Protein AF-A0A2J8A6R5-F1 (afdb_monomer)

Structure (mmCIF, N/CA/C/O backbone):
data_AF-A0A2J8A6R5-F1
#
_entry.id   AF-A0A2J8A6R5-F1
#
loop_
_atom_site.group_PDB
_atom_site.id
_atom_site.type_symbol
_atom_site.label_atom_id
_atom_site.label_alt_id
_atom_site.label_comp_id
_atom_site.label_asym_id
_atom_site.label_entity_id
_atom_site.label_seq_id
_atom_site.pdbx_PDB_ins_code
_atom_site.Cartn_x
_atom_site.Cartn_y
_atom_site.Cartn_z
_atom_site.occupancy
_atom_site.B_iso_or_equiv
_atom_site.auth_seq_id
_atom_site.auth_comp_id
_atom_site.auth_asym_id
_atom_site.auth_atom_id
_atom_site.pdbx_PDB_model_num
ATOM 1 N N . MET A 1 1 ? -9.755 -37.075 -33.304 1.00 30.09 1 MET A N 1
ATOM 2 C CA . MET A 1 1 ? -10.605 -37.751 -32.300 1.00 30.09 1 MET A CA 1
ATOM 3 C C . MET A 1 1 ? -9.666 -38.395 -31.289 1.00 30.09 1 MET A C 1
ATOM 5 O O . MET A 1 1 ? -8.764 -39.088 -31.735 1.00 30.09 1 MET A O 1
ATOM 9 N N . LEU A 1 2 ? -9.897 -38.134 -29.993 1.00 21.67 2 LEU A N 1
ATOM 10 C CA . LEU A 1 2 ? -9.136 -38.542 -28.788 1.00 21.67 2 LEU A CA 1
ATOM 11 C C . LEU A 1 2 ? -7.867 -37.724 -28.439 1.00 21.67 2 LEU A C 1
ATOM 13 O O . LEU A 1 2 ? -7.209 -37.214 -29.342 1.00 21.67 2 LEU A O 1
ATOM 17 N N . PRO A 1 3 ? -7.621 -37.469 -27.132 1.00 27.50 3 PRO A N 1
ATOM 18 C CA . PRO A 1 3 ? -7.529 -36.100 -26.621 1.00 27.50 3 PRO A CA 1
ATOM 19 C C . PRO A 1 3 ? -6.198 -35.739 -25.941 1.00 27.50 3 PRO A C 1
ATOM 21 O O . PRO A 1 3 ? -5.482 -36.582 -25.409 1.00 27.50 3 PRO A O 1
ATOM 24 N N . TYR A 1 4 ? -5.932 -34.431 -25.928 1.00 22.27 4 TYR A N 1
ATOM 25 C CA . TYR A 1 4 ? -4.859 -33.758 -25.201 1.00 22.27 4 TYR A CA 1
ATOM 26 C C . TYR A 1 4 ? -5.036 -33.891 -23.681 1.00 22.27 4 TYR A C 1
ATOM 28 O O . TYR A 1 4 ? -6.048 -33.472 -23.120 1.00 22.27 4 TYR A O 1
ATOM 36 N N . THR A 1 5 ? -4.019 -34.418 -23.005 1.00 23.86 5 THR A N 1
ATOM 37 C CA . THR A 1 5 ? -3.874 -34.371 -21.547 1.00 23.86 5 THR A CA 1
ATOM 38 C C . THR A 1 5 ? -3.204 -33.061 -21.133 1.00 23.86 5 THR A C 1
ATOM 40 O O . THR A 1 5 ? -2.083 -32.776 -21.551 1.00 23.86 5 THR A O 1
ATOM 43 N N . HIS A 1 6 ? -3.884 -32.277 -20.293 1.00 24.42 6 HIS A N 1
ATOM 44 C CA . HIS A 1 6 ? -3.336 -31.097 -19.626 1.00 24.42 6 HIS A CA 1
ATOM 45 C C . HIS A 1 6 ? -2.142 -31.479 -18.737 1.00 24.42 6 HIS A C 1
ATOM 47 O O . HIS A 1 6 ? -2.292 -32.208 -17.758 1.00 24.42 6 HIS A O 1
ATOM 53 N N . SER A 1 7 ? -0.959 -30.953 -19.058 1.00 23.48 7 SER A N 1
ATOM 54 C CA . SER A 1 7 ? 0.202 -30.968 -18.171 1.00 23.48 7 SER A CA 1
ATOM 55 C C . SER A 1 7 ? 0.037 -29.902 -17.089 1.00 23.48 7 SER A C 1
ATOM 57 O O . SER A 1 7 ? -0.108 -28.715 -17.379 1.00 23.48 7 SER A O 1
ATOM 59 N N . SER A 1 8 ? 0.078 -30.345 -15.839 1.00 22.61 8 SER A N 1
ATOM 60 C CA . SER A 1 8 ? 0.042 -29.540 -14.623 1.00 22.61 8 SER A CA 1
ATOM 61 C C . SER A 1 8 ? 1.196 -28.530 -14.553 1.00 22.61 8 SER A C 1
ATOM 63 O O . SER A 1 8 ? 2.348 -28.911 -14.332 1.00 22.61 8 SER A O 1
ATOM 65 N N . THR A 1 9 ? 0.895 -27.238 -14.662 1.00 23.83 9 THR A N 1
ATOM 66 C CA . THR A 1 9 ? 1.772 -26.159 -14.191 1.00 23.83 9 THR A CA 1
ATOM 67 C C . THR A 1 9 ? 1.725 -26.126 -12.665 1.00 23.83 9 THR A C 1
ATOM 69 O O . THR A 1 9 ? 0.711 -25.754 -12.076 1.00 23.83 9 THR A O 1
ATOM 72 N N . ARG A 1 10 ? 2.811 -26.548 -12.009 1.00 22.12 10 ARG A N 1
ATOM 73 C CA . ARG A 1 10 ? 3.011 -26.323 -10.571 1.00 22.12 10 ARG A CA 1
ATOM 74 C C . ARG A 1 10 ? 3.214 -24.818 -10.329 1.00 22.12 10 ARG A C 1
ATOM 76 O O . ARG A 1 10 ? 4.073 -24.241 -10.995 1.00 22.12 10 ARG A O 1
ATOM 83 N N . PRO A 1 11 ? 2.500 -24.180 -9.387 1.00 24.70 11 PRO A N 1
ATOM 84 C CA . PRO A 1 11 ? 2.875 -22.852 -8.926 1.00 24.70 11 PRO A CA 1
ATOM 85 C C . PRO A 1 11 ? 4.210 -22.959 -8.176 1.00 24.70 11 PRO A C 1
ATOM 87 O O . PRO A 1 11 ? 4.316 -23.698 -7.200 1.00 24.70 11 PRO A O 1
ATOM 90 N N . LEU A 1 12 ? 5.234 -22.235 -8.638 1.00 30.81 12 LEU A N 1
ATOM 91 C CA . LEU A 1 12 ? 6.519 -22.073 -7.935 1.00 30.81 12 LEU A CA 1
ATOM 92 C C . LEU A 1 12 ? 6.380 -21.235 -6.646 1.00 30.81 12 LEU A C 1
ATOM 94 O O . LEU A 1 12 ? 7.283 -21.213 -5.818 1.00 30.81 12 LEU A O 1
ATOM 98 N N . TRP A 1 13 ? 5.225 -20.597 -6.448 1.00 35.31 13 TRP A N 1
ATOM 99 C CA . TRP A 1 13 ? 4.903 -19.720 -5.323 1.00 35.31 13 TRP A CA 1
ATOM 100 C C . TRP A 1 13 ? 4.013 -20.456 -4.319 1.00 35.31 13 TRP A C 1
ATOM 102 O O . TRP A 1 13 ? 2.807 -20.244 -4.251 1.00 35.31 13 TRP A O 1
ATOM 112 N N . GLY A 1 14 ? 4.599 -21.405 -3.596 1.00 28.31 14 GLY A N 1
ATOM 113 C CA . GLY A 1 14 ? 3.866 -22.268 -2.671 1.00 28.31 14 GLY A CA 1
ATOM 114 C C . GLY A 1 14 ? 4.809 -22.934 -1.686 1.00 28.31 14 GLY A C 1
ATOM 115 O O . GLY A 1 14 ? 4.975 -24.149 -1.702 1.00 28.31 14 GLY A O 1
ATOM 116 N N . GLY A 1 15 ? 5.480 -22.123 -0.872 1.00 24.23 15 GLY A N 1
ATOM 117 C CA . GLY A 1 15 ? 6.395 -22.579 0.168 1.00 24.23 15 GLY A CA 1
ATOM 118 C C . GLY A 1 15 ? 6.102 -21.869 1.480 1.00 24.23 15 GLY A C 1
ATOM 119 O O . GLY A 1 15 ? 6.792 -20.923 1.843 1.00 24.23 15 GLY A O 1
ATOM 120 N N . SER A 1 16 ? 5.075 -22.319 2.198 1.00 27.94 16 SER A N 1
ATOM 121 C CA . SER A 1 16 ? 4.865 -21.968 3.601 1.00 27.94 16 SER A CA 1
ATOM 122 C C . SER A 1 16 ? 6.009 -22.560 4.431 1.00 27.94 16 SER A C 1
ATOM 124 O O . SER A 1 16 ? 6.002 -23.752 4.741 1.00 27.94 16 SER A O 1
ATOM 126 N N . SER A 1 17 ? 7.013 -21.741 4.753 1.00 25.55 17 SER A N 1
ATOM 127 C CA . SER A 1 17 ? 8.118 -22.123 5.636 1.00 25.55 17 SER A CA 1
ATOM 128 C C . SER A 1 17 ? 7.920 -21.483 7.024 1.00 25.55 17 SER A C 1
ATOM 130 O O . SER A 1 17 ? 7.873 -20.253 7.105 1.00 25.55 17 SER A O 1
ATOM 132 N N . PRO A 1 18 ? 7.803 -22.250 8.131 1.00 26.23 18 PRO A N 1
ATOM 133 C CA . PRO A 1 18 ? 7.433 -21.737 9.459 1.00 26.23 18 PRO A CA 1
ATOM 134 C C . PRO A 1 18 ? 8.617 -21.138 10.248 1.00 26.23 18 PRO A C 1
ATOM 136 O O . PRO A 1 18 ? 8.796 -21.400 11.436 1.00 26.23 18 PRO A O 1
ATOM 139 N N . ALA A 1 19 ? 9.458 -20.325 9.607 1.00 25.36 19 ALA A N 1
ATOM 140 C CA . ALA A 1 19 ? 10.719 -19.858 10.191 1.00 25.36 19 ALA A CA 1
ATOM 141 C C . ALA A 1 19 ? 10.822 -18.326 10.309 1.00 25.36 19 ALA A C 1
ATOM 143 O O . ALA A 1 19 ? 11.849 -17.765 9.952 1.00 25.36 19 ALA A O 1
ATOM 144 N N . LEU A 1 20 ? 9.790 -17.628 10.805 1.00 28.22 20 LEU A N 1
ATOM 145 C CA . LEU A 1 20 ? 9.814 -16.154 10.920 1.00 28.22 20 LEU A CA 1
ATOM 146 C C . LEU A 1 20 ? 9.184 -15.575 12.206 1.00 28.22 20 LEU A C 1
ATOM 148 O O . LEU A 1 20 ? 8.878 -14.394 12.270 1.00 28.22 20 LEU A O 1
ATOM 152 N N . ALA A 1 21 ? 9.092 -16.357 13.286 1.00 26.56 21 ALA A N 1
ATOM 153 C CA . ALA A 1 21 ? 8.578 -15.891 14.584 1.00 26.56 21 ALA A CA 1
ATOM 154 C C . ALA A 1 21 ? 9.630 -15.220 15.510 1.00 26.56 21 ALA A C 1
ATOM 156 O O . ALA A 1 21 ? 9.405 -15.111 16.713 1.00 26.56 21 ALA A O 1
ATOM 157 N N . ARG A 1 22 ? 10.815 -14.817 15.012 1.00 27.98 22 ARG A N 1
ATOM 158 C CA . ARG A 1 22 ? 11.950 -14.376 15.869 1.00 27.98 22 ARG A CA 1
ATOM 159 C C . ARG A 1 22 ? 12.385 -12.912 15.741 1.00 27.98 22 ARG A C 1
ATOM 161 O O . ARG A 1 22 ? 13.397 -12.546 16.334 1.00 27.98 22 ARG A O 1
ATOM 168 N N . ARG A 1 23 ? 11.658 -12.056 15.023 1.00 32.69 23 ARG A N 1
ATOM 169 C CA . ARG A 1 23 ? 11.904 -10.603 15.057 1.00 32.69 23 ARG A CA 1
ATOM 170 C C . ARG A 1 23 ? 10.647 -9.904 15.555 1.00 32.69 23 ARG A C 1
ATOM 172 O O . ARG A 1 23 ? 9.647 -9.855 14.856 1.00 32.69 23 ARG A O 1
ATOM 179 N N . GLY A 1 24 ? 10.698 -9.483 16.817 1.00 30.97 24 GLY A N 1
ATOM 180 C CA . GLY A 1 24 ? 9.582 -8.861 17.519 1.00 30.97 24 GLY A CA 1
ATOM 181 C C . GLY A 1 24 ? 9.198 -7.506 16.929 1.00 30.97 24 GLY A C 1
ATOM 182 O O . GLY A 1 24 ? 10.034 -6.796 16.373 1.00 30.97 24 GLY A O 1
ATOM 183 N N . TRP A 1 25 ? 7.919 -7.171 17.074 1.00 33.09 25 TRP A N 1
ATOM 184 C CA . TRP A 1 25 ? 7.360 -5.865 16.742 1.00 33.09 25 TRP A CA 1
ATOM 185 C C . TRP A 1 25 ? 7.996 -4.763 17.610 1.00 33.09 25 TRP A C 1
ATOM 187 O O . TRP A 1 25 ? 8.245 -5.012 18.795 1.00 33.09 25 TRP A O 1
ATOM 197 N N . PRO A 1 26 ? 8.244 -3.550 17.087 1.00 31.47 26 PRO A N 1
ATOM 198 C CA . PRO A 1 26 ? 8.735 -2.448 17.905 1.00 31.47 26 PRO A CA 1
ATOM 199 C C . PRO A 1 26 ? 7.710 -2.082 18.988 1.00 31.47 26 PRO A C 1
ATOM 201 O O . PRO A 1 26 ? 6.563 -1.732 18.711 1.00 31.47 26 PRO A O 1
ATOM 204 N N . SER A 1 27 ? 8.124 -2.176 20.250 1.00 30.83 27 SER A N 1
ATOM 205 C CA . SER A 1 27 ? 7.330 -1.755 21.402 1.00 30.83 27 SER A CA 1
ATOM 206 C C . SER A 1 27 ? 7.328 -0.227 21.501 1.00 30.83 27 SER A C 1
ATOM 208 O O . SER A 1 27 ? 8.344 0.372 21.855 1.00 30.83 27 SER A O 1
ATOM 210 N N . SER A 1 28 ? 6.196 0.410 21.199 1.00 31.70 28 SER A N 1
ATOM 211 C CA . SER A 1 28 ? 6.000 1.852 21.395 1.00 31.70 28 SER A CA 1
ATOM 212 C C . SER A 1 28 ? 5.865 2.202 22.890 1.00 31.70 28 SER A C 1
ATOM 214 O O . SER A 1 28 ? 5.063 1.573 23.587 1.00 31.70 28 SER A O 1
ATOM 216 N N . PRO A 1 29 ? 6.578 3.226 23.400 1.00 28.66 29 PRO A N 1
ATOM 217 C CA . PRO A 1 29 ? 6.374 3.759 24.738 1.00 28.66 29 PRO A CA 1
ATOM 218 C C . PRO A 1 29 ? 5.416 4.959 24.683 1.00 28.66 29 PRO A C 1
ATOM 220 O O . PRO A 1 29 ? 5.861 6.095 24.552 1.00 28.66 29 PRO A O 1
ATOM 223 N N . SER A 1 30 ? 4.095 4.767 24.792 1.00 31.22 30 SER A N 1
ATOM 224 C CA . SER A 1 30 ? 3.231 5.874 25.240 1.00 31.22 30 SER A CA 1
ATOM 225 C C . SER A 1 30 ? 1.885 5.428 25.814 1.00 31.22 30 SER A C 1
ATOM 227 O O . SER A 1 30 ? 1.215 4.536 25.309 1.00 31.22 30 SER A O 1
ATOM 229 N N . ASN A 1 31 ? 1.493 6.110 26.887 1.00 29.41 31 ASN A N 1
ATOM 230 C CA . ASN A 1 31 ? 0.337 5.871 27.750 1.00 29.41 31 ASN A CA 1
ATOM 231 C C . ASN A 1 31 ? -1.007 6.340 27.130 1.00 29.41 31 ASN A C 1
ATOM 233 O O . ASN A 1 31 ? -1.884 6.835 27.845 1.00 29.41 31 ASN A O 1
ATOM 237 N N . ARG A 1 32 ? -1.163 6.280 25.798 1.00 33.41 32 ARG A N 1
ATOM 238 C CA . ARG A 1 32 ? -2.311 6.886 25.097 1.00 33.41 32 ARG A CA 1
ATOM 239 C C . ARG A 1 32 ? -3.507 5.932 24.988 1.00 33.41 32 ARG A C 1
ATOM 241 O O . ARG A 1 32 ? -3.347 4.725 24.843 1.00 33.41 32 ARG A O 1
ATOM 248 N N . SER A 1 33 ? -4.710 6.501 25.081 1.00 36.22 33 SER A N 1
ATOM 249 C CA . SER A 1 33 ? -6.002 5.828 24.874 1.00 36.22 33 SER A CA 1
ATOM 250 C C . SER A 1 33 ? -6.082 5.208 23.474 1.00 36.22 33 SER A C 1
ATOM 252 O O . SER A 1 33 ? -5.495 5.734 22.536 1.00 36.22 33 SER A O 1
ATOM 254 N N . TRP A 1 34 ? -6.808 4.110 23.274 1.00 39.56 34 TRP A N 1
ATOM 255 C CA . TRP A 1 34 ? -6.916 3.435 21.961 1.00 39.56 34 TRP A CA 1
ATOM 256 C C . TRP A 1 34 ? -7.630 4.288 20.895 1.00 39.56 34 TRP A C 1
ATOM 258 O O . TRP A 1 34 ? -7.487 4.035 19.703 1.00 39.56 34 TRP A O 1
ATOM 268 N N . TRP A 1 35 ? -8.314 5.359 21.302 1.00 32.84 35 TRP A N 1
ATOM 269 C CA . TRP A 1 35 ? -8.751 6.452 20.426 1.00 32.84 35 TRP A CA 1
ATOM 270 C C . TRP A 1 35 ? -7.591 7.137 19.695 1.00 32.84 35 TRP A C 1
ATOM 272 O O . TRP A 1 35 ? -7.737 7.549 18.549 1.00 32.84 35 TRP A O 1
ATOM 282 N N . SER A 1 36 ? -6.410 7.189 20.313 1.00 43.94 36 SER A N 1
ATOM 283 C CA . SER A 1 36 ? -5.182 7.668 19.669 1.00 43.94 36 SER A CA 1
ATOM 284 C C . SER A 1 36 ? -4.596 6.692 18.641 1.00 43.94 36 SER A C 1
ATOM 286 O O . SER A 1 36 ? -3.607 7.021 17.989 1.00 43.94 36 SER A O 1
ATOM 288 N N . ALA A 1 37 ? -5.196 5.505 18.474 1.00 54.03 37 ALA A N 1
ATOM 289 C CA . ALA A 1 37 ? -4.834 4.587 17.402 1.00 54.03 37 ALA A CA 1
ATOM 290 C C . ALA A 1 37 ? -5.464 4.979 16.052 1.00 54.03 37 ALA A C 1
ATOM 292 O O . ALA A 1 37 ? -5.204 4.294 15.071 1.00 54.03 37 ALA A O 1
ATOM 293 N N . ASP A 1 38 ? -6.251 6.061 15.971 1.00 66.62 38 ASP A N 1
ATOM 294 C CA . ASP A 1 38 ? -6.870 6.577 14.738 1.00 66.62 38 ASP A CA 1
ATOM 295 C C . ASP A 1 38 ? -7.862 5.615 14.063 1.00 66.62 38 ASP A C 1
ATOM 297 O O . ASP A 1 38 ? -7.930 5.521 12.837 1.00 66.62 38 ASP A O 1
ATOM 301 N N . PHE A 1 39 ? -8.675 4.891 14.837 1.00 69.62 39 PHE A N 1
ATOM 302 C CA . PHE A 1 39 ? -9.824 4.200 14.247 1.00 69.62 39 PHE A CA 1
ATOM 303 C C . PHE A 1 39 ? -10.832 5.217 13.702 1.00 69.62 39 PHE A C 1
ATOM 305 O O . PHE A 1 39 ? -11.241 6.148 14.392 1.00 69.62 39 PHE A O 1
ATOM 312 N N . GLY A 1 40 ? -11.274 5.012 12.465 1.00 67.31 40 GLY A N 1
ATOM 313 C CA . GLY A 1 40 ? -12.340 5.795 11.863 1.00 67.31 40 GLY A CA 1
ATOM 314 C C . GLY A 1 40 ? -13.663 5.530 12.590 1.00 67.31 40 GLY A C 1
ATOM 315 O O . GLY A 1 40 ? -13.888 4.393 13.021 1.00 67.31 40 GLY A O 1
ATOM 316 N N . PRO A 1 41 ? -14.573 6.518 12.685 1.00 66.75 41 PRO A N 1
ATOM 317 C CA . PRO A 1 41 ? -15.795 6.400 13.487 1.00 66.75 41 PRO A CA 1
ATOM 318 C C . PRO A 1 41 ? -16.622 5.153 13.159 1.00 66.75 41 PRO A C 1
ATOM 320 O O . PRO A 1 41 ? -17.009 4.402 14.049 1.00 66.75 41 PRO A O 1
ATOM 323 N N . LYS A 1 42 ? -16.817 4.866 11.864 1.00 73.00 42 LYS A N 1
ATOM 324 C CA . LYS A 1 42 ? -17.563 3.685 11.391 1.00 73.00 42 LYS A CA 1
ATOM 325 C C . LYS A 1 42 ? -16.931 2.364 11.841 1.00 73.00 42 LYS A C 1
ATOM 327 O O . LYS A 1 42 ? -17.644 1.441 12.222 1.00 73.00 42 LYS A O 1
ATOM 332 N N . THR A 1 43 ? -15.605 2.274 11.801 1.00 76.75 43 THR A N 1
ATOM 333 C CA . THR A 1 43 ? -14.859 1.073 12.191 1.00 76.75 43 THR A CA 1
ATOM 334 C C . THR A 1 43 ? -14.898 0.872 13.701 1.00 76.75 43 THR A C 1
ATOM 336 O O . THR A 1 43 ? -15.160 -0.232 14.176 1.00 76.75 43 THR A O 1
ATOM 339 N N . ALA A 1 44 ? -14.688 1.953 14.459 1.00 73.19 44 ALA A N 1
ATOM 340 C CA . ALA A 1 44 ? -14.753 1.943 15.916 1.00 73.19 44 ALA A CA 1
ATOM 341 C C . ALA A 1 44 ? -16.132 1.477 16.406 1.00 73.19 44 ALA A C 1
ATOM 343 O O . ALA A 1 44 ? -16.215 0.603 17.267 1.00 73.19 44 ALA A O 1
ATOM 344 N N . LEU A 1 45 ? -17.205 1.985 15.795 1.00 70.75 45 LEU A N 1
ATOM 345 C CA . LEU A 1 45 ? -18.585 1.588 16.079 1.00 70.75 45 LEU A CA 1
ATOM 346 C C . LEU A 1 45 ? -18.825 0.086 15.936 1.00 70.75 45 LEU A C 1
ATOM 348 O O . LEU A 1 45 ? -19.311 -0.549 16.869 1.00 70.75 45 LEU A O 1
ATOM 352 N N . LYS A 1 46 ? -18.416 -0.501 14.805 1.00 77.38 46 LYS A N 1
ATOM 353 C CA . LYS A 1 46 ? -18.553 -1.947 14.561 1.00 77.38 46 LYS A CA 1
ATOM 354 C C . LYS A 1 46 ? -17.876 -2.781 15.648 1.00 77.38 46 LYS A C 1
ATOM 356 O O . LYS A 1 46 ? -18.426 -3.783 16.105 1.00 77.38 46 LYS A O 1
ATOM 361 N N . ILE A 1 47 ? -16.683 -2.365 16.066 1.00 75.81 47 ILE A N 1
ATOM 362 C CA . ILE A 1 47 ? -15.916 -3.034 17.120 1.00 75.81 47 ILE A CA 1
ATOM 363 C C . ILE A 1 47 ? -16.638 -2.911 18.473 1.00 75.81 47 ILE A C 1
ATOM 365 O O . ILE A 1 47 ? -16.807 -3.909 19.177 1.00 75.81 47 ILE A O 1
ATOM 369 N N . VAL A 1 48 ? -17.105 -1.709 18.825 1.00 74.44 48 VAL A N 1
ATOM 370 C CA . VAL A 1 48 ? -17.841 -1.444 20.075 1.00 74.44 48 VAL A CA 1
ATOM 371 C C . VAL A 1 48 ? -19.120 -2.276 20.146 1.00 74.44 48 VAL A C 1
ATOM 373 O O . VAL A 1 48 ? -19.397 -2.899 21.176 1.00 74.44 48 VAL A O 1
ATOM 376 N N . ASP A 1 49 ? -19.892 -2.321 19.062 1.00 75.50 49 ASP A N 1
ATOM 377 C CA . ASP A 1 49 ? -21.143 -3.074 19.002 1.00 75.50 49 ASP A CA 1
ATOM 378 C C . ASP A 1 49 ? -20.908 -4.570 19.198 1.00 75.50 49 ASP A C 1
ATOM 380 O O . ASP A 1 49 ? -21.624 -5.221 19.966 1.00 75.50 49 ASP A O 1
ATOM 384 N N . ARG A 1 50 ? -19.837 -5.110 18.615 1.00 78.50 50 ARG A N 1
ATOM 385 C CA . ARG A 1 50 ? -19.452 -6.509 18.805 1.00 78.50 50 ARG A CA 1
ATOM 386 C C . ARG A 1 50 ? -19.071 -6.832 20.247 1.00 78.50 50 ARG A C 1
ATOM 388 O O . ARG A 1 50 ? -19.515 -7.850 20.783 1.00 78.50 50 ARG A O 1
ATOM 395 N N . ILE A 1 51 ? -18.305 -5.960 20.901 1.00 73.06 51 ILE A N 1
ATOM 396 C CA . ILE A 1 51 ? -17.983 -6.105 22.327 1.00 73.06 51 ILE A CA 1
ATOM 397 C C . ILE A 1 51 ? -19.271 -6.057 23.160 1.00 73.06 51 ILE A C 1
ATOM 399 O O . ILE A 1 51 ? -19.496 -6.919 24.013 1.00 73.06 51 ILE A O 1
ATOM 403 N N . ARG A 1 52 ? -20.165 -5.099 22.881 1.00 69.19 52 ARG A N 1
ATOM 404 C CA . ARG A 1 52 ? -21.459 -4.958 23.571 1.00 69.19 52 ARG A CA 1
ATOM 405 C C . ARG A 1 52 ? -22.312 -6.214 23.434 1.00 69.19 52 ARG A C 1
ATOM 407 O O . ARG A 1 52 ? -22.929 -6.639 24.412 1.00 69.19 52 ARG A O 1
ATOM 414 N N . GLU A 1 53 ? -22.379 -6.800 22.246 1.00 77.31 53 GLU A N 1
ATOM 415 C CA . GLU A 1 53 ? -23.073 -8.067 22.034 1.00 77.31 53 GLU A CA 1
ATOM 416 C C . GLU A 1 53 ? -22.440 -9.220 22.812 1.00 77.31 53 GLU A C 1
ATOM 418 O O . GLU A 1 53 ? -23.166 -10.027 23.397 1.00 77.31 53 GLU A O 1
ATOM 423 N N . GLY A 1 54 ? -21.108 -9.290 22.847 1.00 72.94 54 GLY A N 1
ATOM 424 C CA . GLY A 1 54 ? -20.367 -10.273 23.637 1.00 72.94 54 GLY A CA 1
ATOM 425 C C . GLY A 1 54 ? -20.709 -10.198 25.126 1.00 72.94 54 GLY A C 1
ATOM 426 O O . GLY A 1 54 ? -20.963 -11.233 25.746 1.00 72.94 54 GLY A O 1
ATOM 427 N N . VAL A 1 55 ? -20.814 -8.984 25.673 1.00 69.94 55 VAL A N 1
ATOM 428 C CA . VAL A 1 55 ? -21.240 -8.739 27.062 1.00 69.94 55 VAL A CA 1
ATOM 429 C C . VAL A 1 55 ? -22.694 -9.164 27.273 1.00 69.94 55 VAL A C 1
ATOM 431 O O . VAL A 1 55 ? -22.982 -9.928 28.192 1.00 69.94 55 VAL A O 1
ATOM 434 N N . LYS A 1 56 ? -23.620 -8.747 26.395 1.00 72.56 56 LYS A N 1
ATOM 435 C CA . LYS A 1 56 ? -25.046 -9.128 26.481 1.00 72.56 56 LYS A CA 1
ATOM 436 C C . LYS A 1 56 ? -25.255 -10.646 26.454 1.00 72.56 56 LYS A C 1
ATOM 438 O O . LYS A 1 56 ? -26.133 -11.152 27.142 1.00 72.56 56 LYS A O 1
ATOM 443 N N . LYS A 1 57 ? -24.459 -11.368 25.660 1.00 85.94 57 LYS A N 1
ATOM 444 C CA . LYS A 1 57 ? -24.506 -12.836 25.526 1.00 85.94 57 LYS A CA 1
ATOM 445 C C . LYS A 1 57 ? -23.714 -13.562 26.626 1.00 85.94 57 LYS A C 1
ATOM 447 O O . LYS A 1 57 ? -23.597 -14.783 26.570 1.00 85.94 57 LYS A O 1
ATOM 452 N N . GLY A 1 58 ? -23.134 -12.837 27.589 1.00 76.88 58 GLY A N 1
ATOM 453 C CA . GLY A 1 58 ? -22.338 -13.399 28.682 1.00 76.88 58 GLY A CA 1
ATOM 454 C C . GLY A 1 58 ? -21.022 -14.051 28.244 1.00 76.88 58 GLY A C 1
ATOM 455 O O . GLY A 1 58 ? -20.473 -14.850 28.997 1.00 76.88 58 GLY A O 1
ATOM 456 N N . ARG A 1 59 ? -20.523 -13.751 27.036 1.00 76.44 59 ARG A N 1
ATOM 457 C CA . ARG A 1 59 ? -19.245 -14.262 26.500 1.00 76.44 59 ARG A CA 1
ATOM 458 C C . ARG A 1 59 ? -18.051 -13.403 26.906 1.00 76.44 59 ARG A C 1
ATOM 460 O O . ARG A 1 59 ? -16.941 -13.906 26.950 1.00 76.44 59 ARG A O 1
ATOM 467 N N . VAL A 1 60 ? -18.297 -12.126 27.193 1.00 71.50 60 VAL A N 1
ATOM 468 C CA . VAL A 1 60 ? -17.295 -11.157 27.644 1.00 71.50 60 VAL A CA 1
ATOM 469 C C . VAL A 1 60 ? -17.620 -10.789 29.085 1.00 71.50 60 VAL A C 1
ATOM 471 O O . VAL A 1 60 ? -18.663 -10.183 29.340 1.00 71.50 60 VAL A O 1
ATOM 474 N N . LYS A 1 61 ? -16.767 -11.200 30.025 1.00 67.69 61 LYS A N 1
ATOM 475 C CA . LYS A 1 61 ? -16.962 -11.016 31.475 1.00 67.69 61 LYS A CA 1
ATOM 476 C C . LYS A 1 61 ? -15.795 -10.294 32.141 1.00 67.69 61 LYS A C 1
ATOM 478 O O . LYS A 1 61 ? -15.945 -9.806 33.258 1.00 67.69 61 LYS A O 1
ATOM 483 N N . SER A 1 62 ? -14.647 -10.241 31.476 1.00 60.44 62 SER A N 1
ATOM 484 C CA . SER A 1 62 ? -13.409 -9.694 32.014 1.00 60.44 62 SER A CA 1
ATOM 485 C C . SER A 1 62 ? -12.733 -8.713 31.058 1.00 60.44 62 SER A C 1
ATOM 487 O O . SER A 1 62 ? -13.062 -8.605 29.878 1.00 60.44 62 SER A O 1
ATOM 489 N N . ALA A 1 63 ? -11.739 -8.016 31.598 1.00 62.31 63 ALA A N 1
ATOM 490 C CA . ALA A 1 63 ? -10.775 -7.209 30.867 1.00 62.31 63 ALA A CA 1
ATOM 491 C C . ALA A 1 63 ? -10.162 -7.903 29.655 1.00 62.31 63 ALA A C 1
ATOM 493 O O . ALA A 1 63 ? -10.078 -7.336 28.563 1.00 62.31 63 ALA A O 1
ATOM 494 N N . ASP A 1 64 ? -9.698 -9.124 29.899 1.00 68.25 64 ASP A N 1
ATOM 495 C CA . ASP A 1 64 ? -8.962 -9.908 28.930 1.00 68.25 64 ASP A CA 1
ATOM 496 C C . ASP A 1 64 ? -9.920 -10.384 27.839 1.00 68.25 64 ASP A C 1
ATOM 498 O O . ASP A 1 64 ? -9.589 -10.258 26.666 1.00 68.25 64 ASP A O 1
ATOM 502 N N . ASP A 1 65 ? -11.165 -10.732 28.189 1.00 69.50 65 ASP A N 1
ATOM 503 C CA . ASP A 1 65 ? -12.191 -11.074 27.198 1.00 69.50 65 ASP A CA 1
ATOM 504 C C . ASP A 1 65 ? -12.496 -9.904 26.249 1.00 69.50 65 ASP A C 1
ATOM 506 O O . ASP A 1 65 ? -12.751 -10.115 25.062 1.00 69.50 65 ASP A O 1
ATOM 510 N N . ILE A 1 66 ? -12.487 -8.659 26.744 1.00 68.00 66 ILE A N 1
ATOM 511 C CA . ILE A 1 66 ? -12.701 -7.479 25.892 1.00 68.00 66 ILE A CA 1
ATOM 512 C C . ILE A 1 66 ? -11.513 -7.303 24.946 1.00 68.00 66 ILE A C 1
ATOM 514 O O . ILE A 1 66 ? -11.719 -7.073 23.754 1.00 68.00 66 ILE A O 1
ATOM 518 N N . ARG A 1 67 ? -10.280 -7.433 25.451 1.00 70.62 67 ARG A N 1
ATOM 519 C CA . ARG A 1 67 ? -9.063 -7.352 24.631 1.00 70.62 67 ARG A CA 1
ATOM 520 C C . ARG A 1 67 ? -9.056 -8.433 23.551 1.00 70.62 67 ARG A C 1
ATOM 522 O O . ARG A 1 67 ? -8.774 -8.131 22.394 1.00 70.62 67 ARG A O 1
ATOM 529 N N . ASP A 1 68 ? -9.388 -9.663 23.911 1.00 81.38 68 ASP A N 1
ATOM 530 C CA . ASP A 1 68 ? -9.414 -10.789 22.982 1.00 81.38 68 ASP A CA 1
ATOM 531 C C . ASP A 1 68 ? -10.526 -10.608 21.942 1.00 81.38 68 ASP A C 1
ATOM 533 O O . ASP A 1 68 ? -10.307 -10.817 20.748 1.00 81.38 68 ASP A O 1
ATOM 537 N N . THR A 1 69 ? -11.690 -10.100 22.358 1.00 78.19 69 THR A N 1
ATOM 538 C CA . THR A 1 69 ? -12.779 -9.737 21.437 1.00 78.19 69 THR A CA 1
ATOM 539 C C . THR A 1 69 ? -12.367 -8.612 20.490 1.00 78.19 69 THR A C 1
ATOM 541 O O . THR A 1 69 ? -12.700 -8.657 19.306 1.00 78.19 69 THR A O 1
ATOM 544 N N . LEU A 1 70 ? -11.631 -7.612 20.974 1.00 79.00 70 LEU A N 1
ATOM 545 C CA . LEU A 1 70 ? -11.116 -6.502 20.174 1.00 79.00 70 LEU A CA 1
ATOM 546 C C . LEU A 1 70 ? -10.121 -6.991 19.117 1.00 79.00 70 LEU A C 1
ATOM 548 O O . LEU A 1 70 ? -10.293 -6.690 17.936 1.00 79.00 70 LEU A O 1
ATOM 552 N N . LYS A 1 71 ? -9.137 -7.803 19.520 1.00 83.62 71 LYS A N 1
ATOM 553 C CA . LYS A 1 71 ? -8.175 -8.431 18.604 1.00 83.62 71 LYS A CA 1
ATOM 554 C C . LYS A 1 71 ? -8.888 -9.272 17.552 1.00 83.62 71 LYS A C 1
ATOM 556 O O . LYS A 1 71 ? -8.672 -9.058 16.364 1.00 83.62 71 LYS A O 1
ATOM 561 N N . ALA A 1 72 ? -9.803 -10.146 17.971 1.00 88.31 72 ALA A N 1
ATOM 562 C CA . ALA A 1 72 ? -10.590 -10.969 17.057 1.00 88.31 72 ALA A CA 1
ATOM 563 C C . ALA A 1 72 ? -11.424 -10.122 16.081 1.00 88.31 72 ALA A C 1
ATOM 565 O O . ALA A 1 72 ? -11.525 -10.455 14.905 1.00 88.31 72 ALA A O 1
ATOM 566 N N . SER A 1 73 ? -11.982 -9.000 16.546 1.00 85.69 73 SER A N 1
ATOM 567 C CA . SER A 1 73 ? -12.733 -8.073 15.692 1.00 85.69 73 SER A CA 1
ATOM 568 C C . SER A 1 73 ? -11.838 -7.427 14.641 1.00 85.69 73 SER A C 1
ATOM 570 O O . SER A 1 73 ? -12.230 -7.326 13.486 1.00 85.69 73 SER A O 1
ATOM 572 N N . ILE A 1 74 ? -10.632 -7.011 15.022 1.00 86.31 74 ILE A N 1
ATOM 573 C CA . ILE A 1 74 ? -9.668 -6.400 14.104 1.00 86.31 74 ILE A CA 1
ATOM 574 C C . ILE A 1 74 ? -9.169 -7.417 13.083 1.00 86.31 74 ILE A C 1
ATOM 576 O O . ILE A 1 74 ? -9.176 -7.112 11.894 1.00 86.31 74 ILE A O 1
ATOM 580 N N . VAL A 1 75 ? -8.800 -8.625 13.518 1.00 89.75 75 VAL A N 1
ATOM 581 C CA . VAL A 1 75 ? -8.407 -9.715 12.613 1.00 89.75 75 VAL A CA 1
ATOM 582 C C . VAL A 1 75 ? -9.530 -10.004 11.626 1.00 89.75 75 VAL A C 1
ATOM 584 O O . VAL A 1 75 ? -9.281 -10.070 10.425 1.00 89.75 75 VAL A O 1
ATOM 587 N N . GLU A 1 76 ? -10.776 -10.101 12.093 1.00 90.25 76 GLU A N 1
ATOM 588 C CA . GLU A 1 76 ? -11.911 -10.313 11.199 1.00 90.25 76 GLU A CA 1
ATOM 589 C C . GLU A 1 76 ? -12.075 -9.163 10.209 1.00 90.25 76 GLU A C 1
ATOM 591 O O . GLU A 1 76 ? -12.233 -9.422 9.026 1.00 90.25 76 GLU A O 1
ATOM 596 N N . LEU A 1 77 ? -11.985 -7.903 10.637 1.00 88.38 77 LEU A N 1
ATOM 597 C CA . LEU A 1 77 ? -12.085 -6.759 9.724 1.00 88.38 77 LEU A CA 1
ATOM 598 C C . LEU A 1 77 ? -10.960 -6.744 8.682 1.00 88.38 77 LEU A C 1
ATOM 600 O O . LEU A 1 77 ? -11.201 -6.401 7.526 1.00 88.38 77 LEU A O 1
ATOM 604 N N . LEU A 1 78 ? -9.748 -7.133 9.079 1.00 87.50 78 LEU A N 1
ATOM 605 C CA . LEU A 1 78 ? -8.573 -7.180 8.208 1.00 87.50 78 LEU A CA 1
ATOM 606 C C . LEU A 1 78 ? -8.594 -8.362 7.229 1.00 87.50 78 LEU A C 1
ATOM 608 O O . LEU A 1 78 ? -8.031 -8.259 6.142 1.00 87.50 78 LEU A O 1
ATOM 612 N N . THR A 1 79 ? -9.241 -9.468 7.601 1.00 86.25 79 THR A N 1
ATOM 613 C CA . THR A 1 79 ? -9.338 -10.703 6.797 1.00 86.25 79 THR A CA 1
ATOM 614 C C . THR A 1 79 ? -10.703 -10.875 6.118 1.00 86.25 79 THR A C 1
ATOM 616 O O . THR A 1 79 ? -10.897 -11.779 5.295 1.00 86.25 79 THR A O 1
ATOM 619 N N . ALA A 1 80 ? -11.663 -9.996 6.422 1.00 73.38 80 ALA A N 1
ATOM 620 C CA . ALA A 1 80 ? -13.012 -10.028 5.882 1.00 73.38 80 ALA A CA 1
ATOM 621 C C . ALA A 1 80 ? -13.009 -9.982 4.348 1.00 73.38 80 ALA A C 1
ATOM 623 O O . ALA A 1 80 ? -12.132 -9.417 3.694 1.00 73.38 80 ALA A O 1
ATOM 624 N N . ARG A 1 81 ? -14.068 -10.550 3.758 1.00 63.56 81 ARG A N 1
ATOM 625 C CA . ARG A 1 81 ? -14.289 -10.662 2.301 1.00 63.56 81 ARG A CA 1
ATOM 626 C C . ARG A 1 81 ? -13.372 -11.658 1.574 1.00 63.56 81 ARG A C 1
ATOM 628 O O . ARG A 1 81 ? -13.322 -11.622 0.346 1.00 63.56 81 ARG A O 1
ATOM 635 N N . GLY A 1 82 ? -12.681 -12.552 2.291 1.00 54.97 82 GLY A N 1
ATOM 636 C CA . GLY A 1 82 ? -11.907 -13.653 1.691 1.00 54.97 82 GLY A CA 1
ATOM 637 C C . GLY A 1 82 ? -10.745 -13.180 0.811 1.00 54.97 82 GLY A C 1
ATOM 638 O O . GLY A 1 82 ? -10.336 -13.868 -0.127 1.00 54.97 82 GLY A O 1
ATOM 639 N N . ARG A 1 83 ? -10.246 -11.964 1.054 1.00 65.25 83 ARG A N 1
ATOM 640 C CA . ARG A 1 83 ? -9.172 -11.360 0.267 1.00 65.25 83 ARG A CA 1
ATOM 641 C C . ARG A 1 83 ? -7.841 -11.724 0.914 1.00 65.25 83 ARG A C 1
ATOM 643 O O . ARG A 1 83 ? -7.493 -11.183 1.951 1.00 65.25 83 ARG A O 1
ATOM 650 N N . SER A 1 84 ? -7.119 -12.651 0.284 1.00 76.50 84 SER A N 1
ATOM 651 C CA . SER A 1 84 ? -5.773 -13.033 0.718 1.00 76.50 84 SER A CA 1
ATOM 652 C C . SER A 1 84 ? -4.821 -11.829 0.692 1.00 76.50 84 SER A C 1
ATOM 654 O O . SER A 1 84 ? -4.806 -11.054 -0.278 1.00 76.50 84 SER A O 1
ATOM 656 N N . SER A 1 85 ? -4.017 -11.707 1.749 1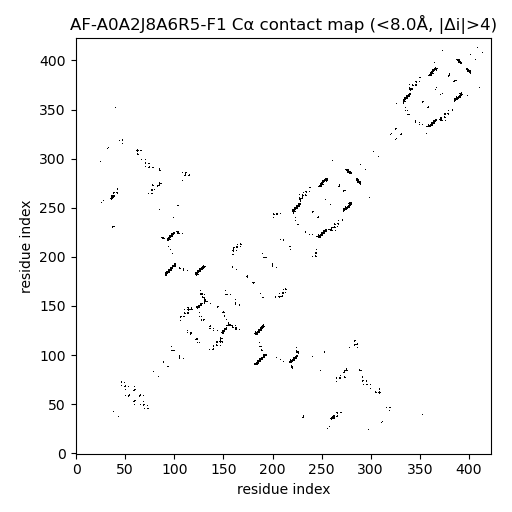.00 84.62 85 SER A N 1
ATOM 657 C CA . SER A 1 85 ? -2.861 -10.808 1.844 1.00 84.62 85 SER A CA 1
ATOM 658 C C . SER A 1 85 ? -1.724 -11.225 0.903 1.00 84.62 85 SER A C 1
ATOM 660 O O . SER A 1 85 ? -0.795 -10.459 0.674 1.00 84.62 85 SER A O 1
ATOM 662 N N . GLU A 1 86 ? -1.789 -12.417 0.312 1.00 88.19 86 GLU A N 1
ATOM 663 C CA . GLU A 1 86 ? -0.808 -12.877 -0.669 1.00 88.19 86 GLU A CA 1
ATOM 664 C C . GLU A 1 86 ? -0.971 -12.152 -2.009 1.00 88.19 86 GLU A C 1
ATOM 666 O O . GLU A 1 86 ? -2.076 -11.759 -2.403 1.00 88.19 86 GLU A O 1
ATOM 671 N N . LEU A 1 87 ? 0.138 -11.990 -2.733 1.00 89.31 87 LEU A N 1
ATOM 672 C CA . LEU A 1 87 ? 0.114 -11.475 -4.098 1.00 89.31 87 LEU A CA 1
ATOM 673 C C . LEU A 1 87 ? -0.510 -12.503 -5.047 1.00 89.31 87 LEU A C 1
ATOM 675 O O . LEU A 1 87 ? -0.117 -13.670 -5.068 1.00 89.31 87 LEU A O 1
ATOM 679 N N . LYS A 1 88 ? -1.463 -12.061 -5.865 1.00 87.00 88 LYS A N 1
ATOM 680 C CA . LYS A 1 88 ? -2.138 -12.886 -6.871 1.00 87.00 88 LYS A CA 1
ATOM 681 C C . LYS A 1 88 ? -1.439 -12.757 -8.219 1.00 87.00 88 LYS A C 1
ATOM 683 O O . LYS A 1 88 ? -1.928 -12.070 -9.102 1.00 87.00 88 LYS A O 1
ATOM 688 N N . LEU A 1 89 ? -0.300 -13.423 -8.370 1.00 89.06 89 LEU A N 1
ATOM 689 C CA . LEU A 1 89 ? 0.498 -13.379 -9.598 1.00 89.06 89 LEU A CA 1
ATOM 690 C C . LEU A 1 89 ? 0.088 -14.527 -10.530 1.00 89.06 89 LEU A C 1
ATOM 692 O O . LEU A 1 89 ? 0.330 -15.691 -10.205 1.00 89.06 89 LEU A O 1
ATOM 696 N N . GLN A 1 90 ? -0.564 -14.221 -11.655 1.00 81.00 90 GLN A N 1
ATOM 697 C CA . GLN A 1 90 ? -1.084 -15.232 -12.588 1.00 81.00 90 GLN A CA 1
ATOM 698 C C . GLN A 1 90 ? -0.388 -15.209 -13.960 1.00 81.00 90 GLN A C 1
ATOM 700 O O . GLN A 1 90 ? -0.511 -16.176 -14.714 1.00 81.00 90 GLN A O 1
ATOM 705 N N . GLY A 1 91 ? 0.370 -14.152 -14.281 1.00 74.50 91 GLY A N 1
ATOM 706 C CA . GLY A 1 91 ? 1.125 -14.017 -15.532 1.00 74.50 91 GLY A CA 1
ATOM 707 C C . GLY A 1 91 ? 2.590 -14.468 -15.471 1.00 74.50 91 GLY A C 1
ATOM 708 O O . GLY A 1 91 ? 3.166 -14.665 -14.402 1.00 74.50 91 GLY A O 1
ATOM 709 N N . ARG A 1 92 ? 3.219 -14.583 -16.651 1.00 85.56 92 ARG A N 1
ATOM 710 C CA . ARG A 1 92 ? 4.682 -14.654 -16.803 1.00 85.56 92 ARG A CA 1
ATOM 711 C C . ARG A 1 92 ? 5.123 -13.820 -18.026 1.00 85.56 92 ARG A C 1
ATOM 713 O O . ARG A 1 92 ? 4.966 -14.294 -19.152 1.00 85.56 92 ARG A O 1
ATOM 720 N N . PRO A 1 93 ? 5.614 -12.583 -17.829 1.00 92.12 93 PRO A N 1
ATOM 721 C CA . PRO A 1 93 ? 5.805 -11.940 -16.531 1.00 92.12 93 PRO A CA 1
ATOM 722 C C . PRO A 1 93 ? 4.475 -11.585 -15.857 1.00 92.12 93 PRO A C 1
ATOM 724 O O . PRO A 1 93 ? 3.541 -11.123 -16.515 1.00 92.12 93 PRO A O 1
ATOM 727 N N . ALA A 1 94 ? 4.410 -11.770 -14.541 1.00 95.12 94 ALA A N 1
ATOM 728 C CA . ALA A 1 94 ? 3.412 -11.102 -13.717 1.00 95.12 94 ALA A CA 1
ATOM 729 C C . ALA A 1 94 ? 3.777 -9.617 -13.601 1.00 95.12 94 ALA A C 1
ATOM 731 O O . ALA A 1 94 ? 4.966 -9.290 -13.575 1.00 95.12 94 ALA A O 1
ATOM 732 N N . ALA A 1 95 ? 2.803 -8.711 -13.524 1.00 96.69 95 ALA A N 1
ATOM 733 C CA . ALA A 1 95 ? 3.082 -7.278 -13.415 1.00 96.69 95 ALA A CA 1
ATOM 734 C C . ALA A 1 95 ? 2.443 -6.655 -12.171 1.00 96.69 95 ALA A C 1
ATOM 736 O O . ALA A 1 95 ? 1.241 -6.781 -11.932 1.00 96.69 95 ALA A O 1
ATOM 737 N N . ILE A 1 96 ? 3.256 -5.924 -11.406 1.00 97.75 96 ILE A N 1
ATOM 738 C CA . ILE A 1 96 ? 2.814 -5.150 -10.247 1.00 97.75 96 ILE A CA 1
ATOM 739 C C . ILE A 1 96 ? 3.030 -3.665 -10.533 1.00 97.75 96 ILE A C 1
ATOM 741 O O . ILE A 1 96 ? 4.159 -3.212 -10.739 1.00 97.75 96 ILE A O 1
ATOM 745 N N . LEU A 1 97 ? 1.938 -2.905 -10.509 1.00 97.81 97 LEU A N 1
ATOM 746 C CA . LEU A 1 97 ? 1.952 -1.449 -10.594 1.00 97.81 97 LEU A CA 1
ATOM 747 C C . LEU A 1 97 ? 1.941 -0.856 -9.182 1.00 97.81 97 LEU A C 1
ATOM 749 O O . LEU A 1 97 ? 0.979 -1.053 -8.438 1.00 97.81 97 LEU A O 1
ATOM 753 N N . ILE A 1 98 ? 2.997 -0.128 -8.816 1.00 97.88 98 ILE A N 1
ATOM 754 C CA . ILE A 1 98 ? 3.120 0.517 -7.506 1.00 97.88 98 ILE A CA 1
ATOM 755 C C . ILE A 1 98 ? 2.722 1.985 -7.617 1.00 97.88 98 ILE A C 1
ATOM 757 O O . ILE A 1 98 ? 3.332 2.736 -8.368 1.00 97.88 98 ILE A O 1
ATOM 761 N N . VAL A 1 99 ? 1.727 2.405 -6.836 1.00 96.00 99 VAL A N 1
ATOM 762 C CA . VAL A 1 99 ? 1.208 3.782 -6.823 1.00 96.00 99 VAL A CA 1
ATOM 763 C C . VAL A 1 99 ? 1.198 4.366 -5.412 1.00 96.00 99 VAL A C 1
ATOM 765 O O . VAL A 1 99 ? 1.383 3.661 -4.423 1.00 96.00 99 VAL A O 1
ATOM 768 N N . GLY A 1 100 ? 1.001 5.680 -5.303 1.00 92.75 100 GLY A N 1
ATOM 769 C CA . GLY A 1 100 ? 0.944 6.395 -4.025 1.00 92.75 100 GLY A CA 1
ATOM 770 C C . GLY A 1 100 ? 1.652 7.741 -4.055 1.00 92.75 100 GLY A C 1
ATOM 771 O O . GLY A 1 100 ? 2.258 8.141 -5.052 1.00 92.75 100 GLY A O 1
ATOM 772 N N . VAL A 1 101 ? 1.614 8.463 -2.942 1.00 89.19 101 VAL A N 1
ATOM 773 C CA . VAL A 1 101 ? 2.142 9.832 -2.891 1.00 89.19 101 VAL A CA 1
ATOM 774 C C . VAL A 1 101 ? 3.649 9.896 -2.658 1.00 89.19 101 VAL A C 1
ATOM 776 O O . VAL A 1 101 ? 4.319 8.906 -2.350 1.00 89.19 101 VAL A O 1
ATOM 779 N N . ASN A 1 102 ? 4.225 11.072 -2.874 1.00 85.81 102 ASN A N 1
ATOM 780 C CA . ASN A 1 102 ? 5.620 11.353 -2.570 1.00 85.81 102 ASN A CA 1
ATOM 781 C C . ASN A 1 102 ? 5.884 11.160 -1.076 1.00 85.81 102 ASN A C 1
ATOM 783 O O . ASN A 1 102 ? 5.044 11.477 -0.241 1.00 85.81 102 ASN A O 1
ATOM 787 N N . GLY A 1 103 ? 7.054 10.616 -0.745 1.00 86.50 103 GLY A N 1
ATOM 788 C CA . GLY A 1 103 ? 7.431 10.349 0.643 1.00 86.50 103 GLY A CA 1
ATOM 789 C C . GLY A 1 103 ? 6.791 9.102 1.266 1.00 86.50 103 GLY A C 1
ATOM 790 O O . GLY A 1 103 ? 7.263 8.681 2.317 1.00 86.50 103 GLY A O 1
ATOM 791 N N . ALA A 1 104 ? 5.812 8.456 0.615 1.00 88.75 104 ALA A N 1
ATOM 792 C CA . ALA A 1 104 ? 5.204 7.213 1.111 1.00 88.75 104 ALA A CA 1
ATOM 793 C C . ALA A 1 104 ? 6.131 5.983 1.010 1.00 88.75 104 ALA A C 1
ATOM 795 O O . ALA A 1 104 ? 5.863 4.952 1.610 1.00 88.75 104 ALA A O 1
ATOM 796 N N . GLY A 1 105 ? 7.238 6.080 0.263 1.00 91.38 105 GLY A N 1
ATOM 797 C CA . GLY A 1 105 ? 8.222 4.997 0.142 1.00 91.38 105 GLY A CA 1
ATOM 798 C C . GLY A 1 105 ? 8.018 4.055 -1.051 1.00 91.38 105 GLY A C 1
ATOM 799 O O . GLY A 1 105 ? 8.435 2.904 -0.978 1.00 91.38 105 GLY A O 1
ATOM 800 N N . LYS A 1 106 ? 7.408 4.520 -2.153 1.00 94.56 106 LYS A N 1
ATOM 801 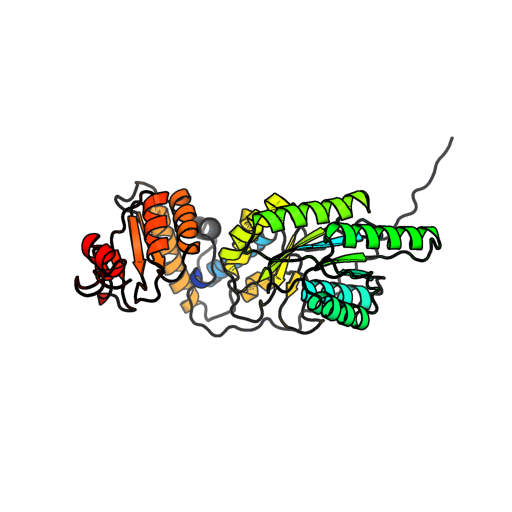C CA . LYS A 1 106 ? 7.172 3.730 -3.383 1.00 94.56 106 LYS A CA 1
ATOM 802 C C . LYS A 1 106 ? 8.430 3.093 -3.972 1.00 94.56 106 LYS A C 1
ATOM 804 O O . LYS A 1 106 ? 8.527 1.875 -3.980 1.00 94.56 106 LYS A O 1
ATOM 809 N N . THR A 1 107 ? 9.411 3.896 -4.384 1.00 94.44 107 THR A N 1
ATOM 810 C CA . THR A 1 107 ? 10.658 3.413 -5.002 1.00 94.44 107 THR A CA 1
ATOM 811 C C . THR A 1 107 ? 11.412 2.450 -4.082 1.00 94.44 107 THR A C 1
ATOM 813 O O . THR A 1 107 ? 11.882 1.402 -4.516 1.00 94.44 107 THR A O 1
ATOM 816 N N . THR A 1 108 ? 11.453 2.750 -2.778 1.00 94.31 108 THR A N 1
ATOM 817 C CA . THR A 1 108 ? 12.011 1.844 -1.765 1.00 94.31 108 THR A CA 1
ATOM 818 C C . THR A 1 108 ? 11.238 0.525 -1.707 1.00 94.31 108 THR A C 1
ATOM 820 O O . THR A 1 108 ? 11.846 -0.539 -1.680 1.00 94.31 108 THR A O 1
ATOM 823 N N . THR A 1 109 ? 9.906 0.571 -1.733 1.00 96.25 109 THR A N 1
ATOM 824 C CA . THR A 1 109 ? 9.044 -0.619 -1.735 1.00 96.25 109 THR A CA 1
ATOM 825 C C . THR A 1 109 ? 9.249 -1.461 -2.993 1.00 96.25 109 THR A C 1
ATOM 827 O O . THR A 1 109 ? 9.433 -2.669 -2.876 1.00 96.25 109 THR A O 1
ATOM 830 N N . VAL A 1 110 ? 9.297 -0.838 -4.177 1.00 97.44 110 VAL A N 1
ATOM 831 C CA . VAL A 1 110 ? 9.625 -1.507 -5.450 1.00 97.44 110 VAL A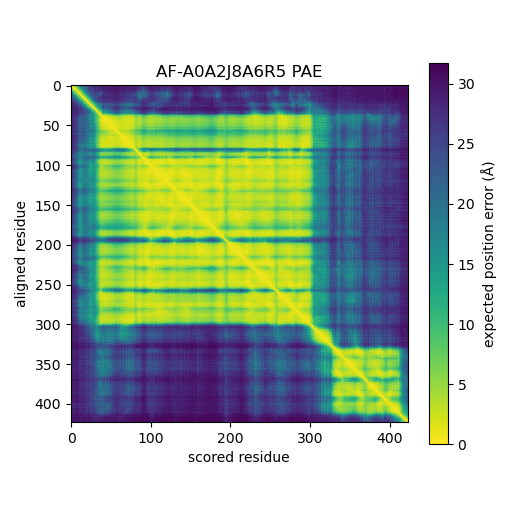 CA 1
ATOM 832 C C . VAL A 1 110 ? 10.955 -2.247 -5.316 1.00 97.44 110 VAL A C 1
ATOM 834 O O . VAL A 1 110 ? 11.033 -3.438 -5.608 1.00 97.44 110 VAL A O 1
ATOM 837 N N . GLY A 1 111 ? 11.984 -1.570 -4.804 1.00 96.94 111 GLY A N 1
ATOM 838 C CA . GLY A 1 111 ? 13.300 -2.158 -4.584 1.00 96.94 111 GLY A CA 1
ATOM 839 C C . GLY A 1 111 ? 13.307 -3.327 -3.596 1.00 96.94 111 GLY A C 1
ATOM 840 O O . GLY A 1 111 ? 13.937 -4.350 -3.862 1.00 96.94 111 GLY A O 1
ATOM 841 N N . LYS A 1 112 ? 12.568 -3.226 -2.486 1.00 97.19 112 LYS A N 1
ATOM 842 C CA . LYS A 1 112 ? 12.447 -4.308 -1.494 1.00 97.19 112 LYS A CA 1
ATOM 843 C C . LYS A 1 112 ? 11.698 -5.525 -2.043 1.00 97.19 112 LYS A C 1
ATOM 845 O O . LYS A 1 112 ? 12.128 -6.652 -1.808 1.00 97.19 112 LYS A O 1
ATOM 850 N N . ILE A 1 113 ? 10.631 -5.319 -2.821 1.00 97.00 113 ILE A N 1
ATOM 851 C CA . ILE A 1 113 ? 9.934 -6.413 -3.518 1.00 97.00 113 ILE A CA 1
ATOM 852 C C . ILE A 1 113 ? 10.886 -7.069 -4.525 1.00 97.00 113 ILE A C 1
ATOM 854 O O . ILE A 1 113 ? 11.010 -8.293 -4.534 1.00 97.00 113 ILE A O 1
ATOM 858 N N . ALA A 1 114 ? 11.613 -6.272 -5.315 1.00 97.56 114 ALA A N 1
ATOM 859 C CA . ALA A 1 114 ? 12.602 -6.777 -6.265 1.00 97.56 114 ALA A CA 1
ATOM 860 C C . ALA A 1 114 ? 13.663 -7.636 -5.574 1.00 97.56 114 ALA A C 1
ATOM 862 O O . ALA A 1 114 ? 13.971 -8.731 -6.032 1.00 97.56 114 ALA A O 1
ATOM 863 N N . TYR A 1 115 ? 14.185 -7.157 -4.447 1.00 96.62 115 TYR A N 1
ATOM 864 C CA . TYR A 1 115 ? 15.185 -7.858 -3.656 1.00 96.62 115 TYR A CA 1
ATOM 865 C C . TYR A 1 115 ? 14.669 -9.183 -3.097 1.00 96.62 115 TYR A C 1
ATOM 867 O O . TYR A 1 115 ? 15.358 -10.197 -3.205 1.00 96.62 115 TYR A O 1
ATOM 875 N N . LYS A 1 116 ? 13.452 -9.188 -2.537 1.00 94.94 116 LYS A N 1
ATOM 876 C CA . LYS A 1 116 ? 12.797 -10.397 -2.024 1.00 94.94 116 LYS A CA 1
ATOM 877 C C . LYS A 1 116 ? 12.682 -11.462 -3.118 1.00 94.94 116 LYS A C 1
ATOM 879 O O . LYS A 1 116 ? 13.206 -12.559 -2.953 1.00 94.94 116 LYS A O 1
ATOM 884 N N . TYR A 1 117 ? 12.062 -11.120 -4.245 1.00 94.75 117 TYR A N 1
ATOM 885 C CA . TYR A 1 117 ? 11.832 -12.071 -5.335 1.00 94.75 117 TYR A CA 1
ATOM 886 C C . TYR A 1 117 ? 13.125 -12.461 -6.065 1.00 94.75 117 TYR A C 1
ATOM 888 O O . TYR A 1 117 ? 13.301 -13.625 -6.417 1.00 94.75 117 TYR A O 1
ATOM 896 N N . GLY A 1 118 ? 14.071 -11.534 -6.226 1.00 94.94 118 GLY A N 1
ATOM 897 C CA . GLY A 1 118 ? 15.394 -11.824 -6.783 1.00 94.94 118 GLY A CA 1
ATOM 898 C C . GLY A 1 118 ? 16.189 -12.814 -5.925 1.00 94.94 118 GLY A C 1
ATOM 899 O O . GLY A 1 118 ? 16.775 -13.756 -6.457 1.00 94.94 118 GLY A O 1
ATOM 900 N N . LYS A 1 119 ? 16.148 -12.679 -4.589 1.00 93.62 119 LYS A N 1
ATOM 901 C CA . LYS A 1 119 ? 16.729 -13.663 -3.652 1.00 93.62 119 LYS A CA 1
ATOM 902 C C . LYS A 1 119 ? 16.068 -15.039 -3.746 1.00 93.62 119 LYS A C 1
ATOM 904 O O . LYS A 1 119 ? 16.745 -16.044 -3.552 1.00 93.62 119 LYS A O 1
ATOM 909 N N . GLU A 1 120 ? 14.774 -15.084 -4.044 1.00 93.00 120 GLU A N 1
ATOM 910 C CA . GLU A 1 120 ? 14.017 -16.322 -4.278 1.00 93.00 120 GLU A CA 1
ATOM 911 C C . GLU A 1 120 ? 14.291 -16.932 -5.672 1.00 93.00 120 GLU A C 1
ATOM 913 O O . GLU A 1 120 ? 13.748 -17.983 -6.006 1.00 93.00 120 GLU A O 1
ATOM 918 N N . GLY A 1 121 ? 15.170 -16.316 -6.475 1.00 93.44 121 GLY A N 1
ATOM 919 C CA . GLY A 1 121 ? 15.588 -16.801 -7.792 1.00 93.44 121 GLY A CA 1
ATOM 920 C C . GLY A 1 121 ? 14.726 -16.305 -8.954 1.00 93.44 121 GLY A C 1
ATOM 921 O O . GLY A 1 121 ? 14.933 -16.743 -10.085 1.00 93.44 121 GLY A O 1
ATOM 922 N N . ALA A 1 122 ? 13.780 -15.396 -8.703 1.00 94.50 122 ALA A N 1
ATOM 923 C CA . ALA A 1 122 ? 12.928 -14.827 -9.737 1.00 94.50 122 ALA A CA 1
ATOM 924 C C . ALA A 1 122 ? 13.711 -13.868 -10.635 1.00 94.50 122 ALA A C 1
ATOM 926 O O . ALA A 1 122 ? 14.471 -13.014 -10.167 1.00 94.50 122 ALA A O 1
ATOM 927 N N . LYS A 1 123 ? 13.448 -13.926 -11.935 1.00 95.81 123 LYS A N 1
ATOM 928 C CA . LYS A 1 123 ? 13.957 -12.954 -12.891 1.00 95.81 123 LYS A CA 1
ATOM 929 C C . LYS A 1 123 ? 13.071 -11.711 -12.892 1.00 95.81 123 LYS A C 1
ATOM 931 O O . LYS A 1 123 ? 11.999 -11.694 -13.500 1.00 95.81 123 LYS A O 1
ATOM 936 N N . VAL A 1 124 ? 13.529 -10.672 -12.198 1.00 97.62 124 VAL A N 1
ATOM 937 C CA . VAL A 1 124 ? 12.782 -9.421 -12.000 1.00 97.62 124 VAL A CA 1
ATOM 938 C C . VAL A 1 124 ? 13.204 -8.352 -13.013 1.00 97.62 124 VAL A C 1
ATOM 940 O O . VAL A 1 124 ? 14.397 -8.147 -13.257 1.00 97.62 124 VAL A O 1
ATOM 943 N N . TYR A 1 125 ? 12.221 -7.652 -13.578 1.00 97.69 125 TYR A N 1
ATOM 944 C CA . TYR A 1 125 ? 12.394 -6.482 -14.437 1.00 97.69 125 TYR A CA 1
ATOM 945 C C . TYR A 1 125 ? 11.785 -5.240 -13.773 1.00 97.69 125 TYR A C 1
ATOM 947 O O . TYR A 1 125 ? 10.616 -5.250 -13.388 1.00 97.69 125 TYR A O 1
ATOM 955 N N . LEU A 1 126 ? 12.555 -4.163 -13.638 1.00 98.38 126 LEU A N 1
ATOM 956 C CA . LEU A 1 126 ? 12.122 -2.910 -13.016 1.00 98.38 126 LEU A CA 1
ATOM 957 C C . LEU A 1 126 ? 11.888 -1.841 -14.076 1.00 98.38 126 LEU A C 1
ATOM 959 O O . LEU A 1 126 ? 12.767 -1.579 -14.893 1.00 98.38 126 LEU A O 1
ATOM 963 N N . ILE A 1 127 ? 10.735 -1.179 -14.028 1.00 98.12 127 ILE A N 1
ATOM 964 C CA . ILE A 1 127 ? 10.406 -0.062 -14.914 1.00 98.12 127 ILE A CA 1
ATOM 965 C C . ILE A 1 127 ? 10.474 1.251 -14.117 1.00 98.12 127 ILE A C 1
ATOM 967 O O . ILE A 1 127 ? 9.655 1.449 -13.213 1.00 98.12 127 ILE A O 1
ATOM 971 N N . PRO A 1 128 ? 11.411 2.164 -14.445 1.00 96.25 128 PRO A N 1
ATOM 972 C CA . PRO A 1 128 ? 11.5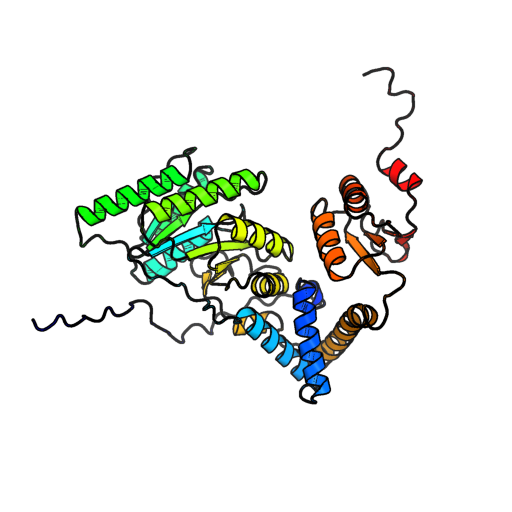59 3.451 -13.766 1.00 96.25 128 PRO A CA 1
ATOM 973 C C . PRO A 1 128 ? 10.515 4.468 -14.265 1.00 96.25 128 PRO A C 1
ATOM 975 O O . PRO A 1 128 ? 10.828 5.377 -15.035 1.00 96.25 128 PRO A O 1
ATOM 978 N N . GLY A 1 129 ? 9.253 4.306 -13.857 1.00 94.31 129 GLY A N 1
ATOM 979 C CA . GLY A 1 129 ? 8.146 5.173 -14.282 1.00 94.31 129 GLY A CA 1
ATOM 980 C C . GLY A 1 129 ? 7.976 6.477 -13.484 1.00 94.31 129 GLY A C 1
ATOM 981 O O . GLY A 1 129 ? 7.144 7.297 -13.866 1.00 94.31 129 GLY A O 1
ATOM 982 N N . ASP A 1 130 ? 8.760 6.739 -12.427 1.00 93.12 130 ASP A N 1
ATOM 983 C CA . ASP A 1 130 ? 8.889 8.091 -11.836 1.00 93.12 130 ASP A CA 1
ATOM 984 C C . ASP A 1 130 ? 9.818 8.954 -12.714 1.00 93.12 130 ASP A C 1
ATOM 986 O O . ASP A 1 130 ? 10.973 9.227 -12.386 1.00 93.12 130 ASP A O 1
ATOM 990 N N . THR A 1 131 ? 9.317 9.370 -13.880 1.00 90.31 131 THR A N 1
ATOM 991 C CA . THR A 1 131 ? 10.093 10.114 -14.895 1.00 90.31 131 THR A CA 1
ATOM 992 C C . THR A 1 131 ? 10.434 11.545 -14.489 1.00 90.31 131 THR A C 1
ATOM 994 O O . THR A 1 131 ? 11.247 12.209 -15.133 1.00 90.31 131 THR A O 1
ATOM 997 N N . PHE A 1 132 ? 9.816 12.034 -13.416 1.00 85.38 132 PHE A N 1
ATOM 998 C CA . PHE A 1 132 ? 9.971 13.396 -12.924 1.00 85.38 132 PHE A CA 1
ATOM 999 C C . PHE A 1 132 ? 11.137 13.570 -11.953 1.00 85.38 132 PHE A C 1
ATOM 1001 O O . PHE A 1 132 ? 11.477 14.707 -11.616 1.00 85.38 132 PHE A O 1
ATOM 1008 N N . ARG A 1 133 ? 11.678 12.479 -11.409 1.00 86.00 133 ARG A N 1
ATOM 1009 C CA . ARG A 1 133 ? 12.735 12.507 -10.397 1.00 86.00 133 ARG A CA 1
ATOM 1010 C C . ARG A 1 133 ? 13.885 11.625 -10.863 1.00 86.00 133 ARG A C 1
ATOM 1012 O O . ARG A 1 133 ? 13.884 10.433 -10.578 1.00 86.00 133 ARG A O 1
ATOM 1019 N N . ALA A 1 134 ? 14.899 12.215 -11.499 1.00 85.31 134 ALA A N 1
ATOM 1020 C CA . ALA A 1 134 ? 16.118 11.494 -11.890 1.00 85.31 134 ALA A CA 1
ATOM 1021 C C . ALA A 1 134 ? 16.729 10.697 -10.719 1.00 85.31 134 ALA A C 1
ATOM 1023 O O . ALA A 1 134 ? 17.018 9.511 -10.854 1.00 85.31 134 ALA A O 1
ATOM 1024 N N . ALA A 1 135 ? 16.770 11.296 -9.524 1.00 88.69 135 ALA A N 1
ATOM 1025 C CA . ALA A 1 135 ? 17.233 10.628 -8.306 1.00 88.69 135 ALA A CA 1
ATOM 1026 C C . ALA A 1 135 ? 16.418 9.370 -7.925 1.00 88.69 135 ALA A C 1
ATOM 1028 O O . ALA A 1 135 ? 16.954 8.461 -7.297 1.00 88.69 135 ALA A O 1
ATOM 1029 N N . ALA A 1 136 ? 15.129 9.288 -8.286 1.00 88.69 136 ALA A N 1
ATOM 1030 C CA . ALA A 1 136 ? 14.330 8.082 -8.055 1.00 88.69 136 ALA A CA 1
ATOM 1031 C C . ALA A 1 136 ? 14.759 6.942 -8.991 1.00 88.69 136 ALA A C 1
ATOM 1033 O O . ALA A 1 136 ? 14.861 5.798 -8.552 1.00 88.69 136 ALA A O 1
ATOM 1034 N N . ALA A 1 137 ? 15.084 7.248 -10.251 1.00 91.62 137 ALA A N 1
ATOM 1035 C CA . ALA A 1 137 ? 15.615 6.265 -11.192 1.00 91.62 137 ALA A CA 1
ATOM 1036 C C . ALA A 1 137 ? 17.021 5.781 -10.798 1.00 91.62 137 ALA A C 1
ATOM 1038 O O . ALA A 1 137 ? 17.300 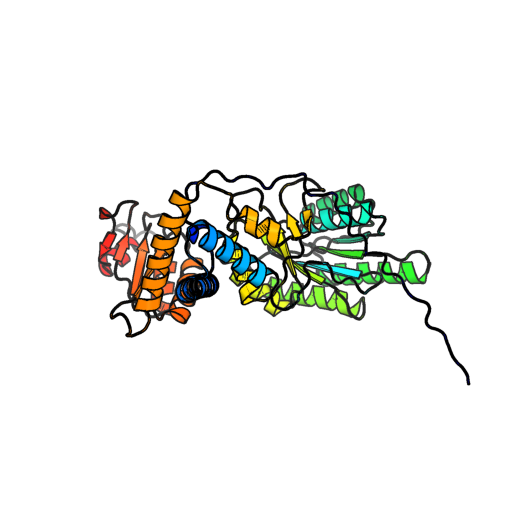4.583 -10.860 1.00 91.62 137 ALA A O 1
ATOM 1039 N N . GLU A 1 138 ? 17.889 6.676 -10.319 1.00 93.75 138 GLU A N 1
ATOM 1040 C CA . GLU A 1 138 ? 19.198 6.308 -9.759 1.00 93.75 138 GLU A CA 1
ATOM 1041 C C . GLU A 1 138 ? 19.050 5.405 -8.526 1.00 93.75 138 GLU A C 1
ATOM 1043 O O . GLU A 1 138 ? 19.682 4.350 -8.438 1.00 93.75 138 GLU A O 1
ATOM 1048 N N . GLN A 1 139 ? 18.146 5.763 -7.607 1.00 94.19 139 GLN A N 1
ATOM 1049 C CA . GLN A 1 139 ? 17.828 4.940 -6.441 1.00 94.19 139 GLN A CA 1
ATOM 1050 C C . GLN A 1 139 ? 17.314 3.553 -6.857 1.00 94.19 139 GLN A C 1
ATOM 1052 O O . GLN A 1 139 ? 17.732 2.541 -6.289 1.00 94.19 139 GLN A O 1
ATOM 1057 N N . LEU A 1 140 ? 16.428 3.487 -7.854 1.00 95.81 140 LEU A N 1
ATOM 1058 C CA . LEU A 1 140 ? 15.892 2.226 -8.365 1.00 95.81 140 LEU A CA 1
ATOM 1059 C C . LEU A 1 140 ? 16.969 1.376 -9.058 1.00 95.81 140 LEU A C 1
ATOM 1061 O O . LEU A 1 140 ? 16.942 0.153 -8.948 1.00 95.81 140 LEU A O 1
ATOM 1065 N N . THR A 1 141 ? 17.946 2.007 -9.714 1.00 96.62 141 THR A N 1
ATOM 1066 C CA . THR A 1 141 ? 19.092 1.330 -10.347 1.00 96.62 141 THR A CA 1
ATOM 1067 C C . THR A 1 141 ? 19.959 0.623 -9.308 1.00 96.62 141 THR A C 1
ATOM 1069 O O . THR A 1 141 ? 20.335 -0.537 -9.489 1.00 96.62 141 THR A O 1
ATOM 1072 N N . GLU A 1 142 ? 20.231 1.274 -8.177 1.00 96.44 142 GLU A N 1
ATOM 1073 C CA . GLU A 1 142 ? 20.976 0.646 -7.083 1.00 96.44 142 GLU A CA 1
ATOM 1074 C C . GLU A 1 142 ? 20.190 -0.517 -6.454 1.00 96.44 142 GLU A C 1
ATOM 1076 O O . GLU A 1 142 ? 20.768 -1.559 -6.135 1.00 96.44 142 GLU A O 1
ATOM 1081 N N . TRP A 1 143 ? 18.862 -0.401 -6.343 1.00 96.38 143 TRP A N 1
ATOM 1082 C CA . TRP A 1 143 ? 18.011 -1.529 -5.952 1.00 96.38 143 TRP A CA 1
ATOM 1083 C C . TRP A 1 143 ? 18.067 -2.683 -6.953 1.00 96.38 143 TRP A C 1
ATOM 1085 O O . TRP A 1 143 ? 18.174 -3.834 -6.528 1.00 96.38 143 TRP A O 1
ATOM 1095 N N . ALA A 1 144 ? 18.058 -2.393 -8.257 1.00 97.00 144 ALA A N 1
ATOM 1096 C CA . ALA A 1 144 ? 18.188 -3.405 -9.301 1.00 97.00 144 ALA A CA 1
ATOM 1097 C C . ALA A 1 144 ? 19.488 -4.201 -9.135 1.00 97.00 144 ALA A C 1
ATOM 1099 O O . ALA A 1 144 ? 19.470 -5.432 -9.104 1.00 97.00 144 ALA A O 1
ATOM 1100 N N . ARG A 1 145 ? 20.605 -3.493 -8.917 1.00 96.06 145 ARG A N 1
ATOM 1101 C CA . ARG A 1 145 ? 21.921 -4.096 -8.676 1.00 96.06 145 ARG A CA 1
ATOM 1102 C C . ARG A 1 145 ? 21.920 -4.999 -7.442 1.00 96.06 145 ARG A C 1
ATOM 1104 O O . ARG A 1 145 ? 22.427 -6.115 -7.502 1.00 96.06 145 ARG A O 1
ATOM 1111 N N . ARG A 1 146 ? 21.332 -4.544 -6.330 1.00 94.38 146 ARG A N 1
ATOM 1112 C CA . ARG A 1 146 ? 21.229 -5.328 -5.082 1.00 94.38 146 ARG A CA 1
ATOM 1113 C C . ARG A 1 146 ? 20.346 -6.565 -5.224 1.00 94.38 146 ARG A C 1
ATOM 1115 O O . ARG A 1 146 ? 20.611 -7.569 -4.572 1.00 94.38 146 ARG A O 1
ATOM 1122 N N . ALA A 1 147 ? 19.303 -6.477 -6.043 1.00 94.62 147 ALA A N 1
ATOM 1123 C CA . ALA A 1 147 ? 18.345 -7.549 -6.287 1.00 94.62 147 ALA A CA 1
ATOM 1124 C C . ALA A 1 147 ? 18.773 -8.525 -7.398 1.00 94.62 147 ALA A C 1
ATOM 1126 O O . ALA A 1 147 ? 18.052 -9.486 -7.650 1.00 94.62 147 ALA A O 1
ATOM 1127 N N . ASN A 1 148 ? 19.900 -8.274 -8.082 1.00 95.38 148 ASN A N 1
ATOM 1128 C CA . ASN A 1 148 ? 20.259 -8.944 -9.338 1.00 95.38 148 ASN A CA 1
ATOM 1129 C C . ASN A 1 148 ? 19.119 -8.885 -10.383 1.00 95.38 148 ASN A C 1
ATOM 1131 O O . ASN A 1 148 ? 18.868 -9.836 -11.124 1.00 95.38 148 ASN A O 1
ATOM 1135 N N . ALA A 1 149 ? 18.398 -7.762 -10.408 1.00 97.19 149 ALA A N 1
ATOM 1136 C CA . ALA A 1 149 ? 17.279 -7.504 -11.304 1.00 97.19 149 ALA A CA 1
ATOM 1137 C C . ALA A 1 149 ? 17.734 -6.707 -12.535 1.00 97.19 149 ALA A C 1
ATOM 1139 O O . ALA A 1 149 ? 18.724 -5.975 -12.501 1.00 97.19 149 ALA A O 1
ATOM 1140 N N . THR A 1 150 ? 16.982 -6.817 -13.629 1.00 96.88 150 THR A N 1
ATOM 1141 C CA . THR A 1 150 ? 17.178 -5.960 -14.807 1.00 96.88 150 THR A CA 1
ATOM 1142 C C . THR A 1 150 ? 16.385 -4.673 -14.624 1.00 96.88 150 THR A C 1
ATOM 1144 O O . THR A 1 150 ? 15.217 -4.730 -14.255 1.00 96.88 150 THR A O 1
ATOM 1147 N N . ILE A 1 151 ? 16.990 -3.519 -14.897 1.00 97.06 151 ILE A N 1
ATOM 1148 C CA . ILE A 1 151 ? 16.277 -2.240 -14.954 1.00 97.06 151 ILE A CA 1
ATOM 1149 C C . ILE A 1 151 ? 16.083 -1.812 -16.405 1.00 97.06 151 ILE A C 1
ATOM 1151 O O . ILE A 1 151 ? 16.974 -1.980 -17.238 1.00 97.06 151 ILE A O 1
ATOM 1155 N N . GLY A 1 152 ? 14.896 -1.298 -16.698 1.00 95.94 152 GLY A N 1
ATOM 1156 C CA . GLY A 1 152 ? 14.542 -0.756 -17.993 1.00 95.94 152 GLY A CA 1
ATOM 1157 C C . GLY A 1 152 ? 15.126 0.629 -18.262 1.00 95.94 152 GLY A C 1
ATOM 1158 O O . GLY A 1 152 ? 15.674 1.297 -17.384 1.00 95.94 152 GLY A O 1
ATOM 1159 N N . THR A 1 153 ? 14.969 1.079 -19.500 1.00 94.00 153 THR A N 1
ATOM 1160 C CA . THR A 1 153 ? 15.410 2.387 -19.970 1.00 94.00 153 THR A CA 1
ATOM 1161 C C . THR A 1 153 ? 14.640 3.507 -19.268 1.00 94.00 153 THR A C 1
ATOM 1163 O O . THR A 1 153 ? 13.414 3.603 -19.368 1.00 94.00 153 THR A O 1
ATOM 1166 N N . PHE A 1 154 ? 15.373 4.399 -18.601 1.00 93.50 154 PHE A N 1
ATOM 1167 C CA . PHE A 1 154 ? 14.855 5.642 -18.030 1.00 93.50 154 PHE A CA 1
ATOM 1168 C C . PHE A 1 154 ? 14.958 6.798 -19.034 1.00 93.50 154 PHE A C 1
ATOM 1170 O O . PHE A 1 154 ? 15.928 6.898 -19.785 1.00 93.50 154 PHE A O 1
ATOM 1177 N N . ARG A 1 155 ? 13.965 7.695 -19.031 1.00 91.12 155 ARG A N 1
ATOM 1178 C CA . ARG A 1 155 ? 13.994 8.960 -19.782 1.00 91.12 155 ARG A CA 1
ATOM 1179 C C . ARG A 1 155 ? 13.414 10.078 -18.922 1.00 91.12 155 ARG A C 1
ATOM 1181 O O . ARG A 1 155 ? 12.208 10.107 -18.677 1.00 91.12 155 ARG A O 1
ATOM 1188 N N . GLU A 1 156 ? 14.272 10.989 -18.477 1.00 90.75 156 GLU A N 1
ATOM 1189 C CA . GLU A 1 156 ? 13.871 12.125 -17.647 1.00 90.75 156 GLU A CA 1
ATOM 1190 C C . GLU A 1 156 ? 12.886 13.042 -18.383 1.00 90.75 156 GLU A C 1
ATOM 1192 O O . GLU A 1 156 ? 13.039 13.318 -19.574 1.00 90.75 156 GLU A O 1
ATOM 1197 N N . GLY A 1 157 ? 11.837 13.485 -17.685 1.00 86.31 157 GLY A N 1
ATOM 1198 C CA . GLY A 1 157 ? 10.820 14.393 -18.225 1.00 86.31 157 GLY A CA 1
ATOM 1199 C C . GLY A 1 157 ? 9.888 13.777 -19.276 1.00 86.31 157 GLY A C 1
ATOM 1200 O O . GLY A 1 157 ? 8.962 14.446 -19.740 1.00 86.31 157 GLY A O 1
ATOM 1201 N N . ALA A 1 158 ? 10.084 12.509 -19.650 1.00 90.69 158 ALA A N 1
ATOM 1202 C CA . ALA A 1 158 ? 9.178 11.799 -20.542 1.00 90.69 158 ALA A CA 1
ATOM 1203 C C . ALA A 1 158 ? 7.838 11.503 -19.850 1.00 90.69 158 ALA A C 1
ATOM 1205 O O . ALA A 1 158 ? 7.746 11.419 -18.628 1.00 90.69 158 ALA A O 1
ATOM 1206 N N . ARG A 1 159 ? 6.780 11.292 -20.638 1.00 92.19 159 ARG A N 1
ATOM 1207 C CA . ARG A 1 159 ? 5.486 10.851 -20.102 1.00 92.19 159 ARG A CA 1
ATOM 1208 C C . ARG A 1 159 ? 5.619 9.429 -19.517 1.00 92.19 159 ARG A C 1
ATOM 1210 O O . ARG A 1 159 ? 6.021 8.540 -20.275 1.00 92.19 159 ARG A O 1
ATOM 1217 N N . PRO A 1 160 ? 5.271 9.172 -18.242 1.00 93.62 160 PRO A N 1
ATOM 1218 C CA . PRO A 1 160 ? 5.454 7.863 -17.601 1.00 93.62 160 PRO A CA 1
ATOM 1219 C C . PRO A 1 160 ? 4.879 6.678 -18.373 1.00 93.62 160 PRO A C 1
ATOM 1221 O O . PRO A 1 160 ? 5.563 5.678 -18.574 1.00 93.62 160 PRO A O 1
ATOM 1224 N N . GLN A 1 161 ? 3.667 6.811 -18.909 1.00 94.88 161 GLN A N 1
ATOM 1225 C CA . GLN A 1 161 ? 3.019 5.772 -19.708 1.00 94.88 161 GLN A CA 1
ATOM 1226 C C . GLN A 1 161 ? 3.805 5.405 -20.977 1.00 94.88 161 GLN A C 1
ATOM 1228 O O . GLN A 1 161 ? 3.751 4.261 -21.418 1.00 94.88 161 GLN A O 1
ATOM 1233 N N . VAL A 1 162 ? 4.563 6.349 -21.552 1.00 95.19 162 VAL A N 1
ATOM 1234 C CA . VAL A 1 162 ? 5.421 6.095 -22.722 1.00 95.19 162 VAL A CA 1
ATOM 1235 C C . VAL A 1 162 ? 6.665 5.320 -22.307 1.00 95.19 162 VAL A C 1
ATOM 1237 O O . VAL A 1 162 ? 7.055 4.384 -23.002 1.00 95.19 162 VAL A O 1
ATOM 1240 N N . VAL A 1 163 ? 7.264 5.669 -21.164 1.00 96.25 163 VAL A N 1
ATOM 1241 C CA . VAL A 1 163 ? 8.397 4.923 -20.591 1.00 96.25 163 VAL A CA 1
ATOM 1242 C C . VAL A 1 163 ? 7.971 3.495 -20.255 1.00 96.25 163 VAL A C 1
ATOM 1244 O O . VAL A 1 163 ? 8.671 2.555 -20.620 1.00 96.25 163 VAL A O 1
ATOM 1247 N N . ILE A 1 164 ? 6.798 3.316 -19.648 1.00 97.12 164 ILE A N 1
ATOM 1248 C CA . ILE A 1 164 ? 6.238 1.996 -19.338 1.00 97.12 164 ILE A CA 1
ATOM 1249 C C . ILE A 1 164 ? 6.012 1.179 -20.612 1.00 97.12 164 ILE A C 1
ATOM 1251 O O . ILE A 1 164 ? 6.514 0.061 -20.705 1.00 97.12 164 ILE A O 1
ATOM 1255 N N . ALA A 1 165 ? 5.312 1.736 -21.605 1.00 96.56 165 ALA A N 1
ATOM 1256 C CA . ALA A 1 165 ? 5.032 1.036 -22.858 1.00 96.56 165 ALA A CA 1
ATOM 1257 C C . ALA A 1 165 ? 6.320 0.627 -23.591 1.00 96.56 165 ALA A C 1
ATOM 1259 O O . ALA A 1 165 ? 6.463 -0.530 -23.970 1.00 96.56 165 ALA A O 1
ATOM 1260 N N . THR A 1 166 ? 7.287 1.545 -23.703 1.00 96.25 166 THR A N 1
ATOM 1261 C CA . THR A 1 166 ? 8.573 1.287 -24.378 1.00 96.25 166 THR A CA 1
ATOM 1262 C C . THR A 1 166 ? 9.322 0.127 -23.721 1.00 96.25 166 THR A C 1
ATOM 1264 O O . THR A 1 166 ? 9.760 -0.790 -24.406 1.00 96.25 166 THR A O 1
ATOM 1267 N N . ASN A 1 167 ? 9.420 0.125 -22.389 1.00 97.50 167 ASN A N 1
ATOM 1268 C CA . ASN A 1 167 ? 10.106 -0.934 -21.650 1.00 97.50 167 ASN A CA 1
ATOM 1269 C C . ASN A 1 167 ? 9.396 -2.292 -21.760 1.00 97.50 167 ASN A C 1
ATOM 1271 O O . ASN A 1 167 ? 10.048 -3.329 -21.868 1.00 97.50 167 ASN A O 1
ATOM 1275 N N . LEU A 1 168 ? 8.061 -2.304 -21.761 1.00 96.00 168 LEU A N 1
ATOM 1276 C CA . LEU A 1 168 ? 7.297 -3.538 -21.949 1.00 96.00 168 LEU A CA 1
ATOM 1277 C C . LEU A 1 168 ? 7.405 -4.073 -23.384 1.00 96.00 168 LEU A C 1
ATOM 1279 O O . LEU A 1 168 ? 7.469 -5.288 -23.577 1.00 96.00 168 LEU A O 1
ATOM 1283 N N . ASP A 1 169 ? 7.481 -3.200 -24.387 1.00 94.19 169 ASP A N 1
ATOM 1284 C CA . ASP A 1 169 ? 7.730 -3.608 -25.771 1.00 94.19 169 ASP A CA 1
ATOM 1285 C C . ASP A 1 169 ? 9.157 -4.147 -25.958 1.00 94.19 169 ASP A C 1
ATOM 1287 O O . ASP A 1 169 ? 9.336 -5.173 -26.615 1.00 94.19 169 ASP A O 1
ATOM 1291 N N . GLU A 1 170 ? 10.165 -3.533 -25.329 1.00 92.81 170 GLU A N 1
ATOM 1292 C CA . GLU A 1 170 ? 11.536 -4.066 -25.276 1.00 92.81 170 GLU A CA 1
ATOM 1293 C C . GLU A 1 170 ? 11.567 -5.464 -24.637 1.00 92.81 170 GLU A C 1
ATOM 1295 O O . GLU A 1 170 ? 12.180 -6.390 -25.180 1.00 92.81 170 GLU A O 1
ATOM 1300 N N . LEU A 1 171 ? 10.855 -5.642 -23.521 1.00 92.31 171 LEU A N 1
ATOM 1301 C CA . LEU A 1 171 ? 10.730 -6.921 -22.825 1.00 92.31 171 LEU A CA 1
ATOM 1302 C C . LEU A 1 171 ? 10.096 -7.997 -23.719 1.00 92.31 171 LEU A C 1
ATOM 1304 O O . LEU A 1 171 ? 10.637 -9.096 -23.844 1.00 92.31 171 LEU A O 1
ATOM 1308 N N . ARG A 1 172 ? 8.990 -7.670 -24.397 1.00 90.44 172 ARG A N 1
ATOM 1309 C CA . ARG A 1 172 ? 8.331 -8.566 -25.361 1.00 90.44 172 ARG A CA 1
ATOM 1310 C C . ARG A 1 172 ? 9.267 -8.960 -26.496 1.00 90.44 172 ARG A C 1
ATOM 1312 O O . ARG A 1 172 ? 9.387 -10.142 -26.802 1.00 90.44 172 ARG A O 1
ATOM 1319 N N . GLN A 1 173 ? 9.950 -7.992 -27.109 1.00 90.50 173 GLN A N 1
ATOM 1320 C CA . GLN A 1 173 ? 10.890 -8.257 -28.202 1.00 90.50 173 GLN A CA 1
ATOM 1321 C C . GLN A 1 173 ? 12.025 -9.181 -27.762 1.00 90.50 173 GLN A C 1
ATOM 1323 O O . GLN A 1 173 ? 12.454 -10.038 -28.536 1.00 90.50 173 GLN A O 1
ATOM 1328 N N . ARG A 1 174 ? 12.501 -9.027 -26.524 1.00 91.00 174 ARG A N 1
ATOM 1329 C CA . ARG A 1 174 ? 13.521 -9.894 -25.936 1.00 91.00 174 ARG A CA 1
ATOM 1330 C C . ARG A 1 174 ? 13.024 -11.335 -25.811 1.00 91.00 174 ARG A C 1
ATOM 1332 O O . ARG A 1 174 ? 13.684 -12.234 -26.322 1.00 91.00 174 ARG A O 1
ATOM 1339 N N . THR A 1 175 ? 11.831 -11.538 -25.256 1.00 88.12 175 THR A N 1
ATOM 1340 C CA . THR A 1 175 ? 11.205 -12.866 -25.157 1.00 88.12 175 THR A CA 1
ATOM 1341 C C . THR A 1 175 ? 10.866 -13.473 -26.526 1.00 88.12 175 THR A C 1
ATOM 1343 O O . THR A 1 175 ? 10.950 -14.684 -26.701 1.00 88.12 175 THR A O 1
ATOM 1346 N N . CYS A 1 176 ? 10.528 -12.663 -27.535 1.00 88.81 176 CYS A N 1
ATOM 1347 C CA . CYS A 1 176 ? 10.336 -13.158 -28.903 1.00 88.81 176 CYS A CA 1
ATOM 1348 C C . CYS A 1 176 ? 11.645 -13.633 -29.556 1.00 88.81 176 CYS A C 1
ATOM 1350 O O . CYS A 1 176 ? 11.616 -14.575 -30.344 1.00 88.81 176 CYS A O 1
ATOM 1352 N N . LYS A 1 177 ? 12.777 -12.976 -29.265 1.00 92.56 177 LYS A N 1
ATOM 1353 C CA . LYS A 1 177 ? 14.100 -13.356 -29.794 1.00 92.56 177 LYS A CA 1
ATOM 1354 C C . LYS A 1 177 ? 14.646 -14.612 -29.121 1.00 92.56 177 LYS A C 1
ATOM 1356 O O . LYS A 1 177 ? 15.242 -15.443 -29.798 1.00 92.56 177 LYS A O 1
ATOM 1361 N N . ASP A 1 178 ? 14.434 -14.737 -27.816 1.00 90.31 178 ASP A N 1
ATOM 1362 C CA . ASP A 1 178 ? 14.800 -15.911 -27.034 1.00 90.31 178 ASP A CA 1
ATOM 1363 C C . ASP A 1 178 ? 13.629 -16.311 -26.118 1.00 90.31 178 ASP A C 1
ATOM 1365 O O . ASP A 1 178 ? 13.445 -15.715 -25.053 1.00 90.31 178 ASP A O 1
ATOM 1369 N N . PRO A 1 179 ? 12.844 -17.338 -26.498 1.00 86.81 179 PRO A N 1
ATOM 1370 C CA . PRO A 1 179 ? 11.730 -17.838 -25.692 1.00 86.81 179 PRO A CA 1
ATOM 1371 C C . PRO A 1 179 ? 12.139 -18.406 -24.326 1.00 86.81 179 PRO A C 1
ATOM 1373 O O . PRO A 1 179 ? 11.266 -18.693 -23.509 1.00 86.81 179 PRO A O 1
ATOM 1376 N N . THR A 1 180 ? 13.436 -18.606 -24.075 1.00 86.81 180 THR A N 1
ATOM 1377 C CA . THR A 1 180 ? 13.966 -19.023 -22.768 1.00 86.81 180 THR A CA 1
ATOM 1378 C C . THR A 1 180 ? 14.319 -17.829 -21.872 1.00 86.81 180 THR A C 1
ATOM 1380 O O . THR A 1 180 ? 14.388 -17.968 -20.649 1.00 86.81 180 THR A O 1
ATOM 1383 N N . ASP A 1 181 ? 14.446 -16.630 -22.448 1.00 86.94 181 ASP A N 1
ATOM 1384 C CA . ASP A 1 181 ? 14.696 -15.363 -21.759 1.00 86.94 181 ASP A CA 1
ATOM 1385 C C . ASP A 1 181 ? 13.367 -14.706 -21.328 1.00 86.94 181 ASP A C 1
ATOM 1387 O O . ASP A 1 181 ? 12.954 -13.647 -21.815 1.00 86.94 181 ASP A O 1
ATOM 1391 N N . VAL A 1 182 ? 12.659 -15.376 -20.412 1.00 88.81 182 VAL A N 1
ATOM 1392 C CA . VAL A 1 182 ? 11.368 -14.923 -19.868 1.00 88.81 182 VAL A CA 1
ATOM 1393 C C . VAL A 1 182 ? 11.563 -14.363 -18.466 1.00 88.81 182 VAL A C 1
ATOM 1395 O O . VAL A 1 182 ? 12.185 -14.994 -17.613 1.00 88.81 182 VAL A O 1
ATOM 1398 N N . PHE A 1 183 ? 11.010 -13.179 -18.224 1.00 94.38 183 PHE A N 1
ATOM 1399 C CA . PHE A 1 183 ? 10.970 -12.581 -16.895 1.00 94.38 183 PHE A CA 1
ATOM 1400 C C . PHE A 1 183 ? 9.785 -13.112 -16.093 1.00 94.38 183 PHE A C 1
ATOM 1402 O O . PHE A 1 183 ? 8.705 -13.349 -16.633 1.00 94.38 183 PHE A O 1
ATOM 1409 N N . ASP A 1 184 ? 9.987 -13.283 -14.791 1.00 94.75 184 ASP A N 1
ATOM 1410 C CA . ASP A 1 184 ? 8.962 -13.777 -13.874 1.00 94.75 184 ASP A CA 1
ATOM 1411 C C . ASP A 1 184 ? 8.072 -12.646 -13.370 1.00 94.75 184 ASP A C 1
ATOM 1413 O O . ASP A 1 184 ? 6.858 -12.808 -13.258 1.00 94.75 184 ASP A O 1
ATOM 1417 N N . LEU A 1 185 ? 8.682 -11.491 -13.094 1.00 96.44 185 LEU A N 1
ATOM 1418 C CA . LEU A 1 185 ? 8.031 -10.367 -12.440 1.00 96.44 185 LEU A CA 1
ATOM 1419 C C . LEU A 1 185 ? 8.476 -9.043 -13.056 1.00 96.44 185 LEU A C 1
ATOM 1421 O O . LEU A 1 185 ? 9.670 -8.768 -13.165 1.00 96.44 185 LEU A O 1
ATOM 1425 N N . VAL A 1 186 ? 7.508 -8.201 -13.395 1.00 97.75 186 VAL A N 1
ATOM 1426 C CA . VAL A 1 186 ? 7.703 -6.801 -13.760 1.00 97.75 186 VAL A CA 1
ATOM 1427 C C . VAL A 1 186 ? 7.188 -5.927 -12.623 1.00 97.75 186 VAL A C 1
ATOM 1429 O O . VAL A 1 186 ? 6.031 -6.040 -12.218 1.00 97.75 186 VAL A O 1
ATOM 1432 N N . LEU A 1 187 ? 8.037 -5.032 -12.124 1.00 98.25 187 LEU A N 1
ATOM 1433 C CA . LEU A 1 187 ? 7.665 -4.031 -11.129 1.00 98.25 187 LEU A CA 1
ATOM 1434 C C . LEU A 1 187 ? 7.718 -2.643 -11.754 1.00 98.25 187 LEU A C 1
ATOM 1436 O O . LEU A 1 187 ? 8.752 -2.232 -12.284 1.00 98.25 187 LEU A O 1
ATOM 1440 N N . VAL A 1 188 ? 6.609 -1.917 -11.674 1.00 97.81 188 VAL A N 1
ATOM 1441 C CA . VAL A 1 188 ? 6.473 -0.583 -12.260 1.00 97.81 188 VAL A CA 1
ATOM 1442 C C . VAL A 1 188 ? 6.426 0.458 -11.148 1.00 97.81 188 VAL A C 1
ATOM 1444 O O . VAL A 1 188 ? 5.464 0.488 -10.380 1.00 97.81 188 VAL A O 1
ATOM 1447 N N . ASP A 1 189 ? 7.460 1.301 -11.065 1.00 96.25 189 ASP A N 1
ATOM 1448 C CA . ASP A 1 189 ? 7.449 2.495 -10.208 1.00 96.25 189 ASP A CA 1
ATOM 1449 C C . ASP A 1 189 ? 6.682 3.632 -10.899 1.00 96.25 189 ASP A C 1
ATOM 1451 O O . ASP A 1 189 ? 6.657 3.706 -12.128 1.00 96.25 189 ASP A O 1
ATOM 1455 N N . THR A 1 190 ? 6.074 4.538 -10.134 1.00 93.44 190 THR A N 1
ATOM 1456 C CA . THR A 1 190 ? 5.338 5.695 -10.675 1.00 93.44 190 THR A CA 1
ATOM 1457 C C . THR A 1 190 ? 5.635 6.969 -9.894 1.00 93.44 190 THR A C 1
ATOM 1459 O O . THR A 1 190 ? 6.059 6.942 -8.737 1.00 93.44 190 THR A O 1
ATOM 1462 N N . ALA A 1 191 ? 5.314 8.120 -10.484 1.00 85.88 191 ALA A N 1
ATOM 1463 C CA . ALA A 1 191 ? 5.309 9.390 -9.763 1.00 85.88 191 ALA A CA 1
ATOM 1464 C C . ALA A 1 191 ? 4.246 9.418 -8.637 1.00 85.88 191 ALA A C 1
ATOM 1466 O O . ALA A 1 191 ? 3.332 8.591 -8.591 1.00 85.88 191 ALA A O 1
ATOM 1467 N N . GLY A 1 192 ? 4.362 10.372 -7.698 1.00 74.44 192 GLY A N 1
ATOM 1468 C CA . GLY A 1 192 ? 3.435 10.513 -6.559 1.00 74.44 192 GLY A CA 1
ATOM 1469 C C . GLY A 1 192 ? 3.075 11.940 -6.143 1.00 74.44 192 GLY A C 1
ATOM 1470 O O . GLY A 1 192 ? 2.838 12.208 -4.964 1.00 74.44 192 GLY A O 1
ATOM 1471 N N . ARG A 1 193 ? 3.084 12.902 -7.063 1.00 71.00 193 ARG A N 1
ATOM 1472 C CA . ARG A 1 193 ? 2.885 14.326 -6.736 1.00 71.00 193 ARG A CA 1
ATOM 1473 C C . ARG A 1 193 ? 1.407 14.636 -6.423 1.00 71.00 193 ARG A C 1
ATOM 1475 O O . ARG A 1 193 ? 0.634 14.884 -7.338 1.00 71.00 193 ARG A O 1
ATOM 1482 N N . LEU A 1 194 ? 1.015 14.676 -5.142 1.00 57.69 194 LEU A N 1
ATOM 1483 C CA . LEU A 1 194 ? -0.388 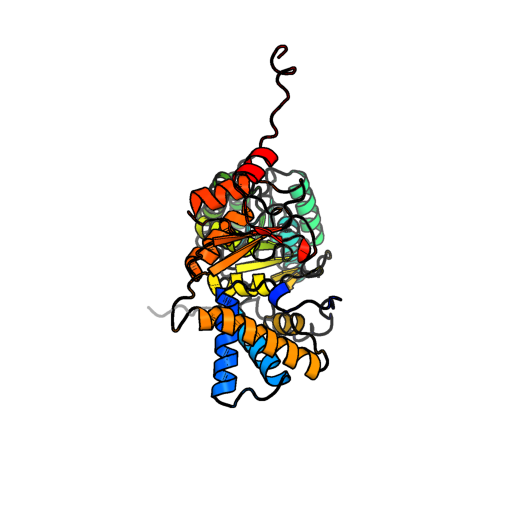14.904 -4.728 1.00 57.69 194 LEU A CA 1
ATOM 1484 C C . LEU A 1 194 ? -0.886 16.351 -4.937 1.00 57.69 194 LEU A C 1
ATOM 1486 O O . LEU A 1 194 ? -2.082 16.567 -5.087 1.00 57.69 194 LEU A O 1
ATOM 1490 N N . HIS A 1 195 ? 0.003 17.352 -4.983 1.00 46.34 195 HIS A N 1
ATOM 1491 C CA . HIS A 1 195 ? -0.383 18.777 -5.040 1.00 46.34 195 HIS A CA 1
ATOM 1492 C C . HIS A 1 195 ? -1.176 19.185 -6.301 1.00 46.34 195 HIS A C 1
ATOM 1494 O O . HIS A 1 195 ? -1.724 20.281 -6.346 1.00 46.34 195 HIS A O 1
ATOM 1500 N N . ALA A 1 196 ? -1.281 18.300 -7.297 1.00 54.78 196 ALA A N 1
ATOM 1501 C CA . ALA A 1 196 ? -2.209 18.407 -8.419 1.00 54.78 196 ALA A CA 1
ATOM 1502 C C . ALA A 1 196 ? -2.958 17.075 -8.607 1.00 54.78 196 ALA A C 1
ATOM 1504 O O 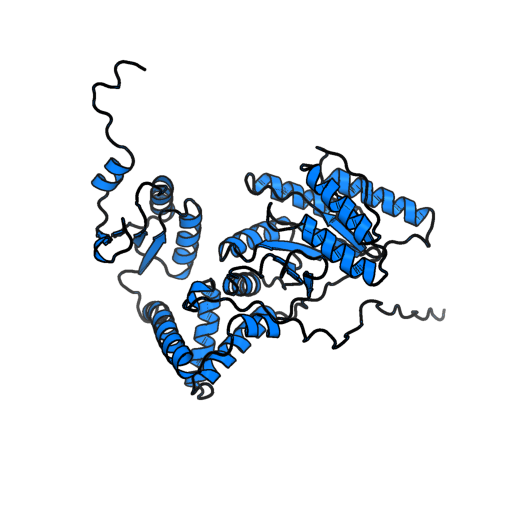. ALA A 1 196 ? -2.821 16.430 -9.646 1.00 54.78 196 ALA A O 1
ATOM 1505 N N . ALA A 1 197 ? -3.705 16.650 -7.579 1.00 61.62 197 ALA A N 1
ATOM 1506 C CA . ALA A 1 197 ? -4.344 15.333 -7.475 1.00 61.62 197 ALA A CA 1
ATOM 1507 C C . ALA A 1 197 ? -5.020 14.868 -8.778 1.00 61.62 197 ALA A C 1
ATOM 1509 O O . ALA A 1 197 ? -4.772 13.753 -9.221 1.00 61.62 197 ALA A O 1
ATOM 1510 N N . TYR A 1 198 ? -5.766 15.744 -9.459 1.00 71.94 198 TYR A N 1
ATOM 1511 C CA . TYR A 1 198 ? -6.427 15.415 -10.727 1.00 71.94 198 TYR A CA 1
ATOM 1512 C C . TYR A 1 198 ? -5.447 14.969 -11.833 1.00 71.94 198 TYR A C 1
ATOM 1514 O O . TYR A 1 198 ? -5.625 13.911 -12.432 1.00 71.94 198 TYR A O 1
ATOM 1522 N N . LYS A 1 199 ? -4.360 15.725 -12.052 1.00 82.19 199 LYS A N 1
ATOM 1523 C CA . LYS A 1 199 ? -3.346 15.394 -13.070 1.00 82.19 199 LYS A CA 1
ATOM 1524 C C . LYS A 1 199 ? -2.605 14.099 -12.736 1.00 82.19 199 LYS A C 1
ATOM 1526 O O . LYS A 1 199 ? -2.296 13.328 -13.637 1.00 82.19 199 LYS A O 1
ATOM 1531 N N . LEU A 1 200 ? -2.339 13.853 -11.449 1.00 83.88 200 LEU A N 1
ATOM 1532 C CA . LEU A 1 200 ? -1.720 12.604 -11.004 1.00 83.88 200 LEU A CA 1
ATOM 1533 C C . LEU A 1 200 ? -2.631 11.404 -11.302 1.00 83.88 200 LEU A C 1
ATOM 1535 O O . LEU A 1 200 ? -2.161 10.410 -11.843 1.00 83.88 200 LEU A O 1
ATOM 1539 N N . MET A 1 201 ? -3.924 11.489 -10.984 1.00 89.69 201 MET A N 1
ATOM 1540 C CA . MET A 1 201 ? -4.858 10.378 -11.199 1.00 89.69 201 MET A CA 1
ATOM 1541 C C . MET A 1 201 ? -5.039 10.038 -12.686 1.00 89.69 201 MET A C 1
ATOM 1543 O O . MET A 1 201 ? -5.057 8.857 -13.045 1.00 89.69 201 MET A O 1
ATOM 1547 N N . GLU A 1 202 ? -5.105 11.043 -13.567 1.00 90.25 202 GLU A N 1
ATOM 1548 C CA . GLU A 1 202 ? -5.115 10.824 -15.022 1.00 90.25 202 GLU A CA 1
ATOM 1549 C C . GLU A 1 202 ? -3.836 10.122 -15.496 1.00 90.25 202 GLU A C 1
ATOM 1551 O O . GLU A 1 202 ? -3.895 9.138 -16.235 1.00 90.25 202 GLU A O 1
ATOM 1556 N N . GLU A 1 203 ? -2.673 10.579 -15.031 1.00 90.50 203 GLU A N 1
ATOM 1557 C CA . GLU A 1 203 ? -1.383 9.981 -15.379 1.00 90.50 203 GLU A CA 1
ATOM 1558 C C . GLU A 1 203 ? -1.289 8.516 -14.932 1.00 90.50 203 GLU A C 1
ATOM 1560 O O . GLU A 1 203 ? -0.879 7.656 -15.714 1.00 90.50 203 GLU A O 1
ATOM 1565 N N . LEU A 1 204 ? -1.730 8.201 -13.712 1.00 93.31 204 LEU A N 1
ATOM 1566 C CA . LEU A 1 204 ? -1.752 6.832 -13.194 1.00 93.31 204 LEU A CA 1
ATOM 1567 C C . LEU A 1 204 ? -2.723 5.933 -13.973 1.00 93.31 204 LEU A C 1
ATOM 1569 O O . LEU A 1 204 ? -2.411 4.767 -14.231 1.00 93.31 204 LEU A O 1
ATOM 1573 N N . THR A 1 205 ? -3.860 6.478 -14.414 1.00 95.38 205 THR A N 1
ATOM 1574 C CA . THR A 1 205 ? -4.808 5.771 -15.292 1.00 95.38 205 THR A CA 1
ATOM 1575 C C . THR A 1 205 ? -4.150 5.414 -16.624 1.00 95.38 205 THR A C 1
ATOM 1577 O O . THR A 1 205 ? -4.241 4.272 -17.080 1.00 95.38 205 THR A O 1
ATOM 1580 N N . LEU A 1 206 ? -3.413 6.357 -17.219 1.00 95.69 206 LEU A N 1
ATOM 1581 C CA . LEU A 1 206 ? -2.652 6.123 -18.448 1.00 95.69 206 LEU A CA 1
ATOM 1582 C C . LEU A 1 206 ? -1.513 5.114 -18.241 1.00 95.69 206 LEU A C 1
ATOM 1584 O O . LEU A 1 206 ? -1.273 4.288 -19.121 1.00 95.69 206 LEU A O 1
ATOM 1588 N N . CYS A 1 207 ? -0.840 5.131 -17.088 1.00 95.88 207 CYS A N 1
ATOM 1589 C CA . CYS A 1 207 ? 0.179 4.137 -16.739 1.00 95.88 207 CYS A CA 1
ATOM 1590 C C . CYS A 1 207 ? -0.417 2.727 -16.666 1.00 95.88 207 CYS A C 1
ATOM 1592 O O . CYS A 1 207 ? 0.115 1.802 -17.281 1.00 95.88 207 CYS A O 1
ATOM 1594 N N . LYS A 1 208 ? -1.554 2.558 -15.977 1.00 96.06 208 LYS A N 1
ATOM 1595 C CA . LYS A 1 208 ? -2.254 1.268 -15.904 1.00 96.06 208 LYS A CA 1
ATOM 1596 C C . LYS A 1 208 ? -2.707 0.789 -17.284 1.00 96.06 208 LYS A C 1
ATOM 1598 O O . LYS A 1 208 ? -2.543 -0.390 -17.603 1.00 96.06 208 LYS A O 1
ATOM 1603 N N . ALA A 1 209 ? -3.229 1.692 -18.112 1.00 96.38 209 ALA A N 1
ATOM 1604 C CA . ALA A 1 209 ? -3.615 1.380 -19.485 1.00 96.38 209 ALA A CA 1
ATOM 1605 C C . ALA A 1 209 ? -2.409 0.943 -20.333 1.00 96.38 209 ALA A C 1
ATOM 1607 O O . ALA A 1 209 ? -2.514 -0.030 -21.075 1.00 96.38 209 ALA A O 1
ATOM 1608 N N . ALA A 1 210 ? -1.250 1.595 -20.186 1.00 96.62 210 ALA A N 1
ATOM 1609 C CA . ALA A 1 210 ? -0.023 1.188 -20.869 1.00 96.62 210 ALA A CA 1
ATOM 1610 C C . ALA A 1 210 ? 0.394 -0.240 -20.491 1.00 96.62 210 ALA A C 1
ATOM 1612 O O . ALA A 1 210 ? 0.681 -1.032 -21.386 1.00 96.62 210 ALA A O 1
ATOM 1613 N N . VAL A 1 211 ? 0.343 -0.600 -19.202 1.00 96.06 211 VAL A N 1
ATOM 1614 C CA . VAL A 1 211 ? 0.590 -1.984 -18.758 1.00 96.06 211 VAL A CA 1
ATOM 1615 C C . VAL A 1 211 ? -0.434 -2.947 -19.361 1.00 96.06 211 VAL A C 1
ATOM 1617 O O . VAL A 1 211 ? -0.046 -3.970 -19.910 1.00 96.06 211 VAL A O 1
ATOM 1620 N N . SER A 1 212 ? -1.724 -2.606 -19.322 1.00 94.56 212 SER A N 1
ATOM 1621 C CA . SER A 1 212 ? -2.809 -3.481 -19.806 1.00 94.56 212 SER A CA 1
ATOM 1622 C C . SER A 1 212 ? -2.730 -3.739 -21.317 1.00 94.56 212 SER A C 1
ATOM 1624 O O . SER A 1 212 ? -2.933 -4.858 -21.783 1.00 94.56 212 SER A O 1
ATOM 1626 N N . ASN A 1 213 ? -2.398 -2.707 -22.097 1.00 94.75 213 ASN A N 1
ATOM 1627 C CA . ASN A 1 213 ? -2.208 -2.812 -23.545 1.00 94.75 213 ASN A CA 1
ATOM 1628 C C . ASN A 1 213 ? -0.948 -3.623 -23.882 1.00 94.75 213 ASN A C 1
ATOM 1630 O O . ASN A 1 213 ? -0.905 -4.385 -24.854 1.00 94.75 213 ASN A O 1
ATOM 1634 N N . ALA A 1 214 ? 0.094 -3.456 -23.068 1.00 91.94 214 ALA A N 1
ATOM 1635 C CA . ALA A 1 214 ? 1.365 -4.127 -23.253 1.00 91.94 214 ALA A CA 1
ATOM 1636 C C . ALA A 1 214 ? 1.417 -5.532 -22.624 1.00 91.94 214 ALA A C 1
ATOM 1638 O O . ALA A 1 214 ? 2.313 -6.309 -22.930 1.00 91.94 214 ALA A O 1
ATOM 1639 N N . LEU A 1 215 ? 0.460 -5.946 -21.807 1.00 88.06 215 LEU A N 1
ATOM 1640 C CA . LEU A 1 215 ? 0.369 -7.313 -21.305 1.00 88.06 215 LEU A CA 1
ATOM 1641 C C . LEU A 1 215 ? -1.119 -7.632 -21.061 1.00 88.06 215 LEU A C 1
ATOM 1643 O O . LEU A 1 215 ? -1.696 -7.138 -20.092 1.00 88.06 215 LEU A O 1
ATOM 1647 N N . PRO A 1 216 ? -1.776 -8.430 -21.925 1.00 86.81 216 PRO A N 1
ATOM 1648 C CA . PRO A 1 216 ? -3.184 -8.773 -21.738 1.00 86.81 216 PRO A CA 1
ATOM 1649 C C . PRO A 1 216 ? -3.442 -9.405 -20.362 1.00 86.81 216 PRO A C 1
ATOM 1651 O O . PRO A 1 216 ? -2.748 -10.338 -19.965 1.00 86.81 216 PRO A O 1
ATOM 1654 N N . GLY A 1 217 ? -4.443 -8.897 -19.639 1.00 86.62 217 GLY A N 1
ATOM 1655 C CA . GLY A 1 217 ? -4.790 -9.358 -18.287 1.00 86.62 217 GLY A CA 1
ATOM 1656 C C . GLY A 1 217 ? -3.969 -8.735 -17.149 1.00 86.62 217 GLY A C 1
ATOM 1657 O O . GLY A 1 217 ? -4.218 -9.068 -15.997 1.00 86.62 217 GLY A O 1
ATOM 1658 N N . GLN A 1 218 ? -3.035 -7.827 -17.448 1.00 90.88 218 GLN A N 1
ATOM 1659 C CA . GLN A 1 218 ? -2.190 -7.141 -16.463 1.00 90.88 218 GLN A CA 1
ATOM 1660 C C . GLN A 1 218 ? -2.659 -5.699 -16.186 1.00 90.88 218 GLN A C 1
ATOM 1662 O O . GLN A 1 218 ? -3.391 -5.133 -16.999 1.00 90.88 218 GLN A O 1
ATOM 1667 N N . PRO A 1 219 ? -2.211 -5.057 -15.086 1.00 93.69 219 PRO A N 1
ATOM 1668 C CA . PRO A 1 219 ? -1.405 -5.626 -13.998 1.00 93.69 219 PRO A CA 1
ATOM 1669 C C . PRO A 1 219 ? -2.193 -6.612 -13.122 1.00 93.69 219 PRO A C 1
ATOM 1671 O O . PRO A 1 219 ? -3.350 -6.348 -12.795 1.00 93.69 219 PRO A O 1
ATOM 1674 N N . ASP A 1 220 ? -1.537 -7.700 -12.709 1.00 94.19 220 ASP A N 1
ATOM 1675 C CA . ASP A 1 220 ? -2.012 -8.662 -11.704 1.00 94.19 220 ASP A CA 1
ATOM 1676 C C . ASP A 1 220 ? -2.353 -7.936 -10.394 1.00 94.19 220 ASP A C 1
ATOM 1678 O O . ASP A 1 220 ? -3.399 -8.158 -9.781 1.00 94.19 220 ASP A O 1
ATOM 1682 N N . GLU A 1 221 ? -1.469 -7.023 -9.978 1.00 96.19 221 GLU A N 1
ATOM 1683 C CA . GLU A 1 221 ? -1.621 -6.251 -8.751 1.00 96.19 221 GLU A CA 1
ATOM 1684 C C . GLU A 1 221 ? -1.382 -4.754 -9.017 1.00 96.19 221 GLU A C 1
ATOM 1686 O O . GLU A 1 221 ? -0.378 -4.345 -9.599 1.00 96.19 221 GLU A O 1
ATOM 1691 N N . THR A 1 222 ? -2.309 -3.909 -8.568 1.00 97.25 222 THR A N 1
ATOM 1692 C CA . THR A 1 222 ? -2.130 -2.456 -8.451 1.00 97.25 222 THR A CA 1
ATOM 1693 C C . THR A 1 222 ? -2.110 -2.109 -6.967 1.00 97.25 222 THR A C 1
ATOM 1695 O O . THR A 1 222 ? -3.158 -2.104 -6.312 1.00 97.25 222 THR A O 1
ATOM 1698 N N . LEU A 1 223 ? -0.917 -1.860 -6.427 1.00 97.75 223 LEU A N 1
ATOM 1699 C CA . LEU A 1 223 ? -0.693 -1.717 -4.990 1.00 97.75 223 LEU A CA 1
ATOM 1700 C C . LEU A 1 223 ? -0.458 -0.258 -4.616 1.00 97.75 223 LEU A C 1
ATOM 1702 O O . LEU A 1 223 ? 0.431 0.400 -5.160 1.00 97.75 223 LEU A O 1
ATOM 1706 N N . LEU A 1 224 ? -1.233 0.229 -3.650 1.00 96.69 224 LEU A N 1
ATOM 1707 C CA . LEU A 1 224 ? -1.053 1.563 -3.087 1.00 96.69 224 LEU A CA 1
ATOM 1708 C C . LEU A 1 224 ? -0.114 1.514 -1.885 1.00 96.69 224 LEU A C 1
ATOM 1710 O O . LEU A 1 224 ? -0.389 0.816 -0.911 1.00 96.69 224 LEU A O 1
ATOM 1714 N N . VAL A 1 225 ? 0.951 2.309 -1.932 1.00 95.69 225 VAL A N 1
ATOM 1715 C CA . VAL A 1 225 ? 1.863 2.511 -0.805 1.00 95.69 225 VAL A CA 1
ATOM 1716 C C . VAL A 1 225 ? 1.366 3.672 0.053 1.00 95.69 225 VAL A C 1
ATOM 1718 O O . VAL A 1 225 ? 1.271 4.807 -0.423 1.00 95.69 225 VAL A O 1
ATOM 1721 N N . LEU A 1 226 ? 1.074 3.381 1.319 1.00 92.12 226 LEU A N 1
ATOM 1722 C CA . LEU A 1 226 ? 0.593 4.320 2.329 1.00 92.12 226 LEU A CA 1
ATOM 1723 C C . LEU A 1 226 ? 1.618 4.465 3.455 1.00 92.12 226 LEU A C 1
ATOM 1725 O O . LEU A 1 226 ? 2.167 3.481 3.945 1.00 92.12 226 LEU A O 1
ATOM 1729 N N . ASP A 1 227 ? 1.820 5.699 3.904 1.00 88.12 227 ASP A N 1
ATOM 1730 C CA . ASP A 1 227 ? 2.633 6.003 5.079 1.00 88.12 227 ASP A CA 1
ATOM 1731 C C . ASP A 1 227 ? 1.800 5.800 6.356 1.00 88.12 227 ASP A C 1
ATOM 1733 O O . ASP A 1 227 ? 0.819 6.517 6.593 1.00 88.12 227 ASP A O 1
ATOM 1737 N N . GLY A 1 228 ? 2.198 4.837 7.190 1.00 81.50 228 GLY A N 1
ATOM 1738 C CA . GLY A 1 228 ? 1.503 4.460 8.424 1.00 81.50 228 GLY A CA 1
ATOM 1739 C C . GLY A 1 228 ? 1.450 5.557 9.496 1.00 81.50 228 GLY A C 1
ATOM 1740 O O . GLY A 1 228 ? 0.677 5.445 10.450 1.00 81.50 228 GLY A O 1
ATOM 1741 N N . THR A 1 229 ? 2.215 6.638 9.337 1.00 77.62 229 THR A N 1
ATOM 1742 C CA . THR A 1 229 ? 2.224 7.790 10.255 1.00 77.62 229 THR A CA 1
ATOM 1743 C C . THR A 1 229 ? 1.140 8.828 9.941 1.00 77.62 229 THR A C 1
ATOM 1745 O O . THR A 1 229 ? 0.889 9.724 10.746 1.00 77.62 229 THR A O 1
ATOM 1748 N N . THR A 1 230 ? 0.461 8.712 8.793 1.00 74.69 230 THR A N 1
ATOM 1749 C CA . THR A 1 230 ? -0.493 9.730 8.306 1.00 74.69 230 THR A CA 1
ATOM 1750 C C . THR A 1 230 ? -1.890 9.653 8.928 1.00 74.69 230 THR A C 1
ATOM 1752 O O . THR A 1 230 ? -2.684 10.580 8.752 1.00 74.69 230 THR A O 1
ATOM 1755 N N . GLY A 1 231 ? -2.193 8.591 9.680 1.00 78.25 231 GLY A N 1
ATOM 1756 C CA . GLY A 1 231 ? -3.482 8.435 10.359 1.00 78.25 231 GLY A CA 1
ATOM 1757 C C . GLY A 1 231 ? -4.662 8.364 9.402 1.00 78.25 231 GLY A C 1
ATOM 1758 O O . GLY A 1 231 ? -4.521 7.904 8.274 1.00 78.25 231 GLY A O 1
ATOM 1759 N N . LEU A 1 232 ? -5.827 8.865 9.818 1.00 73.38 232 LEU A N 1
ATOM 1760 C CA . LEU A 1 232 ? -7.059 8.819 9.014 1.00 73.38 232 LEU A CA 1
ATOM 1761 C C . LEU A 1 232 ? -6.965 9.503 7.640 1.00 73.38 232 LEU A C 1
ATOM 1763 O O . LEU A 1 232 ? -7.758 9.184 6.756 1.00 73.38 232 LEU A O 1
ATOM 1767 N N . ASN A 1 233 ? -5.969 10.362 7.402 1.00 77.00 233 ASN A N 1
ATOM 1768 C CA . ASN A 1 233 ? -5.742 10.953 6.079 1.00 77.00 233 ASN A CA 1
ATOM 1769 C C . ASN A 1 233 ? -5.483 9.890 4.996 1.00 77.00 233 ASN A C 1
ATOM 1771 O O . ASN A 1 233 ? -5.815 10.105 3.828 1.00 77.00 233 ASN A O 1
ATOM 1775 N N . MET A 1 234 ? -4.946 8.724 5.377 1.00 83.25 234 MET A N 1
ATOM 1776 C CA . MET A 1 234 ? -4.712 7.619 4.447 1.00 83.25 234 MET A CA 1
ATOM 1777 C C . MET A 1 234 ? -6.011 7.050 3.854 1.00 83.25 234 MET A C 1
ATOM 1779 O O . MET A 1 234 ? -5.985 6.505 2.756 1.00 83.25 234 MET A O 1
ATOM 1783 N N . 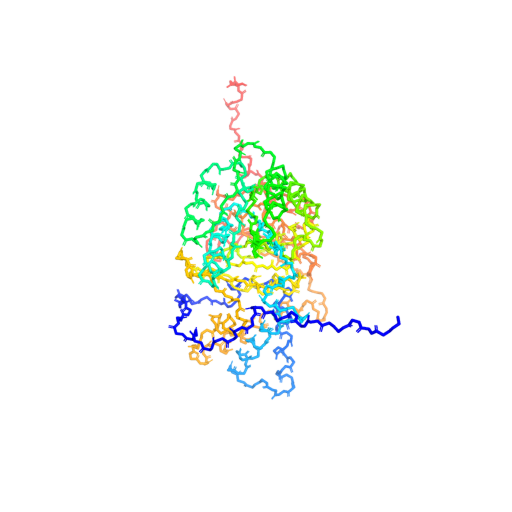LEU A 1 235 ? -7.151 7.193 4.543 1.00 83.81 235 LEU A N 1
ATOM 1784 C CA . LEU A 1 235 ? -8.445 6.695 4.071 1.00 83.81 235 LEU A CA 1
ATOM 1785 C C . LEU A 1 235 ? -8.922 7.443 2.828 1.00 83.81 235 LEU A C 1
ATOM 1787 O O . LEU A 1 235 ? -9.295 6.813 1.838 1.00 83.81 235 LEU A O 1
ATOM 1791 N N . ASN A 1 236 ? -8.875 8.774 2.865 1.00 83.19 236 ASN A N 1
ATOM 1792 C CA . ASN A 1 236 ? -9.283 9.601 1.731 1.00 83.19 236 ASN A CA 1
ATOM 1793 C C . ASN A 1 236 ? -8.332 9.430 0.552 1.00 83.19 236 ASN A C 1
ATOM 1795 O O . ASN A 1 236 ? -8.781 9.221 -0.571 1.00 83.19 236 ASN A O 1
ATOM 1799 N N . GLN A 1 237 ? -7.030 9.367 0.827 1.00 85.88 237 GLN A N 1
ATOM 1800 C CA . GLN A 1 237 ? -6.041 9.027 -0.187 1.00 85.88 237 GLN A CA 1
ATOM 1801 C C . GLN A 1 237 ? -6.329 7.664 -0.831 1.00 85.88 237 GLN A C 1
ATOM 1803 O O . GLN A 1 237 ? -6.387 7.557 -2.052 1.00 85.88 237 GLN A O 1
ATOM 1808 N N . ALA A 1 238 ? -6.551 6.617 -0.038 1.00 90.38 238 ALA A N 1
ATOM 1809 C CA . ALA A 1 238 ? -6.829 5.292 -0.578 1.00 90.38 238 ALA A CA 1
ATOM 1810 C C . ALA A 1 238 ? -8.113 5.255 -1.417 1.00 90.38 238 ALA A C 1
ATOM 1812 O O . ALA A 1 238 ? -8.142 4.560 -2.432 1.00 90.38 238 ALA A O 1
ATOM 1813 N N . ARG A 1 239 ? -9.139 6.031 -1.043 1.00 90.12 239 ARG A N 1
ATOM 1814 C CA . ARG A 1 239 ? -10.374 6.178 -1.823 1.00 90.12 239 ARG A CA 1
ATOM 1815 C C . ARG A 1 239 ? -10.099 6.812 -3.188 1.00 90.12 239 ARG A C 1
ATOM 1817 O O . ARG A 1 239 ? -10.418 6.198 -4.198 1.00 90.12 239 ARG A O 1
ATOM 1824 N N . GLU A 1 240 ? -9.420 7.958 -3.222 1.00 90.06 240 GLU A N 1
ATOM 1825 C CA . GLU A 1 240 ? -9.099 8.666 -4.471 1.00 90.06 240 GLU A CA 1
ATOM 1826 C C . GLU A 1 240 ? -8.275 7.803 -5.442 1.00 90.06 240 GLU A C 1
ATOM 1828 O O . GLU A 1 240 ? -8.590 7.711 -6.629 1.00 90.06 240 GLU A O 1
ATOM 1833 N N . PHE A 1 241 ? -7.242 7.114 -4.943 1.00 93.06 241 PHE A N 1
ATOM 1834 C CA . PHE A 1 241 ? -6.432 6.212 -5.771 1.00 93.06 241 PHE A CA 1
ATOM 1835 C C . PHE A 1 241 ? -7.233 4.992 -6.244 1.00 93.06 241 PHE A C 1
ATOM 1837 O O . PHE A 1 241 ? -7.063 4.540 -7.378 1.00 93.06 241 PHE A O 1
ATOM 1844 N N . ASN A 1 242 ? -8.108 4.446 -5.397 1.00 94.31 242 ASN A N 1
ATOM 1845 C CA . ASN A 1 242 ? -8.956 3.321 -5.775 1.00 94.31 242 ASN A CA 1
ATOM 1846 C C . ASN A 1 242 ? -9.971 3.688 -6.858 1.00 94.31 242 ASN A C 1
ATOM 1848 O O . ASN A 1 242 ? -10.198 2.883 -7.762 1.00 94.31 242 ASN A O 1
ATOM 1852 N N . ASP A 1 243 ? -10.530 4.891 -6.802 1.00 92.19 243 ASP A N 1
ATOM 1853 C CA . ASP A 1 243 ? -11.461 5.379 -7.815 1.00 92.19 243 ASP A CA 1
ATOM 1854 C C . ASP A 1 243 ? -10.755 5.589 -9.163 1.00 92.19 243 ASP A C 1
ATOM 1856 O O . ASP A 1 243 ? -11.302 5.229 -10.207 1.00 92.19 243 ASP A O 1
ATOM 1860 N N . ALA A 1 244 ? -9.512 6.082 -9.144 1.00 90.81 244 ALA A N 1
ATOM 1861 C CA . ALA A 1 244 ? -8.729 6.328 -10.353 1.00 90.81 244 ALA A CA 1
ATOM 1862 C C . ALA A 1 244 ? -8.216 5.044 -11.023 1.00 90.81 244 ALA A C 1
ATOM 1864 O O . ALA A 1 244 ? -8.430 4.828 -12.215 1.00 90.81 244 ALA A O 1
ATOM 1865 N N . VAL A 1 245 ? -7.525 4.178 -10.275 1.00 93.38 245 VAL A N 1
ATOM 1866 C CA . VAL A 1 245 ? -6.798 3.039 -10.866 1.00 93.38 245 VAL A CA 1
ATOM 1867 C C . VAL A 1 245 ? -7.290 1.673 -10.425 1.00 93.38 245 VAL A C 1
ATOM 1869 O O . VAL A 1 245 ? -6.740 0.686 -10.901 1.00 93.38 245 VAL A O 1
ATOM 1872 N N . ARG A 1 246 ? -8.331 1.576 -9.589 1.00 94.56 246 ARG A N 1
ATOM 1873 C CA . ARG A 1 246 ? -8.831 0.321 -8.993 1.00 94.56 246 ARG A CA 1
ATOM 1874 C C . ARG A 1 246 ? -7.719 -0.522 -8.376 1.00 94.56 246 ARG A C 1
ATOM 1876 O O . ARG A 1 246 ? -7.085 -1.338 -9.051 1.00 94.56 246 ARG A O 1
ATOM 1883 N N . LEU A 1 247 ? -7.518 -0.327 -7.082 1.00 95.62 247 LEU A N 1
ATOM 1884 C CA . LEU A 1 247 ? -6.476 -0.999 -6.320 1.00 95.62 247 LEU A CA 1
ATOM 1885 C C . LEU A 1 247 ? -6.840 -2.462 -6.063 1.00 95.62 247 LEU A C 1
ATOM 1887 O O . LEU A 1 247 ? -8.009 -2.826 -5.924 1.00 95.62 247 LEU A O 1
ATOM 1891 N N . THR A 1 248 ? -5.815 -3.299 -5.959 1.00 95.38 248 THR A N 1
ATOM 1892 C CA . THR A 1 248 ? -5.945 -4.721 -5.607 1.00 95.38 248 THR A CA 1
ATOM 1893 C C . THR A 1 248 ? -5.444 -5.008 -4.191 1.00 95.38 248 THR A C 1
ATOM 1895 O O . THR A 1 248 ? -5.860 -5.994 -3.578 1.00 95.38 248 THR A O 1
ATOM 1898 N N . GLY A 1 249 ? -4.607 -4.124 -3.640 1.00 95.25 249 GLY A N 1
ATOM 1899 C CA . GLY A 1 249 ? -4.091 -4.227 -2.283 1.00 95.25 249 GLY A CA 1
ATOM 1900 C C . GLY A 1 249 ? -3.324 -2.989 -1.823 1.00 95.25 249 GLY A C 1
ATOM 1901 O O . GLY A 1 249 ? -3.119 -2.032 -2.574 1.00 95.25 249 GLY A O 1
ATOM 1902 N N . LEU A 1 250 ? -2.914 -3.020 -0.559 1.00 95.00 250 LEU A N 1
ATOM 1903 C CA . LEU A 1 250 ? -2.205 -1.943 0.127 1.00 95.00 250 LEU A CA 1
ATOM 1904 C C . LEU A 1 250 ? -0.824 -2.410 0.582 1.00 95.00 250 LEU A C 1
ATOM 1906 O O . LEU A 1 250 ? -0.631 -3.573 0.938 1.00 95.00 250 LEU A O 1
ATOM 1910 N N . ILE A 1 251 ? 0.118 -1.480 0.636 1.00 95.50 251 ILE A N 1
ATOM 1911 C CA . ILE A 1 251 ? 1.402 -1.641 1.310 1.00 95.50 251 ILE A CA 1
ATOM 1912 C C . ILE A 1 251 ? 1.518 -0.517 2.326 1.00 95.50 251 ILE A C 1
ATOM 1914 O O . ILE A 1 251 ? 1.363 0.650 1.977 1.00 95.50 251 ILE A O 1
ATOM 1918 N N . LEU A 1 252 ? 1.795 -0.861 3.576 1.00 92.12 252 LEU A N 1
ATOM 1919 C CA . LEU A 1 252 ? 1.961 0.120 4.644 1.00 92.12 252 LEU A CA 1
ATOM 1920 C C . LEU A 1 252 ? 3.441 0.272 4.935 1.00 92.12 252 LEU A C 1
ATOM 1922 O O . LEU A 1 252 ? 4.125 -0.728 5.111 1.00 92.12 252 LEU A O 1
ATOM 1926 N N . THR A 1 253 ? 3.949 1.489 5.010 1.00 90.69 253 THR A N 1
ATOM 1927 C CA . THR A 1 253 ? 5.357 1.757 5.327 1.00 90.69 253 THR A CA 1
ATOM 1928 C C . THR A 1 253 ? 5.479 2.554 6.618 1.00 90.69 253 THR A C 1
ATOM 1930 O O . THR A 1 253 ? 4.492 3.094 7.122 1.00 90.69 253 THR A O 1
ATOM 1933 N N . LYS A 1 254 ? 6.706 2.631 7.148 1.00 84.12 254 LYS A N 1
ATOM 1934 C CA . LYS A 1 254 ? 7.056 3.416 8.342 1.00 84.12 254 LYS A CA 1
ATOM 1935 C C . LYS A 1 254 ? 6.278 3.009 9.598 1.00 84.12 254 LYS A C 1
ATOM 1937 O O . LYS A 1 254 ? 5.947 3.846 10.439 1.00 84.12 254 LYS A O 1
ATOM 1942 N N . LEU A 1 255 ? 5.947 1.721 9.715 1.00 76.19 255 LEU A N 1
ATOM 1943 C CA . LEU A 1 255 ? 5.246 1.181 10.885 1.00 76.19 255 LEU A CA 1
ATOM 1944 C C . LEU A 1 255 ? 6.168 0.973 12.096 1.00 76.19 255 LEU A C 1
ATOM 1946 O O . LEU A 1 255 ? 5.684 0.678 13.184 1.00 76.19 255 LEU A O 1
ATOM 1950 N N . ASP A 1 256 ? 7.474 1.156 11.920 1.00 69.50 256 ASP A N 1
ATOM 1951 C CA . ASP A 1 256 ? 8.492 1.206 12.970 1.00 69.50 256 ASP A CA 1
ATOM 1952 C C . ASP A 1 256 ? 8.462 2.492 13.811 1.00 69.50 256 ASP A C 1
ATOM 1954 O O . ASP A 1 256 ? 9.016 2.525 14.910 1.00 69.50 256 ASP A O 1
ATOM 1958 N N . GLY A 1 257 ? 7.779 3.535 13.329 1.00 60.91 257 GLY A N 1
ATOM 1959 C CA . GLY A 1 257 ? 7.512 4.761 14.080 1.00 60.91 257 GLY A CA 1
ATOM 1960 C C . GLY A 1 257 ? 6.244 4.697 14.945 1.00 60.91 257 GLY A C 1
ATOM 1961 O O . GLY A 1 257 ? 5.765 3.637 15.346 1.00 60.91 257 GLY A O 1
ATOM 1962 N N . THR A 1 258 ? 5.650 5.861 15.228 1.00 54.81 258 THR A N 1
ATOM 1963 C CA . THR A 1 258 ? 4.339 5.960 15.896 1.00 54.81 258 THR A CA 1
ATOM 1964 C C . THR A 1 258 ? 3.237 5.493 14.941 1.00 54.81 258 THR A C 1
ATOM 1966 O O . THR A 1 258 ? 2.653 6.294 14.209 1.00 54.81 258 THR A O 1
ATOM 1969 N N . ALA A 1 259 ? 2.971 4.189 14.915 1.00 55.59 259 ALA A N 1
ATOM 1970 C CA . ALA A 1 259 ? 1.970 3.609 14.032 1.00 55.59 259 ALA A CA 1
ATOM 1971 C C . ALA A 1 259 ? 0.547 3.970 14.492 1.00 55.59 259 ALA A C 1
ATOM 1973 O O . ALA A 1 259 ? 0.085 3.553 15.555 1.00 55.59 259 ALA A O 1
ATOM 1974 N N . ARG A 1 260 ? -0.181 4.708 13.649 1.00 69.81 260 ARG A N 1
ATOM 1975 C CA . ARG A 1 260 ? -1.618 4.997 13.797 1.00 69.81 260 ARG A CA 1
ATOM 1976 C C . ARG A 1 260 ? -2.436 3.821 13.246 1.00 69.81 260 ARG A C 1
ATOM 1978 O O . ARG A 1 260 ? -3.135 3.928 12.241 1.00 69.81 260 ARG A O 1
ATOM 1985 N N . GLY A 1 261 ? -2.258 2.644 13.847 1.00 70.88 261 GLY A N 1
ATOM 1986 C CA . GLY A 1 261 ? -2.683 1.370 13.254 1.00 70.88 261 GLY A CA 1
ATOM 1987 C C . GLY A 1 261 ? -4.196 1.146 13.149 1.00 70.88 261 GLY A C 1
ATOM 1988 O O . GLY A 1 261 ? -4.635 0.364 12.313 1.00 70.88 261 GLY A O 1
ATOM 1989 N N . GLY A 1 262 ? -5.019 1.867 13.904 1.00 75.75 262 GLY A N 1
ATOM 1990 C CA . GLY A 1 262 ? -6.474 1.887 13.719 1.00 75.75 262 GLY A CA 1
ATOM 1991 C C . GLY A 1 262 ? -6.912 2.541 12.404 1.00 75.75 262 GLY A C 1
ATOM 1992 O O . GLY A 1 262 ? -7.947 2.157 11.842 1.00 75.75 262 GLY A O 1
ATOM 1993 N N . ALA A 1 263 ? -6.100 3.445 11.842 1.00 78.44 263 ALA A N 1
ATOM 1994 C CA . ALA A 1 263 ? -6.368 4.022 10.527 1.00 78.44 263 ALA A CA 1
ATOM 1995 C C . ALA A 1 263 ? -6.279 2.946 9.442 1.00 78.44 263 ALA A C 1
ATOM 1997 O O . ALA A 1 263 ? -7.157 2.863 8.586 1.00 78.44 263 ALA A O 1
ATOM 1998 N N . VAL A 1 264 ? -5.295 2.049 9.547 1.00 84.31 264 VAL A N 1
ATOM 1999 C CA . VAL A 1 264 ? -5.124 0.895 8.652 1.00 84.31 264 VAL A CA 1
ATOM 2000 C C . VAL A 1 264 ? -6.370 0.018 8.655 1.00 84.31 264 VAL A C 1
ATOM 2002 O O . VAL A 1 264 ? -6.937 -0.248 7.596 1.00 84.31 264 VAL A O 1
ATOM 2005 N N . VAL A 1 265 ? -6.836 -0.381 9.844 1.00 85.44 265 VAL A N 1
ATOM 2006 C CA . VAL A 1 265 ? -8.052 -1.200 9.990 1.00 85.44 265 VAL A CA 1
ATOM 2007 C C . VAL A 1 265 ? -9.245 -0.506 9.331 1.00 85.44 265 VAL A C 1
ATOM 2009 O O . VAL A 1 265 ? -10.076 -1.150 8.698 1.00 85.44 265 VAL A O 1
ATOM 2012 N N . SER A 1 266 ? -9.298 0.823 9.411 1.00 83.88 266 SER A N 1
ATOM 2013 C CA . SER A 1 266 ? -10.375 1.621 8.824 1.00 83.88 266 SER A CA 1
ATOM 2014 C C . SER A 1 266 ? -10.327 1.693 7.302 1.00 83.88 266 SER A C 1
ATOM 2016 O O . SER A 1 266 ? -11.382 1.652 6.670 1.00 83.88 266 SER A O 1
ATOM 2018 N N . VAL A 1 267 ? -9.138 1.752 6.698 1.00 86.69 267 VAL A N 1
ATOM 2019 C CA . VAL A 1 267 ? -8.991 1.644 5.238 1.00 86.69 267 VAL A CA 1
ATOM 2020 C C . VAL A 1 267 ? -9.477 0.283 4.756 1.00 86.69 267 VAL A C 1
ATOM 2022 O O . VAL A 1 267 ? -10.256 0.210 3.801 1.00 86.69 267 VAL A O 1
ATOM 2025 N N . VAL A 1 268 ? -9.044 -0.789 5.425 1.00 89.81 268 VAL A N 1
ATOM 2026 C CA . VAL A 1 268 ? -9.394 -2.158 5.034 1.00 89.81 268 VAL A CA 1
ATOM 2027 C C . VAL A 1 268 ? -10.892 -2.408 5.199 1.00 89.81 268 VAL A C 1
ATOM 2029 O O . VAL A 1 268 ? -11.521 -2.884 4.259 1.00 89.81 268 VAL A O 1
ATOM 2032 N N . ASP A 1 269 ? -11.499 -2.013 6.321 1.00 88.75 269 ASP A N 1
ATOM 2033 C CA . ASP A 1 269 ? -12.943 -2.173 6.544 1.00 88.75 269 ASP A CA 1
ATOM 2034 C C . ASP A 1 269 ? -13.781 -1.431 5.487 1.00 88.75 269 ASP A C 1
ATOM 2036 O O . ASP A 1 269 ? -14.729 -1.980 4.914 1.00 88.75 269 ASP A O 1
ATOM 2040 N N . GLN A 1 270 ? -13.422 -0.178 5.193 1.00 85.88 270 GLN A N 1
ATOM 2041 C CA . GLN A 1 270 ? -14.236 0.671 4.325 1.00 85.88 270 GLN A CA 1
ATOM 2042 C C . GLN A 1 270 ? -14.052 0.360 2.837 1.00 85.88 270 GLN A C 1
ATOM 2044 O O . GLN A 1 270 ? -15.039 0.283 2.104 1.00 85.88 270 GLN A O 1
ATOM 2049 N N . LEU A 1 271 ? -12.815 0.155 2.377 1.00 88.88 271 LEU A N 1
ATOM 2050 C CA . LEU A 1 271 ? -12.518 -0.078 0.956 1.00 88.88 271 LEU A CA 1
ATOM 2051 C C . LEU A 1 271 ? -12.451 -1.574 0.609 1.00 88.88 271 LEU A C 1
ATOM 2053 O O . LEU A 1 271 ? -12.559 -1.971 -0.553 1.00 88.88 271 LEU A O 1
ATOM 2057 N N . GLY A 1 272 ? -12.303 -2.437 1.614 1.00 90.56 272 GLY A N 1
ATOM 2058 C CA . GLY A 1 272 ? -12.090 -3.873 1.450 1.00 90.56 272 GLY A CA 1
ATOM 2059 C C . GLY A 1 272 ? -10.722 -4.231 0.872 1.00 90.56 272 GLY A C 1
ATOM 2060 O O . GLY A 1 272 ? -10.543 -5.362 0.430 1.00 90.56 272 GLY A O 1
ATOM 2061 N N . LEU A 1 273 ? -9.781 -3.299 0.754 1.00 91.56 273 LEU A N 1
ATOM 2062 C CA . LEU A 1 273 ? -8.489 -3.570 0.121 1.00 91.56 273 LEU A CA 1
ATOM 2063 C C . LEU A 1 273 ? -7.587 -4.342 1.098 1.00 91.56 273 LEU A C 1
ATOM 2065 O O . LEU A 1 273 ? -7.346 -3.830 2.189 1.00 91.56 273 LEU A O 1
ATOM 2069 N N . PRO A 1 274 ? -7.086 -5.542 0.747 1.00 93.50 274 PRO A N 1
ATOM 2070 C CA . PRO A 1 274 ? -6.210 -6.300 1.634 1.00 93.50 274 PRO A CA 1
ATOM 2071 C C . PRO A 1 274 ? -4.844 -5.622 1.740 1.00 93.50 274 PRO A C 1
ATOM 2073 O O . PRO A 1 274 ? -4.293 -5.146 0.743 1.00 93.50 274 PRO A O 1
ATOM 2076 N N . VAL A 1 275 ? -4.262 -5.622 2.936 1.00 93.12 275 VAL A N 1
ATOM 2077 C CA . VAL A 1 275 ? -2.856 -5.249 3.109 1.00 93.12 275 VAL A CA 1
ATOM 2078 C C . VAL A 1 275 ? -2.003 -6.437 2.676 1.00 93.12 275 VAL A C 1
ATOM 2080 O O . VAL A 1 275 ? -2.212 -7.552 3.141 1.00 93.12 275 VAL A O 1
ATOM 2083 N N . LYS A 1 276 ? -1.069 -6.209 1.754 1.00 94.62 276 LYS A N 1
ATOM 2084 C CA . LYS A 1 276 ? -0.176 -7.241 1.211 1.00 94.62 276 LYS A CA 1
ATOM 2085 C C . LYS A 1 276 ? 1.146 -7.290 1.963 1.00 94.62 276 LYS A C 1
ATOM 2087 O O . LYS A 1 276 ? 1.643 -8.360 2.305 1.00 94.62 276 LYS A O 1
ATOM 2092 N N . PHE A 1 277 ? 1.699 -6.110 2.237 1.00 94.56 277 PHE A N 1
ATOM 2093 C CA . PHE A 1 277 ? 2.992 -5.956 2.888 1.00 94.56 277 PHE A CA 1
ATOM 2094 C C . PHE A 1 277 ? 2.993 -4.829 3.913 1.00 94.56 277 PHE A C 1
ATOM 2096 O O . PHE A 1 277 ? 2.247 -3.851 3.799 1.00 94.56 277 PHE A O 1
ATOM 2103 N N . ILE A 1 278 ? 3.909 -4.959 4.867 1.00 91.31 278 ILE A N 1
ATOM 2104 C CA . ILE A 1 278 ? 4.258 -3.946 5.854 1.00 91.31 278 ILE A CA 1
ATOM 2105 C C . ILE A 1 278 ? 5.762 -3.667 5.821 1.00 91.31 278 ILE A C 1
ATOM 2107 O O . ILE A 1 278 ? 6.582 -4.579 5.757 1.00 91.31 278 ILE A O 1
ATOM 2111 N N . GLY A 1 279 ? 6.121 -2.390 5.847 1.00 89.81 279 GLY A N 1
ATOM 2112 C CA . GLY A 1 279 ? 7.478 -1.885 5.969 1.00 89.81 279 GLY A CA 1
ATOM 2113 C C . GLY A 1 279 ? 7.743 -1.463 7.408 1.00 89.81 279 GLY A C 1
ATOM 2114 O O . GLY A 1 279 ? 7.124 -0.509 7.884 1.00 89.81 279 GLY A O 1
ATOM 2115 N N . VAL A 1 280 ? 8.659 -2.163 8.072 1.00 84.50 280 VAL A N 1
ATOM 2116 C CA . VAL A 1 280 ? 8.988 -2.008 9.504 1.00 84.50 280 VAL A CA 1
ATOM 2117 C C . VAL A 1 280 ? 10.433 -1.543 9.727 1.00 84.50 280 VAL A C 1
ATOM 2119 O O . VAL A 1 280 ? 11.046 -1.857 10.742 1.00 84.50 280 VAL A O 1
ATOM 2122 N N . GLY A 1 281 ? 11.005 -0.840 8.750 1.00 85.38 281 GLY A N 1
ATOM 2123 C CA . GLY A 1 281 ? 12.377 -0.344 8.802 1.00 85.38 281 GLY A CA 1
ATOM 2124 C C . GLY A 1 281 ? 12.940 0.001 7.424 1.00 85.38 281 GLY A C 1
ATOM 2125 O O . GLY A 1 281 ? 12.234 -0.024 6.409 1.00 85.38 281 GLY A O 1
ATOM 2126 N N . GLU A 1 282 ? 14.236 0.300 7.376 1.00 85.81 282 GLU A N 1
ATOM 2127 C CA . GLU A 1 282 ? 14.932 0.824 6.192 1.00 85.81 282 GLU A CA 1
ATOM 2128 C C . GLU A 1 282 ? 15.706 -0.242 5.400 1.00 85.81 282 GLU A C 1
ATOM 2130 O O . GLU A 1 282 ? 15.968 -0.066 4.207 1.00 85.81 282 GLU A O 1
ATOM 2135 N N . THR A 1 283 ? 16.040 -1.380 6.010 1.00 90.50 283 THR A N 1
ATOM 2136 C CA . THR A 1 283 ? 16.821 -2.436 5.349 1.00 90.50 283 THR A CA 1
ATOM 2137 C C . THR A 1 283 ? 15.997 -3.181 4.298 1.00 90.50 283 THR A C 1
ATOM 2139 O O . THR A 1 283 ? 14.763 -3.104 4.266 1.00 90.50 283 THR A O 1
ATOM 2142 N N . ALA A 1 284 ? 16.679 -3.893 3.396 1.00 88.69 284 ALA A N 1
ATOM 2143 C CA . ALA A 1 284 ? 16.036 -4.616 2.299 1.00 88.69 284 ALA A CA 1
ATOM 2144 C C . ALA A 1 284 ? 15.078 -5.711 2.799 1.00 88.69 284 ALA A C 1
ATOM 2146 O O . ALA A 1 284 ? 14.048 -5.967 2.179 1.00 88.69 284 ALA A O 1
ATOM 2147 N N . GLU A 1 285 ? 15.398 -6.302 3.947 1.00 89.31 285 GLU A N 1
ATOM 2148 C CA . GLU A 1 285 ? 14.626 -7.338 4.624 1.00 89.31 285 GLU A CA 1
ATOM 2149 C C . GLU A 1 285 ? 13.432 -6.803 5.434 1.00 89.31 285 GLU A C 1
ATOM 2151 O O . GLU A 1 285 ? 12.583 -7.589 5.851 1.00 89.31 285 GLU A O 1
ATOM 2156 N N . ASP A 1 286 ? 13.315 -5.485 5.633 1.00 90.69 286 ASP A N 1
ATOM 2157 C CA . ASP A 1 286 ? 12.265 -4.891 6.479 1.00 90.69 286 ASP A CA 1
ATOM 2158 C C . ASP A 1 286 ? 10.903 -4.744 5.775 1.00 90.69 286 ASP A C 1
ATOM 2160 O O . ASP A 1 286 ? 10.027 -4.034 6.268 1.00 90.69 286 ASP A O 1
ATOM 2164 N N . LEU A 1 287 ? 10.710 -5.379 4.615 1.00 92.94 287 LEU A N 1
ATOM 2165 C CA . LEU A 1 287 ? 9.397 -5.533 3.985 1.00 92.94 287 LEU A CA 1
ATOM 2166 C C . LEU A 1 287 ? 8.871 -6.946 4.253 1.00 92.94 287 LEU A C 1
ATOM 2168 O O . LEU A 1 287 ? 9.369 -7.925 3.693 1.00 92.94 287 LEU A O 1
ATOM 2172 N N . GLN A 1 288 ? 7.843 -7.050 5.086 1.00 89.38 288 GLN A N 1
ATOM 2173 C CA . GLN A 1 288 ? 7.270 -8.327 5.501 1.00 89.38 288 GLN A CA 1
ATOM 2174 C C . GLN A 1 288 ? 5.873 -8.525 4.908 1.00 89.38 288 GLN A C 1
ATOM 2176 O O . GLN A 1 288 ? 5.137 -7.546 4.754 1.00 89.38 288 GLN A O 1
ATOM 2181 N N . PRO A 1 289 ? 5.487 -9.767 4.556 1.00 92.19 289 PRO A N 1
ATOM 2182 C CA . PRO A 1 289 ? 4.094 -10.090 4.267 1.00 92.19 289 PRO A CA 1
ATOM 2183 C C . PRO A 1 289 ? 3.194 -9.676 5.431 1.00 92.19 289 PRO A C 1
ATOM 2185 O O . PRO A 1 289 ? 3.602 -9.746 6.590 1.00 92.19 289 PRO A O 1
ATOM 2188 N N . PHE A 1 290 ? 1.980 -9.237 5.125 1.00 91.56 290 PHE A N 1
ATOM 2189 C CA . PHE A 1 290 ? 1.041 -8.836 6.162 1.00 91.56 290 PHE A CA 1
ATOM 2190 C C . PHE A 1 290 ? 0.430 -10.045 6.874 1.00 91.56 290 PHE A C 1
ATOM 2192 O O . PHE A 1 290 ? -0.195 -10.898 6.242 1.00 91.56 290 PHE A O 1
ATOM 2199 N N . ASP A 1 291 ? 0.563 -10.053 8.195 1.00 89.12 291 ASP A N 1
ATOM 2200 C CA . ASP A 1 291 ? -0.069 -10.995 9.112 1.00 89.12 291 ASP A CA 1
ATOM 2201 C C . ASP A 1 291 ? -1.052 -10.210 9.994 1.00 89.12 291 ASP A C 1
ATOM 2203 O O . ASP A 1 291 ? -0.660 -9.314 10.750 1.00 89.12 291 ASP A O 1
ATOM 2207 N N . ALA A 1 292 ? -2.344 -10.510 9.848 1.00 88.81 292 ALA A N 1
ATOM 2208 C CA . ALA A 1 292 ? -3.405 -9.800 10.551 1.00 88.81 292 ALA A CA 1
ATOM 2209 C C . ALA A 1 292 ? -3.414 -10.114 12.053 1.00 88.81 292 ALA A C 1
ATOM 2211 O O . ALA A 1 292 ? -3.707 -9.217 12.848 1.00 88.81 292 ALA A O 1
ATOM 2212 N N . GLU A 1 293 ? -3.084 -11.348 12.452 1.00 87.75 293 GLU A N 1
ATOM 2213 C CA . GLU A 1 293 ? -2.993 -11.729 13.861 1.00 87.75 293 GLU A CA 1
ATOM 2214 C C . GLU A 1 293 ? -1.822 -11.017 14.537 1.00 87.75 293 GLU A C 1
ATOM 2216 O O . GLU A 1 293 ? -2.005 -10.386 15.581 1.00 87.75 293 GLU A O 1
ATOM 2221 N N . ALA A 1 294 ? -0.640 -11.050 13.920 1.00 83.94 294 ALA A N 1
ATOM 2222 C CA . ALA A 1 294 ? 0.544 -10.367 14.432 1.00 83.94 294 ALA A CA 1
ATOM 2223 C C . ALA A 1 294 ? 0.326 -8.849 14.514 1.00 83.94 294 ALA A C 1
ATOM 2225 O O . ALA A 1 294 ? 0.691 -8.223 15.512 1.00 83.94 294 ALA A O 1
ATOM 2226 N N . PHE A 1 295 ? -0.322 -8.260 13.504 1.00 83.50 295 PHE A N 1
ATOM 2227 C CA . PHE A 1 295 ? -0.674 -6.842 13.504 1.00 83.50 295 PHE A CA 1
ATOM 2228 C C . PHE A 1 295 ? -1.653 -6.492 14.636 1.00 83.50 295 PHE A C 1
ATOM 2230 O O . PHE A 1 295 ? -1.438 -5.518 15.357 1.00 83.50 295 PHE A O 1
ATOM 2237 N N . ALA A 1 296 ? -2.709 -7.285 14.837 1.00 82.12 296 ALA A N 1
ATOM 2238 C CA . ALA A 1 296 ? -3.672 -7.057 15.914 1.00 82.12 296 ALA A CA 1
ATOM 2239 C C . ALA A 1 296 ? -3.044 -7.241 17.308 1.00 82.12 296 ALA A C 1
ATOM 2241 O O . ALA A 1 296 ? -3.348 -6.475 18.225 1.00 82.12 296 ALA A O 1
ATOM 2242 N N . GLU A 1 297 ? -2.151 -8.219 17.473 1.00 79.62 297 GLU A N 1
ATOM 2243 C CA . GLU A 1 297 ? -1.407 -8.435 18.718 1.00 79.62 297 GLU A CA 1
ATOM 2244 C C . GLU A 1 297 ? -0.525 -7.230 19.049 1.00 79.62 297 GLU A C 1
ATOM 2246 O O . GLU A 1 297 ? -0.537 -6.733 20.176 1.00 79.62 297 GLU A O 1
ATOM 2251 N N . ALA A 1 298 ? 0.186 -6.720 18.045 1.00 75.62 298 ALA A N 1
ATOM 2252 C CA . ALA A 1 298 ? 1.068 -5.575 18.175 1.00 75.62 298 ALA A CA 1
ATOM 2253 C C . ALA A 1 298 ? 0.351 -4.275 18.569 1.00 75.62 298 ALA A C 1
ATOM 2255 O O . ALA A 1 298 ? 0.936 -3.445 19.265 1.00 75.62 298 ALA A O 1
ATOM 2256 N N . LEU A 1 299 ? -0.910 -4.094 18.161 1.00 71.00 299 LEU A N 1
ATOM 2257 C CA . LEU A 1 299 ? -1.715 -2.935 18.564 1.00 71.00 299 LEU A CA 1
ATOM 2258 C C . LEU A 1 299 ? -2.126 -2.967 20.039 1.00 71.00 299 LEU A C 1
ATOM 2260 O O . LEU A 1 299 ? -2.373 -1.914 20.626 1.00 71.00 299 LEU A O 1
ATOM 2264 N N . PHE A 1 300 ? -2.193 -4.154 20.647 1.00 67.50 300 PHE A N 1
ATOM 2265 C CA . PHE A 1 300 ? -2.643 -4.336 22.029 1.00 67.50 300 PHE A CA 1
ATOM 2266 C C . PHE A 1 300 ? -1.680 -5.241 22.809 1.00 67.50 300 PHE A C 1
ATOM 2268 O O . PHE A 1 300 ? -2.061 -6.357 23.198 1.00 67.50 300 PHE A O 1
ATOM 2275 N N . PRO A 1 301 ? -0.444 -4.770 23.074 1.00 58.25 301 PRO A N 1
ATOM 2276 C CA . PRO A 1 301 ? 0.524 -5.531 23.849 1.00 58.25 301 PRO A CA 1
ATOM 2277 C C . PRO A 1 301 ? -0.019 -5.807 25.258 1.00 58.25 301 PRO A C 1
ATOM 2279 O O . PRO A 1 301 ? -0.738 -4.993 25.845 1.00 58.25 301 PRO A O 1
ATOM 2282 N N . ARG A 1 302 ? 0.318 -6.975 25.820 1.00 48.78 302 ARG A N 1
ATOM 2283 C CA . ARG A 1 302 ? -0.102 -7.368 27.174 1.00 48.78 302 ARG A CA 1
ATOM 2284 C C . ARG A 1 302 ? 0.419 -6.371 28.218 1.00 48.78 302 ARG A C 1
ATOM 2286 O O . ARG A 1 302 ? 1.573 -6.426 28.622 1.00 48.78 302 ARG A O 1
ATOM 2293 N N . GLN A 1 303 ? -0.467 -5.504 28.694 1.00 47.38 303 GLN A N 1
ATOM 2294 C CA . GLN A 1 303 ? -0.330 -4.769 29.953 1.00 47.38 303 GLN A CA 1
ATOM 2295 C C . GLN A 1 303 ? -1.224 -5.415 31.030 1.00 47.38 303 GLN A C 1
ATOM 2297 O O . GLN A 1 303 ? -2.193 -6.097 30.669 1.00 47.38 303 GLN A O 1
ATOM 2302 N N . PRO A 1 304 ? -0.932 -5.233 32.337 1.00 44.22 304 PRO A N 1
ATOM 2303 C CA . PRO A 1 304 ? -1.719 -5.842 33.407 1.00 44.22 304 PRO A CA 1
ATOM 2304 C C . PRO A 1 304 ? -3.217 -5.542 33.246 1.00 44.22 304 PRO A C 1
ATOM 2306 O O . PRO A 1 304 ? -3.636 -4.387 33.144 1.00 44.22 304 PRO A O 1
ATOM 2309 N N . ALA A 1 305 ? -4.010 -6.616 33.187 1.00 39.97 305 ALA A N 1
ATOM 2310 C CA . ALA A 1 305 ? -5.398 -6.648 32.722 1.00 39.97 305 ALA A CA 1
ATOM 2311 C C . ALA A 1 305 ? -6.319 -5.609 33.387 1.00 39.97 305 ALA A C 1
ATOM 2313 O O . ALA A 1 305 ? -7.163 -5.019 32.718 1.00 39.97 305 ALA A O 1
ATOM 2314 N N . ALA A 1 306 ? -6.115 -5.318 34.675 1.00 38.41 306 ALA A N 1
ATOM 2315 C CA . ALA A 1 306 ? -6.969 -4.420 35.452 1.00 38.41 306 ALA A CA 1
ATOM 2316 C C . ALA A 1 306 ? -6.975 -2.961 34.947 1.00 38.41 306 ALA A C 1
ATOM 2318 O O . ALA A 1 306 ? -8.031 -2.331 34.914 1.00 38.41 306 ALA A O 1
ATOM 2319 N N . ALA A 1 307 ? -5.829 -2.434 34.502 1.00 41.25 307 ALA A N 1
ATOM 2320 C CA . ALA A 1 307 ? -5.726 -1.048 34.033 1.00 41.25 307 ALA A CA 1
ATOM 2321 C C . ALA A 1 307 ? -6.325 -0.865 32.629 1.00 41.25 307 ALA A C 1
ATOM 2323 O O . ALA A 1 307 ? -6.938 0.160 32.333 1.00 41.25 307 ALA A O 1
ATOM 2324 N N . VAL A 1 308 ? -6.188 -1.885 31.776 1.00 41.03 308 VAL A N 1
ATOM 2325 C CA . VAL A 1 308 ? -6.702 -1.859 30.401 1.00 41.03 308 VAL A CA 1
ATOM 2326 C C . VAL A 1 308 ? -8.217 -2.050 30.386 1.00 41.03 308 VAL A C 1
ATOM 2328 O O . VAL A 1 308 ? -8.891 -1.315 29.682 1.00 41.03 308 VAL A O 1
ATOM 2331 N N . ALA A 1 309 ? -8.772 -2.964 31.194 1.00 40.31 309 ALA A N 1
ATOM 2332 C CA . ALA A 1 309 ? -10.221 -3.199 31.291 1.00 40.31 309 ALA A CA 1
ATOM 2333 C C . ALA A 1 309 ? -11.006 -1.956 31.661 1.00 40.31 309 ALA A C 1
ATOM 2335 O O . ALA A 1 309 ? -12.003 -1.638 31.023 1.00 40.31 309 ALA A O 1
ATOM 2336 N N . SER A 1 310 ? -10.574 -1.315 32.751 1.00 41.94 310 SER A N 1
ATOM 2337 C CA . SER A 1 310 ? -11.304 -0.219 33.368 1.00 41.94 310 SER A CA 1
ATOM 2338 C C . SER A 1 310 ? -11.328 0.951 32.403 1.00 41.94 310 SER A C 1
ATOM 2340 O O . SER A 1 310 ? -12.393 1.470 32.092 1.00 41.94 310 SER A O 1
ATOM 2342 N N . LYS A 1 311 ? -10.164 1.265 31.825 1.00 44.03 311 LYS A N 1
ATOM 2343 C CA . LYS A 1 311 ? -10.001 2.336 30.848 1.00 44.03 311 LYS A CA 1
ATOM 2344 C C . LYS A 1 311 ? -10.713 2.033 29.526 1.00 44.03 311 LYS A C 1
ATOM 2346 O O . LYS A 1 311 ? -11.358 2.906 28.966 1.00 44.03 311 LYS A O 1
ATOM 2351 N N . LEU A 1 312 ? -10.673 0.786 29.051 1.00 43.59 312 LEU A N 1
ATOM 2352 C CA . LEU A 1 312 ? -11.373 0.352 27.839 1.00 43.59 312 LEU A CA 1
ATOM 2353 C C . LEU A 1 312 ? -12.891 0.369 28.027 1.00 43.59 312 LEU A C 1
ATOM 2355 O O . LEU A 1 312 ? -13.592 0.840 27.147 1.00 43.59 312 LEU A O 1
ATOM 2359 N N . MET A 1 313 ? -13.416 -0.090 29.164 1.00 44.94 313 MET A N 1
ATOM 2360 C CA . MET A 1 313 ? -14.854 -0.057 29.448 1.00 44.94 313 MET A CA 1
ATOM 2361 C C . MET A 1 313 ? -15.361 1.359 29.682 1.00 44.94 313 MET A C 1
ATOM 2363 O O . MET A 1 313 ? -16.445 1.680 29.207 1.00 44.94 313 MET A O 1
ATOM 2367 N N . GLU A 1 314 ? -14.596 2.212 30.356 1.00 48.38 314 GLU A N 1
ATOM 2368 C CA . GLU A 1 314 ? -14.915 3.629 30.534 1.00 48.38 314 GLU A CA 1
ATOM 2369 C C . GLU A 1 314 ? -14.922 4.361 29.182 1.00 48.38 314 GLU A C 1
ATOM 2371 O O . GLU A 1 314 ? -15.912 4.995 28.823 1.00 48.38 314 GLU A O 1
ATOM 2376 N N . GLU A 1 315 ? -13.897 4.159 28.351 1.00 48.75 315 GLU A N 1
ATOM 2377 C CA . GLU A 1 315 ? -13.793 4.769 27.021 1.00 48.75 315 GLU A CA 1
ATOM 2378 C C . GLU A 1 315 ? -14.803 4.188 26.010 1.00 48.75 315 GLU A C 1
ATOM 2380 O O . GLU A 1 315 ? -15.336 4.922 25.178 1.00 48.75 315 GLU A O 1
ATOM 2385 N N . LEU A 1 316 ? -15.125 2.891 26.079 1.00 43.81 316 LEU A N 1
ATOM 2386 C CA . LEU A 1 316 ? -16.196 2.272 25.286 1.00 43.81 316 LEU A CA 1
ATOM 2387 C C . LEU A 1 316 ? -17.569 2.733 25.766 1.00 43.81 316 LEU A C 1
ATOM 2389 O O . LEU A 1 316 ? -18.476 2.858 24.950 1.00 43.81 316 LEU A O 1
ATOM 2393 N N . THR A 1 317 ? -17.734 3.001 27.062 1.00 45.38 317 THR A N 1
ATOM 2394 C CA . THR A 1 317 ? -18.957 3.591 27.617 1.00 45.38 317 THR A CA 1
ATOM 2395 C C . THR A 1 317 ? -19.100 5.037 27.168 1.00 45.38 317 THR A C 1
ATOM 2397 O O . THR A 1 317 ? -20.207 5.414 26.814 1.00 45.38 317 THR A O 1
ATOM 2400 N N . LEU A 1 318 ? -18.013 5.807 27.056 1.00 50.78 318 LEU A N 1
ATOM 2401 C CA . LEU A 1 318 ? -18.016 7.140 26.441 1.00 50.78 318 LEU A CA 1
ATOM 2402 C C . LEU A 1 318 ? -18.333 7.080 24.939 1.00 50.78 318 LEU A C 1
ATOM 2404 O O . LEU A 1 318 ? -19.195 7.821 24.479 1.00 50.78 318 LEU A O 1
ATOM 2408 N N . CYS A 1 319 ? -17.726 6.152 24.189 1.00 43.41 319 CYS A N 1
ATOM 2409 C CA . CYS A 1 319 ? -18.029 5.920 22.767 1.00 43.41 319 CYS A CA 1
ATOM 2410 C C . CYS A 1 319 ? -19.508 5.582 22.573 1.00 43.41 319 CYS A C 1
ATOM 2412 O O . CYS A 1 319 ? -20.229 6.169 21.777 1.00 43.41 319 CYS A O 1
ATOM 2414 N N . LYS A 1 320 ? -19.986 4.635 23.373 1.00 41.59 320 LYS A N 1
ATOM 2415 C CA . LYS A 1 320 ? -21.354 4.148 23.355 1.00 41.59 320 LYS A CA 1
ATOM 2416 C C . LYS A 1 320 ? -22.332 5.163 23.923 1.00 41.59 320 LYS A C 1
ATOM 2418 O O . LYS A 1 320 ? -23.466 5.142 23.493 1.00 41.59 320 LYS A O 1
ATOM 2423 N N . ALA A 1 321 ? -21.951 6.037 24.846 1.00 45.66 321 ALA A N 1
ATOM 2424 C CA . ALA A 1 321 ? -22.777 7.158 25.277 1.00 45.66 321 ALA A CA 1
ATOM 2425 C C . ALA A 1 321 ? -22.866 8.196 24.158 1.00 45.66 321 ALA A C 1
ATOM 2427 O O . ALA A 1 321 ? -23.968 8.590 23.815 1.00 45.66 321 ALA A O 1
ATOM 2428 N N . ALA A 1 322 ? -21.758 8.540 23.500 1.00 47.16 322 ALA A N 1
ATOM 2429 C CA . ALA A 1 322 ? -21.760 9.425 22.335 1.00 47.16 322 ALA A CA 1
ATOM 2430 C C . ALA A 1 322 ? -22.628 8.878 21.184 1.00 47.16 322 ALA A C 1
ATOM 2432 O O . ALA A 1 322 ? -23.286 9.638 20.487 1.00 47.16 322 ALA A O 1
ATOM 2433 N N . VAL A 1 323 ? -22.680 7.555 21.020 1.00 41.19 323 VAL A N 1
ATOM 2434 C CA . VAL A 1 323 ? -23.385 6.879 19.917 1.00 41.19 323 VAL A CA 1
ATOM 2435 C C . VAL A 1 323 ? -24.810 6.460 20.288 1.00 41.19 323 VAL A C 1
ATOM 2437 O O . VAL A 1 323 ? -25.711 6.502 19.462 1.00 41.19 323 VAL A O 1
ATOM 2440 N N . SER A 1 324 ? -25.042 6.048 21.531 1.00 37.44 324 SER A N 1
ATOM 2441 C CA . SER A 1 324 ? -26.350 5.613 22.037 1.00 37.44 324 SER A CA 1
ATOM 2442 C C . SER A 1 324 ? -27.171 6.783 22.581 1.00 37.44 324 SER A C 1
ATOM 2444 O O . SER A 1 324 ? -28.390 6.672 22.568 1.00 37.44 324 SER A O 1
ATOM 2446 N N . ASN A 1 325 ? -26.562 7.905 22.993 1.00 42.44 325 ASN A N 1
ATOM 2447 C CA . ASN A 1 325 ? -27.277 9.190 23.089 1.00 42.44 325 ASN A CA 1
ATOM 2448 C C . ASN A 1 325 ? -27.553 9.771 21.703 1.00 42.44 325 ASN A C 1
ATOM 2450 O O . ASN A 1 325 ? -28.441 10.598 21.571 1.00 42.44 325 ASN A O 1
ATOM 2454 N N . ALA A 1 326 ? -26.836 9.317 20.671 1.00 40.41 326 ALA A N 1
ATOM 2455 C CA . ALA A 1 326 ? -27.179 9.617 19.294 1.00 40.41 326 ALA A CA 1
ATOM 2456 C C . ALA A 1 326 ? -28.304 8.725 18.741 1.00 40.41 326 ALA A C 1
ATOM 2458 O O . ALA A 1 326 ? -28.583 8.901 17.565 1.00 40.41 326 ALA A O 1
ATOM 2459 N N . LEU A 1 327 ? -28.920 7.813 19.538 1.00 40.00 327 LEU A N 1
ATOM 2460 C CA . LEU A 1 327 ? -30.278 7.225 19.383 1.00 40.00 327 LEU A CA 1
ATOM 2461 C C . LEU A 1 327 ? -30.544 6.142 20.476 1.00 40.00 327 LEU A C 1
ATOM 2463 O O . LEU A 1 327 ? -29.855 5.114 20.494 1.00 40.00 327 LEU A O 1
ATOM 2467 N N . PRO A 1 328 ? -31.554 6.308 21.365 1.00 41.97 328 PRO A N 1
ATOM 2468 C CA . PRO A 1 328 ? -32.930 6.629 20.990 1.00 41.97 328 PRO A CA 1
ATOM 2469 C C . PRO A 1 328 ? -33.383 8.009 21.494 1.00 41.97 328 PRO A C 1
ATOM 2471 O O . PRO A 1 328 ? -33.561 8.224 22.690 1.00 41.97 328 PRO A O 1
ATOM 2474 N N . GLY A 1 329 ? -33.607 8.908 20.531 1.00 56.34 329 GLY A N 1
ATOM 2475 C CA . GLY A 1 329 ? -33.803 10.351 20.712 1.00 56.34 329 GLY A CA 1
ATOM 2476 C C . GLY A 1 329 ? -32.605 11.128 20.153 1.00 56.34 329 GLY A C 1
ATOM 2477 O O . GLY A 1 329 ? -31.474 10.700 20.351 1.00 56.34 329 GLY A O 1
ATOM 2478 N N . GLN A 1 330 ? -32.844 12.209 19.397 1.00 46.72 330 GLN A N 1
ATOM 2479 C CA . GLN A 1 330 ? -31.770 13.083 18.902 1.00 46.72 330 GLN A CA 1
ATOM 2480 C C . GLN A 1 330 ? -31.287 13.988 20.049 1.00 46.72 330 GLN A C 1
ATOM 2482 O O . GLN A 1 330 ? -32.139 14.580 20.711 1.00 46.72 330 GLN A O 1
ATOM 2487 N N . PRO A 1 331 ? -29.970 14.121 20.290 1.00 50.28 331 PRO A N 1
ATOM 2488 C CA . PRO A 1 331 ? -29.457 15.147 21.191 1.00 50.28 331 PRO A CA 1
ATOM 2489 C C . PRO A 1 331 ? -29.775 16.534 20.615 1.00 50.28 331 PRO A C 1
ATOM 2491 O O . PRO A 1 331 ? -29.630 16.746 19.409 1.00 50.28 331 PRO A O 1
ATOM 2494 N N . ASP A 1 332 ? -30.190 17.473 21.471 1.00 58.81 332 ASP A N 1
ATOM 2495 C CA . ASP A 1 332 ? -30.534 18.843 21.058 1.00 58.81 332 ASP A CA 1
ATOM 2496 C C . ASP A 1 332 ? -29.341 19.566 20.407 1.00 58.81 332 ASP A C 1
ATOM 2498 O O . ASP A 1 332 ? -29.516 20.366 19.487 1.00 58.81 332 ASP A O 1
ATOM 2502 N N . GLU A 1 333 ? -28.113 19.237 20.834 1.00 60.84 333 GLU A N 1
ATOM 2503 C CA . GLU A 1 333 ? -26.878 19.682 20.192 1.00 60.84 333 GLU A CA 1
ATOM 2504 C C . GLU A 1 333 ? -25.837 18.556 20.053 1.00 60.84 333 GLU A C 1
ATOM 2506 O O . GLU A 1 333 ? -25.595 17.781 20.976 1.00 60.84 333 GLU A O 1
ATOM 2511 N N . THR A 1 334 ? -25.179 18.493 18.892 1.00 61.47 334 THR A N 1
ATOM 2512 C CA . THR A 1 334 ? -24.031 17.625 18.595 1.00 61.47 334 THR A CA 1
ATOM 2513 C C . THR A 1 334 ? -22.880 18.491 18.094 1.00 61.47 334 THR A C 1
ATOM 2515 O O . THR A 1 334 ? -22.934 19.021 16.981 1.00 61.47 334 THR A O 1
ATOM 2518 N N . LEU A 1 335 ? -21.840 18.641 18.919 1.00 66.75 335 LEU A N 1
ATOM 2519 C CA . LEU A 1 335 ? -20.699 19.513 18.637 1.00 66.75 335 LEU A CA 1
ATOM 2520 C C . LEU A 1 335 ? -19.448 18.708 18.272 1.00 66.75 335 LEU A C 1
ATOM 2522 O O . LEU A 1 335 ? -19.111 17.742 18.955 1.00 66.75 335 LEU A O 1
ATOM 2526 N N . LEU A 1 336 ? -18.736 19.123 17.221 1.00 69.81 336 LEU A N 1
ATOM 2527 C CA . LEU A 1 336 ? -17.456 18.523 16.825 1.00 69.81 336 LEU A CA 1
ATOM 2528 C C . LEU A 1 336 ? -16.282 19.421 17.222 1.00 69.81 336 LEU A C 1
ATOM 2530 O O . LEU A 1 336 ? -16.241 20.583 16.824 1.00 69.81 336 LEU A O 1
ATOM 2534 N N . VAL A 1 337 ? -15.310 18.865 17.952 1.00 73.00 337 VAL A N 1
ATOM 2535 C CA . VAL A 1 337 ? -14.054 19.550 18.295 1.00 73.00 337 VAL A CA 1
ATOM 2536 C C . VAL A 1 337 ? -13.041 19.381 17.163 1.00 73.00 337 VAL A C 1
ATOM 2538 O O . VAL A 1 337 ? -12.726 18.258 16.772 1.00 73.00 337 VAL A O 1
ATOM 2541 N N . LEU A 1 338 ? -12.513 20.491 16.654 1.00 68.25 338 LEU A N 1
ATOM 2542 C CA . LEU A 1 338 ? -11.600 20.549 15.517 1.00 68.25 338 LEU A CA 1
ATOM 2543 C C . LEU A 1 338 ? -10.332 21.333 15.868 1.00 68.25 338 LEU A C 1
ATOM 2545 O O . LEU A 1 338 ? -10.393 22.396 16.480 1.00 68.25 338 LEU A O 1
ATOM 2549 N N . ASP A 1 339 ? -9.183 20.823 15.428 1.00 71.44 339 ASP A N 1
ATOM 2550 C CA . ASP A 1 339 ? -7.878 21.464 15.623 1.00 71.44 339 ASP A CA 1
ATOM 2551 C C . ASP A 1 339 ? -7.614 22.520 14.531 1.00 71.44 339 ASP A C 1
ATOM 2553 O O . ASP A 1 339 ? -7.482 22.192 13.342 1.00 71.44 339 ASP A O 1
ATOM 2557 N N . GLY A 1 340 ? -7.505 23.783 14.954 1.00 65.94 340 GLY A N 1
ATOM 2558 C CA . GLY A 1 340 ? -7.282 24.998 14.161 1.00 65.94 340 GLY A CA 1
ATOM 2559 C C . GLY A 1 340 ? -6.064 24.979 13.236 1.00 65.94 340 GLY A C 1
ATOM 2560 O O . GLY A 1 340 ? -6.021 25.700 12.231 1.00 65.94 340 GLY A O 1
ATOM 2561 N N . THR A 1 341 ? -5.085 24.125 13.528 1.00 63.88 341 THR A N 1
ATOM 2562 C CA . THR A 1 341 ? -3.811 24.044 12.795 1.00 63.88 341 THR A CA 1
ATOM 2563 C C . THR A 1 341 ? -3.883 23.149 11.552 1.00 63.88 341 THR A C 1
ATOM 2565 O O . THR A 1 341 ? -3.023 23.215 10.671 1.00 63.88 341 THR A O 1
ATOM 2568 N N . THR A 1 342 ? -4.935 22.334 11.424 1.00 60.38 342 THR A N 1
ATOM 2569 C CA . THR A 1 342 ? -5.031 21.268 10.406 1.00 60.38 342 THR A CA 1
ATOM 2570 C C . THR A 1 342 ? -5.465 21.741 9.009 1.00 60.38 342 THR A C 1
ATOM 2572 O O . THR A 1 342 ? -5.388 20.977 8.040 1.00 60.38 342 THR A O 1
ATOM 2575 N N . GLY A 1 343 ? -5.861 23.009 8.852 1.00 65.50 343 GLY A N 1
ATOM 2576 C CA . GLY A 1 343 ? -6.175 23.611 7.550 1.00 65.50 343 GLY A CA 1
ATOM 2577 C C . GLY A 1 343 ? -7.326 22.910 6.813 1.00 65.50 343 GLY A C 1
ATOM 2578 O O . GLY A 1 343 ? -8.344 22.596 7.412 1.00 65.50 343 GLY A O 1
ATOM 2579 N N . LEU A 1 344 ? -7.180 22.645 5.506 1.00 58.41 344 LEU A N 1
ATOM 2580 C CA . LEU A 1 344 ? -8.229 22.009 4.680 1.00 58.41 344 LEU A CA 1
ATOM 2581 C C . LEU A 1 344 ? -8.618 20.591 5.140 1.00 58.41 344 LEU A C 1
ATOM 2583 O O . LEU A 1 344 ? -9.707 20.124 4.814 1.00 58.41 344 LEU A O 1
ATOM 2587 N N . ASN A 1 345 ? -7.772 19.913 5.923 1.00 62.47 345 ASN A N 1
ATOM 2588 C CA . ASN A 1 345 ? -8.114 18.606 6.491 1.00 62.47 345 ASN A CA 1
ATOM 2589 C C . ASN A 1 345 ? -9.255 18.706 7.516 1.00 62.47 345 ASN A C 1
ATOM 2591 O O . ASN A 1 345 ? -10.039 17.766 7.642 1.00 62.47 345 ASN A O 1
ATOM 2595 N N . MET A 1 346 ? -9.394 19.860 8.176 1.00 66.25 346 MET A N 1
ATOM 2596 C CA . MET A 1 346 ? -10.493 20.167 9.091 1.00 66.25 346 MET A CA 1
ATOM 2597 C C . MET A 1 346 ? -11.858 20.035 8.407 1.00 66.25 346 MET A C 1
ATOM 2599 O O . MET A 1 346 ? -12.778 19.443 8.960 1.00 66.25 346 MET A O 1
ATOM 2603 N N . LEU A 1 347 ? -11.978 20.552 7.182 1.00 66.81 347 LEU A N 1
ATOM 2604 C CA . LEU A 1 347 ? -13.214 20.528 6.401 1.00 66.81 347 LEU A CA 1
ATOM 2605 C C . LEU A 1 347 ? -13.648 19.099 6.066 1.00 66.81 347 LEU A C 1
ATOM 2607 O O . LEU A 1 347 ? -14.823 18.763 6.184 1.00 66.81 347 LEU A O 1
ATOM 2611 N N . ASN A 1 348 ? -12.700 18.249 5.670 1.00 62.25 348 ASN A N 1
ATOM 2612 C CA . ASN A 1 348 ? -12.999 16.859 5.332 1.00 62.25 348 ASN A CA 1
ATOM 2613 C C . ASN A 1 348 ? -13.389 16.050 6.574 1.00 62.25 348 ASN A C 1
ATOM 2615 O O . ASN A 1 348 ? -14.358 15.298 6.516 1.00 62.25 348 ASN A O 1
ATOM 2619 N N . GLN A 1 349 ? -12.705 16.257 7.706 1.00 61.03 349 GLN A N 1
ATOM 2620 C CA . GLN A 1 349 ? -13.099 15.656 8.985 1.00 61.03 349 GLN A CA 1
ATOM 2621 C C . GLN A 1 349 ? -14.504 16.103 9.396 1.00 61.03 349 GLN A C 1
ATOM 2623 O O . GLN A 1 349 ? -15.355 15.270 9.696 1.00 61.03 349 GLN A O 1
ATOM 2628 N N . ALA A 1 350 ? -14.777 17.406 9.346 1.00 65.38 350 ALA A N 1
ATOM 2629 C CA . ALA A 1 350 ? -16.081 17.949 9.698 1.00 65.38 350 ALA A CA 1
ATOM 2630 C C . ALA A 1 350 ? -17.201 17.410 8.795 1.00 65.38 350 ALA A C 1
ATOM 2632 O O . ALA A 1 350 ? -18.262 17.052 9.302 1.00 65.38 350 ALA A O 1
ATOM 2633 N N . ARG A 1 351 ? -16.954 17.265 7.486 1.00 65.31 351 ARG A N 1
ATOM 2634 C CA . ARG A 1 351 ? -17.913 16.680 6.536 1.00 65.31 351 ARG A CA 1
ATOM 2635 C C . ARG A 1 351 ? -18.204 15.211 6.845 1.00 65.31 351 ARG A C 1
ATOM 2637 O O . ARG A 1 351 ? -19.363 14.835 6.960 1.00 65.31 351 ARG A O 1
ATOM 2644 N N . GLU A 1 352 ? -17.167 14.399 7.041 1.00 58.44 352 GLU A N 1
ATOM 2645 C CA . GLU A 1 352 ? -17.327 12.968 7.334 1.00 58.44 352 GLU A CA 1
ATOM 2646 C C . GLU A 1 352 ? -18.088 12.711 8.639 1.00 58.44 352 GLU A C 1
ATOM 2648 O O . GLU A 1 352 ? -18.914 11.798 8.707 1.00 58.44 352 GLU A O 1
ATOM 2653 N N . PHE A 1 353 ? -17.831 13.518 9.671 1.00 59.53 353 PHE A N 1
ATOM 2654 C CA . PHE A 1 353 ? -18.573 13.442 10.926 1.00 59.53 353 PHE A CA 1
ATOM 2655 C C . PHE A 1 353 ? -20.003 13.966 10.770 1.00 59.53 353 PHE A C 1
ATOM 2657 O O . PHE A 1 353 ? -20.929 13.337 11.276 1.00 59.53 353 PHE A O 1
ATOM 2664 N N . ASN A 1 354 ? -20.215 15.057 10.031 1.00 65.88 354 ASN A N 1
ATOM 2665 C CA . ASN A 1 354 ? -21.555 15.578 9.776 1.00 65.88 354 ASN A CA 1
ATOM 2666 C C . ASN A 1 354 ? -22.447 14.573 9.042 1.00 65.88 354 ASN A C 1
ATOM 2668 O O . ASN A 1 354 ? -23.590 14.368 9.445 1.00 65.88 354 ASN A O 1
ATOM 2672 N N . ASP A 1 355 ? -21.910 13.876 8.044 1.00 57.38 355 ASP A N 1
ATOM 2673 C CA . ASP A 1 355 ? -22.640 12.834 7.317 1.00 57.38 355 ASP A CA 1
ATOM 2674 C C . ASP A 1 355 ? -22.981 11.626 8.207 1.00 57.38 355 ASP A C 1
ATOM 2676 O O . ASP A 1 355 ? -23.970 10.931 7.970 1.00 57.38 355 ASP A O 1
ATOM 2680 N N . ALA A 1 356 ? -22.160 11.349 9.225 1.00 48.88 356 ALA A N 1
ATOM 2681 C CA . ALA A 1 356 ? -22.324 10.193 10.101 1.00 48.88 356 ALA A CA 1
ATOM 2682 C C . ALA A 1 356 ? -23.253 10.453 11.295 1.00 48.88 356 ALA A C 1
ATOM 2684 O O . ALA A 1 356 ? -23.995 9.552 11.684 1.00 48.88 356 ALA A O 1
ATOM 2685 N N . VAL A 1 357 ? -23.185 11.645 11.896 1.00 54.94 357 VAL A N 1
ATOM 2686 C CA . VAL A 1 357 ? -23.861 11.941 13.173 1.00 54.94 357 VAL A CA 1
ATOM 2687 C C . VAL A 1 357 ? -24.700 13.220 13.166 1.00 54.94 357 VAL A C 1
ATOM 2689 O O . VAL A 1 357 ? -25.322 13.513 14.179 1.00 54.94 357 VAL A O 1
ATOM 2692 N N . ARG A 1 358 ? -24.774 13.943 12.036 1.00 64.31 358 ARG A N 1
ATOM 2693 C CA . ARG A 1 358 ? -25.525 15.199 11.853 1.00 64.31 358 ARG A CA 1
ATOM 2694 C C . ARG A 1 358 ? -25.216 16.233 12.940 1.00 64.31 358 ARG A C 1
ATOM 2696 O O . ARG A 1 358 ? -25.930 16.366 13.930 1.00 64.31 358 ARG A O 1
ATOM 2703 N N . LEU A 1 359 ? -24.146 16.985 12.726 1.00 69.88 359 LEU A N 1
ATOM 2704 C CA . LEU A 1 359 ? -23.677 18.001 13.661 1.00 69.88 359 LEU A CA 1
ATOM 2705 C C . LEU A 1 359 ? -24.664 19.174 13.742 1.00 69.88 359 LEU A C 1
ATOM 2707 O O . LEU A 1 359 ? -25.368 19.489 12.782 1.00 69.88 359 LEU A O 1
ATOM 2711 N N . THR A 1 360 ? -24.681 19.849 14.888 1.00 75.88 360 THR A N 1
ATOM 2712 C CA . THR A 1 360 ? -25.430 21.098 15.103 1.00 75.88 360 THR A CA 1
ATOM 2713 C C . THR A 1 360 ? -24.512 22.286 15.389 1.00 75.88 360 THR A C 1
ATOM 2715 O O . THR A 1 360 ? -24.977 23.424 15.408 1.00 75.88 360 THR A O 1
ATOM 2718 N N . GLY A 1 361 ? -23.212 22.049 15.595 1.00 76.06 361 GLY A N 1
ATOM 2719 C CA . GLY A 1 361 ? -22.220 23.101 15.769 1.00 76.06 361 GLY A CA 1
ATOM 2720 C C . GLY A 1 361 ? -20.789 22.582 15.906 1.00 76.06 361 GLY A C 1
ATOM 2721 O O . GLY A 1 361 ? -20.536 21.377 15.899 1.00 76.06 361 GLY A O 1
ATOM 2722 N N . LEU A 1 362 ? -19.838 23.506 16.005 1.00 79.69 362 LEU A N 1
ATOM 2723 C CA . LEU A 1 362 ? -18.401 23.225 16.020 1.00 79.69 362 LEU A CA 1
ATOM 2724 C C . LEU A 1 362 ? -17.720 23.860 17.236 1.00 79.69 362 LEU A C 1
ATOM 2726 O O . LEU A 1 362 ? -18.114 24.933 17.696 1.00 79.69 362 LEU A O 1
ATOM 2730 N N . ILE A 1 363 ? -16.661 23.216 17.714 1.00 80.31 363 ILE A N 1
ATOM 2731 C CA . ILE A 1 363 ? -15.709 23.756 18.685 1.00 80.31 363 ILE A CA 1
ATOM 2732 C C . ILE A 1 363 ? -14.344 23.783 18.007 1.00 80.31 363 ILE A C 1
ATOM 2734 O O . ILE A 1 363 ? -13.899 22.766 17.482 1.00 80.31 363 ILE A O 1
ATOM 2738 N N . LEU A 1 364 ? -13.667 24.923 18.017 1.00 75.00 364 LEU A N 1
ATOM 2739 C CA . LEU A 1 364 ? -12.343 25.059 17.409 1.00 75.00 364 LEU A CA 1
ATOM 2740 C C . LEU A 1 364 ? -11.304 25.215 18.506 1.00 75.00 364 LEU A C 1
ATOM 2742 O O . LEU A 1 364 ? -11.501 26.011 19.410 1.00 75.00 364 LEU A O 1
ATOM 2746 N N . THR A 1 365 ? -10.194 24.497 18.439 1.00 75.31 365 THR A N 1
ATOM 2747 C CA . THR A 1 365 ? -9.108 24.598 19.426 1.00 75.31 365 THR A CA 1
ATOM 2748 C C . THR A 1 365 ? -7.796 24.972 18.748 1.00 75.31 365 THR A C 1
ATOM 2750 O O . THR A 1 365 ? -7.667 24.826 17.533 1.00 75.31 365 THR A O 1
ATOM 2753 N N . LYS A 1 366 ? -6.819 25.458 19.524 1.00 68.62 366 LYS A N 1
ATOM 2754 C CA . LYS A 1 366 ? -5.488 25.866 19.039 1.00 68.62 366 LYS A CA 1
ATOM 2755 C C . LYS A 1 366 ? -5.548 26.952 17.961 1.00 68.62 366 LYS A C 1
ATOM 2757 O O . LYS A 1 366 ? -4.997 26.813 16.871 1.00 68.62 366 LYS A O 1
ATOM 2762 N N . LEU A 1 367 ? -6.278 28.028 18.255 1.00 67.69 367 LEU A N 1
ATOM 2763 C CA . LEU A 1 367 ? -6.357 29.222 17.404 1.00 67.69 367 LEU A CA 1
ATOM 2764 C C . LEU A 1 367 ? -5.241 30.250 17.687 1.00 67.69 367 LEU A C 1
ATOM 2766 O O . LEU A 1 367 ? -5.380 31.431 17.377 1.00 67.69 367 LEU A O 1
ATOM 2770 N N . ASP A 1 368 ? -4.120 29.811 18.251 1.00 60.94 368 ASP A N 1
ATOM 2771 C CA . ASP A 1 368 ? -2.989 30.620 18.710 1.00 60.94 368 ASP A CA 1
ATOM 2772 C C . ASP A 1 368 ? -2.098 31.113 17.552 1.00 60.94 368 ASP A C 1
ATOM 2774 O O . ASP A 1 368 ? -0.951 30.708 17.394 1.00 60.94 368 ASP A O 1
ATOM 2778 N N . GLY A 1 369 ? -2.627 31.984 16.685 1.00 55.56 369 GLY A N 1
ATOM 2779 C CA . GLY A 1 369 ? -1.870 32.735 15.663 1.00 55.56 369 GLY A CA 1
ATOM 2780 C C . GLY A 1 369 ? -1.236 31.916 14.522 1.00 55.56 369 GLY A C 1
ATOM 2781 O O . GLY A 1 369 ? -0.961 32.461 13.455 1.00 55.56 369 GLY A O 1
ATOM 2782 N N . THR A 1 370 ? -1.045 30.609 14.703 1.00 51.81 370 THR A N 1
ATOM 2783 C CA . THR A 1 370 ? -0.606 29.637 13.689 1.00 51.81 370 THR A CA 1
ATOM 2784 C C . THR A 1 370 ? -1.786 29.014 12.937 1.00 51.81 370 THR A C 1
ATOM 2786 O O . THR A 1 370 ? -1.612 28.389 11.885 1.00 51.81 370 THR A O 1
ATOM 2789 N N . ALA A 1 371 ? -3.000 29.206 13.457 1.00 55.69 371 ALA A N 1
ATOM 2790 C CA . ALA A 1 371 ? -4.225 28.692 12.879 1.00 55.69 371 ALA A CA 1
ATOM 2791 C C . ALA A 1 371 ? -4.578 29.365 11.551 1.00 55.69 371 ALA A C 1
ATOM 2793 O O . ALA A 1 371 ? -4.458 30.576 11.355 1.00 55.69 371 ALA A O 1
ATOM 2794 N N . ARG A 1 372 ? -5.085 28.558 10.618 1.00 58.03 372 ARG A N 1
ATOM 2795 C CA . ARG A 1 372 ? -5.524 29.032 9.303 1.00 58.03 372 ARG A CA 1
ATOM 2796 C C . ARG A 1 372 ? -6.996 29.417 9.375 1.00 58.03 372 ARG A C 1
ATOM 2798 O O . ARG A 1 372 ? -7.846 28.623 8.978 1.00 58.03 372 ARG A O 1
ATOM 2805 N N . GLY A 1 373 ? -7.324 30.619 9.846 1.00 57.84 373 GLY A N 1
ATOM 2806 C CA . GLY A 1 373 ? -8.732 31.023 9.999 1.00 57.84 373 GLY A CA 1
ATOM 2807 C C . GLY A 1 373 ? -9.559 31.011 8.701 1.00 57.84 373 GLY A C 1
ATOM 2808 O O . GLY A 1 373 ? -10.768 30.828 8.755 1.00 57.84 373 GLY A O 1
ATOM 2809 N N . GLY A 1 374 ? -8.934 31.043 7.517 1.00 60.47 374 GLY A N 1
ATOM 2810 C CA . GLY A 1 374 ? -9.640 30.793 6.250 1.00 60.47 374 GLY A CA 1
ATOM 2811 C C . GLY A 1 374 ? -10.223 29.373 6.114 1.00 60.47 374 GLY A C 1
ATOM 2812 O O . GLY A 1 374 ? -11.254 29.186 5.468 1.00 60.47 374 GLY A O 1
ATOM 2813 N N . ALA A 1 375 ? -9.613 28.365 6.749 1.00 59.91 375 ALA A N 1
ATOM 2814 C CA . ALA A 1 375 ? -10.154 27.004 6.778 1.00 59.91 375 ALA A CA 1
ATOM 2815 C C . ALA A 1 375 ? -11.398 26.914 7.670 1.00 59.91 375 ALA A C 1
ATOM 2817 O O . ALA A 1 375 ? -12.351 26.233 7.309 1.00 59.91 375 ALA A O 1
ATOM 2818 N N . VAL A 1 376 ? -11.414 27.661 8.777 1.00 62.84 376 VAL A N 1
ATOM 2819 C CA . VAL A 1 376 ? -12.576 27.791 9.665 1.00 62.84 376 VAL A CA 1
ATOM 2820 C C . VAL A 1 376 ? -13.758 28.397 8.913 1.00 62.84 376 VAL A C 1
ATOM 2822 O O . VAL A 1 376 ? -14.836 27.809 8.902 1.00 62.84 376 VAL A O 1
ATOM 2825 N N . VAL A 1 377 ? -13.533 29.514 8.211 1.00 66.62 377 VAL A N 1
ATOM 2826 C CA . VAL A 1 377 ? -14.559 30.148 7.366 1.00 66.62 377 VAL A CA 1
ATOM 2827 C C . VAL A 1 377 ? -15.080 29.166 6.314 1.00 66.62 377 VAL A C 1
ATOM 2829 O O . VAL A 1 377 ? -16.285 29.052 6.134 1.00 66.62 377 VAL A O 1
ATOM 2832 N N . SER A 1 378 ? -14.192 28.388 5.685 1.00 66.12 378 SER A N 1
ATOM 2833 C CA . SER A 1 378 ? -14.583 27.381 4.687 1.00 66.12 378 SER A CA 1
ATOM 2834 C C . SER A 1 378 ? -15.425 26.242 5.275 1.00 66.12 378 SER A C 1
ATOM 2836 O O . SER A 1 378 ? -16.315 25.737 4.600 1.00 66.12 378 SER A O 1
ATOM 2838 N N . VAL A 1 379 ? -15.152 25.810 6.512 1.00 67.25 379 VAL A N 1
ATOM 2839 C CA . VAL A 1 379 ? -15.939 24.766 7.193 1.00 67.25 379 VAL A CA 1
ATOM 2840 C C . VAL A 1 379 ? -17.339 25.280 7.519 1.00 67.25 379 VAL A C 1
ATOM 2842 O O . VAL A 1 379 ? -18.316 24.585 7.247 1.00 67.25 379 VAL A O 1
ATOM 2845 N N . VAL A 1 380 ? -17.436 26.496 8.057 1.00 71.38 380 VAL A N 1
ATOM 2846 C CA . VAL A 1 380 ? -18.716 27.134 8.397 1.00 71.38 380 VAL A CA 1
ATOM 2847 C C . VAL A 1 380 ? -19.553 27.385 7.144 1.00 71.38 380 VAL A C 1
ATOM 2849 O O . VAL A 1 380 ? -20.723 27.016 7.121 1.00 71.38 380 VAL A O 1
ATOM 2852 N N . ASP A 1 381 ? -18.949 27.939 6.091 1.00 75.56 381 ASP A N 1
ATOM 2853 C CA . ASP A 1 381 ? -19.611 28.229 4.813 1.00 75.56 381 ASP A CA 1
ATOM 2854 C C . ASP A 1 381 ? -20.120 26.954 4.122 1.00 75.56 381 ASP A C 1
ATOM 2856 O O . ASP A 1 381 ? -21.285 26.865 3.742 1.00 75.56 381 ASP A O 1
ATOM 2860 N N . GLN A 1 382 ? -19.280 25.917 4.019 1.00 75.94 382 GLN A N 1
ATOM 2861 C CA . GLN A 1 382 ? -19.642 24.709 3.270 1.00 75.94 382 GLN A CA 1
ATOM 2862 C C . GLN A 1 382 ? -20.567 23.752 4.020 1.00 75.94 382 GLN A C 1
ATOM 2864 O O . GLN A 1 382 ? -21.306 23.007 3.377 1.00 75.94 382 GLN A O 1
ATOM 2869 N N . LEU A 1 383 ? -20.494 23.701 5.353 1.00 73.81 383 LEU A N 1
ATOM 2870 C CA . LEU A 1 383 ? -21.324 22.791 6.149 1.00 73.81 383 LEU A CA 1
ATOM 2871 C C . LEU A 1 383 ? -22.553 23.480 6.750 1.00 73.81 383 LEU A C 1
ATOM 2873 O O . LEU A 1 383 ? -23.454 22.786 7.215 1.00 73.81 383 LEU A O 1
ATOM 2877 N N . GLY A 1 384 ? -22.602 24.816 6.757 1.00 78.75 384 GLY A N 1
ATOM 2878 C CA . GLY A 1 384 ? -23.687 25.585 7.370 1.00 78.75 384 GLY A CA 1
ATOM 2879 C C . GLY A 1 384 ? -23.789 25.397 8.888 1.00 78.75 384 GLY A C 1
ATOM 2880 O O . GLY A 1 384 ? -24.858 25.596 9.461 1.00 78.75 384 GLY A O 1
ATOM 2881 N N . LEU A 1 385 ? -22.702 24.968 9.539 1.00 79.06 385 LEU A N 1
ATOM 2882 C CA . LEU A 1 385 ? -22.671 24.664 10.970 1.00 79.06 385 LEU A CA 1
ATOM 2883 C C . LEU A 1 385 ? -22.134 25.862 11.767 1.00 79.06 385 LEU A C 1
ATOM 2885 O O . LEU A 1 385 ? -21.052 26.360 11.444 1.00 79.06 385 LEU A O 1
ATOM 2889 N N . PRO A 1 386 ? -22.822 26.307 12.834 1.00 81.31 386 PRO A N 1
ATOM 2890 C CA . PRO A 1 386 ? -22.340 27.402 13.666 1.00 81.31 386 PRO A CA 1
ATOM 2891 C C . PRO A 1 386 ? -21.130 26.975 14.507 1.00 81.31 386 PRO A C 1
ATOM 2893 O O . PRO A 1 386 ? -21.120 25.898 15.106 1.00 81.31 386 PRO A O 1
ATOM 2896 N N . VAL A 1 387 ? -20.128 27.847 14.626 1.00 80.44 387 VAL A N 1
ATOM 2897 C CA . VAL A 1 387 ? -19.089 27.697 15.656 1.00 80.44 387 VAL A CA 1
ATOM 2898 C C . VAL A 1 387 ? -19.675 28.165 16.982 1.00 80.44 387 VAL A C 1
ATOM 2900 O O . VAL A 1 387 ? -20.237 29.253 17.066 1.00 80.44 387 VAL A O 1
ATOM 2903 N N . LYS A 1 388 ? -19.581 27.323 18.009 1.00 80.12 388 LYS A N 1
ATOM 2904 C CA . LYS A 1 388 ? -20.133 27.586 19.343 1.00 80.12 388 LYS A CA 1
ATOM 2905 C C . LYS A 1 388 ? -19.058 28.041 20.324 1.00 80.12 388 LYS A C 1
ATOM 2907 O O . LYS A 1 388 ? -19.312 28.931 21.127 1.00 80.12 388 LYS A O 1
ATOM 2912 N N . PHE A 1 389 ? -17.863 27.455 20.230 1.00 80.19 389 PHE A N 1
ATOM 2913 C CA . PHE A 1 389 ? -16.746 27.740 21.130 1.00 80.19 389 PHE A CA 1
ATOM 2914 C C . PHE A 1 389 ? -15.406 27.765 20.391 1.00 80.19 389 PHE A C 1
ATOM 2916 O O . PHE A 1 389 ? -15.219 27.057 19.395 1.00 80.19 389 PHE A O 1
ATOM 2923 N N . ILE A 1 390 ? -14.468 28.549 20.916 1.00 74.00 390 ILE A N 1
ATOM 2924 C CA . ILE A 1 390 ? -13.084 28.661 20.456 1.00 74.00 390 ILE A CA 1
ATOM 2925 C C . ILE A 1 390 ? -12.103 28.495 21.618 1.00 74.00 390 ILE A C 1
ATOM 2927 O O . ILE A 1 390 ? -12.345 28.989 22.710 1.00 74.00 390 ILE A O 1
ATOM 2931 N N . GLY A 1 391 ? -10.998 27.794 21.382 1.00 75.81 391 GLY A N 1
ATOM 2932 C CA . GLY A 1 391 ? -9.930 27.543 22.342 1.00 75.81 391 GLY A CA 1
ATOM 2933 C C . GLY A 1 391 ? -8.606 28.121 21.854 1.00 75.81 391 GLY A C 1
ATOM 2934 O O . GLY A 1 391 ? -8.152 27.761 20.763 1.00 75.81 391 GLY A O 1
ATOM 2935 N N . VAL A 1 392 ? -7.976 28.987 22.650 1.00 65.31 392 VAL A N 1
ATOM 2936 C CA . VAL A 1 392 ? -6.723 29.690 22.280 1.00 65.31 392 VAL A CA 1
ATOM 2937 C C . VAL A 1 392 ? -5.510 29.198 23.098 1.00 65.31 392 VAL A C 1
ATOM 2939 O O . VAL A 1 392 ? -4.460 29.828 23.102 1.00 65.31 392 VAL A O 1
ATOM 2942 N N . GLY A 1 393 ? -5.623 28.039 23.755 1.00 61.44 393 GLY A N 1
ATOM 2943 C CA . GLY A 1 393 ? -4.567 27.456 24.591 1.00 61.44 393 GLY A CA 1
ATOM 2944 C C . GLY A 1 393 ? -4.793 25.973 24.910 1.00 61.44 393 GLY A C 1
ATOM 2945 O O . GLY A 1 393 ? -5.601 25.305 24.256 1.00 61.44 393 GLY A O 1
ATOM 2946 N N . GLU A 1 394 ? -4.040 25.440 25.876 1.00 54.81 394 GLU A N 1
ATOM 2947 C CA . GLU A 1 394 ? -4.029 24.010 26.242 1.00 54.81 394 GLU A CA 1
ATOM 2948 C C . GLU A 1 394 ? -4.872 23.676 27.485 1.00 54.81 394 GLU A C 1
ATOM 2950 O O . GLU A 1 394 ? -5.033 22.500 27.823 1.00 54.81 394 GLU A O 1
ATOM 2955 N N . THR A 1 395 ? -5.414 24.680 28.175 1.00 58.78 395 THR A N 1
ATOM 2956 C CA . THR A 1 395 ? -6.180 24.501 29.413 1.00 58.78 395 THR A CA 1
ATOM 2957 C C . THR A 1 395 ? -7.685 24.638 29.180 1.00 58.78 395 THR A C 1
ATOM 2959 O O . THR A 1 395 ? -8.141 25.210 28.192 1.00 58.78 395 THR A O 1
ATOM 2962 N N . ALA A 1 396 ? -8.490 24.106 30.105 1.00 53.78 396 ALA A N 1
ATOM 2963 C CA . ALA A 1 396 ? -9.949 24.224 30.030 1.00 53.78 396 ALA A CA 1
ATOM 2964 C C . ALA A 1 396 ? -10.439 25.682 30.143 1.00 53.78 396 ALA A C 1
ATOM 2966 O O . ALA A 1 396 ? -11.514 26.005 29.647 1.00 53.78 396 ALA A O 1
ATOM 2967 N N . GLU A 1 397 ? -9.642 26.551 30.770 1.00 66.62 397 GLU A N 1
ATOM 2968 C CA . GLU A 1 397 ? -9.908 27.987 30.932 1.00 66.62 397 GLU A CA 1
ATOM 2969 C C . GLU A 1 397 ? -9.740 28.761 29.614 1.00 66.62 397 GLU A C 1
ATOM 2971 O O . GLU A 1 397 ? -10.296 29.847 29.456 1.00 66.62 397 GLU A O 1
ATOM 2976 N N . ASP A 1 398 ? -9.042 28.172 28.638 1.00 65.31 398 ASP A N 1
ATOM 2977 C CA . ASP A 1 398 ? -8.786 28.782 27.333 1.00 65.31 398 ASP A CA 1
ATOM 2978 C C . ASP A 1 398 ? -9.955 28.625 26.348 1.00 65.31 398 ASP A C 1
ATOM 2980 O O . ASP A 1 398 ? -9.878 29.139 25.230 1.00 65.31 398 ASP A O 1
ATOM 2984 N N . LEU A 1 399 ? -11.023 27.907 26.729 1.00 74.75 399 LEU A N 1
ATOM 2985 C CA . LEU A 1 399 ? -12.219 27.700 25.913 1.00 74.75 399 LEU A CA 1
ATOM 2986 C C . LEU A 1 399 ? -13.260 28.800 26.173 1.00 74.75 399 LEU A C 1
ATOM 2988 O O . LEU A 1 399 ? -13.807 28.915 27.267 1.00 74.75 399 LEU A O 1
ATOM 2992 N N . GLN A 1 400 ? -13.586 29.574 25.141 1.00 77.44 400 GLN A N 1
ATOM 2993 C CA . GLN A 1 400 ? -14.499 30.714 25.208 1.00 77.44 400 GLN A CA 1
ATOM 2994 C C . GLN A 1 400 ? -15.640 30.580 24.187 1.00 77.44 400 GLN A C 1
ATOM 2996 O O . GLN A 1 400 ? -15.459 29.933 23.150 1.00 77.44 400 GLN A O 1
ATOM 3001 N N . PRO A 1 401 ? -16.827 31.164 24.442 1.00 81.00 401 PRO A N 1
ATOM 3002 C CA . PRO A 1 401 ? -17.886 31.260 23.440 1.00 81.00 401 PRO A CA 1
ATOM 3003 C C . PRO A 1 401 ? -17.390 31.939 22.162 1.00 81.00 401 PRO A C 1
ATOM 3005 O O . PRO A 1 401 ? -16.579 32.862 22.212 1.00 81.00 401 PRO A O 1
ATOM 3008 N N . PHE A 1 402 ? -17.874 31.482 21.010 1.00 78.62 402 PHE A N 1
ATOM 3009 C CA . PHE A 1 402 ? -17.493 32.074 19.732 1.00 78.62 402 PHE A CA 1
ATOM 3010 C C . PHE A 1 402 ? -18.131 33.454 19.544 1.00 78.62 402 PHE A C 1
ATOM 3012 O O . PHE A 1 402 ? -19.354 33.585 19.549 1.00 78.62 402 PHE A O 1
ATOM 3019 N N . ASP A 1 403 ? -17.286 34.458 19.316 1.00 76.81 403 ASP A N 1
ATOM 3020 C CA . ASP A 1 403 ? -17.672 35.814 18.936 1.00 76.81 403 ASP A CA 1
ATOM 3021 C C . ASP A 1 403 ? -17.213 36.079 17.495 1.00 76.81 403 ASP A C 1
ATOM 3023 O O . ASP A 1 403 ? -16.017 36.078 17.188 1.00 76.81 403 ASP A O 1
ATOM 3027 N N . ALA A 1 404 ? -18.179 36.275 16.596 1.00 67.44 404 ALA A N 1
ATOM 3028 C CA . ALA A 1 404 ? -17.917 36.469 15.177 1.00 67.44 404 ALA A CA 1
ATOM 3029 C C . ALA A 1 404 ? -17.228 37.810 14.871 1.00 67.44 404 ALA A C 1
ATOM 3031 O O . ALA A 1 404 ? -16.433 37.868 13.931 1.00 67.44 404 ALA A O 1
ATOM 3032 N N . GLU A 1 405 ? -17.501 38.866 15.644 1.00 68.50 405 GLU A N 1
ATOM 3033 C CA . GLU A 1 405 ? -16.881 40.181 15.452 1.00 68.50 405 GLU A CA 1
ATOM 3034 C C . GLU A 1 405 ? -15.419 40.135 15.892 1.00 68.50 405 GLU A C 1
ATOM 3036 O O . GLU A 1 405 ? -14.530 40.461 15.103 1.00 68.50 405 GLU A O 1
ATOM 3041 N N . ALA A 1 406 ? -15.155 39.611 17.092 1.00 67.44 406 ALA A N 1
ATOM 3042 C CA . ALA A 1 406 ? -13.792 39.449 17.599 1.00 67.44 406 ALA A CA 1
ATOM 3043 C C . ALA A 1 406 ? -12.948 38.524 16.702 1.00 67.44 406 ALA A C 1
ATOM 3045 O O . ALA A 1 406 ? -11.774 38.793 16.434 1.00 67.44 406 ALA A O 1
ATOM 3046 N N . PHE A 1 407 ? -13.547 37.449 16.182 1.00 67.81 407 PHE A N 1
ATOM 3047 C CA . PHE A 1 407 ? -12.877 36.533 15.259 1.00 67.81 407 PHE A CA 1
ATOM 3048 C C . PHE A 1 407 ? -12.572 37.181 13.897 1.00 67.81 407 PHE A C 1
ATOM 3050 O O . PHE A 1 407 ? -11.493 36.966 13.339 1.00 67.81 407 PHE A O 1
ATOM 3057 N N . ALA A 1 408 ? -13.486 37.997 13.363 1.00 63.03 408 ALA A N 1
ATOM 3058 C CA . ALA A 1 408 ? -13.266 38.736 12.121 1.00 63.03 408 ALA A CA 1
ATOM 3059 C C . ALA A 1 408 ? -12.175 39.809 12.275 1.00 63.03 408 ALA A C 1
ATOM 3061 O O . ALA A 1 408 ? -11.331 39.946 11.388 1.00 63.03 408 ALA A O 1
ATOM 3062 N N . GLU A 1 409 ? -12.142 40.522 13.403 1.00 64.75 409 GLU A N 1
ATOM 3063 C CA . GLU A 1 409 ? -11.084 41.491 13.713 1.00 64.75 409 GLU A CA 1
ATOM 3064 C C . GLU A 1 409 ? -9.711 40.825 13.867 1.00 64.75 409 GLU A C 1
ATOM 3066 O O . GLU A 1 409 ? -8.711 41.367 13.394 1.00 64.75 409 GLU A O 1
ATOM 3071 N N . ALA A 1 410 ? -9.656 39.625 14.455 1.00 64.50 410 ALA A N 1
ATOM 3072 C CA . ALA A 1 410 ? -8.426 38.841 14.557 1.00 64.50 410 ALA A CA 1
ATOM 3073 C C . ALA A 1 410 ? -7.926 38.336 13.190 1.00 64.50 410 ALA A C 1
ATOM 3075 O O . ALA A 1 410 ? -6.717 38.269 12.959 1.00 64.50 410 ALA A O 1
ATOM 3076 N N . LEU A 1 411 ? -8.837 37.994 12.270 1.00 59.69 411 LEU A N 1
ATOM 3077 C CA . LEU A 1 411 ? -8.489 37.557 10.913 1.00 59.69 411 LEU A CA 1
ATOM 3078 C C . LEU A 1 411 ? -8.080 38.703 9.986 1.00 59.69 411 LEU A C 1
ATOM 3080 O O . LEU A 1 411 ? -7.237 38.515 9.106 1.00 59.69 411 LEU A O 1
ATOM 3084 N N . PHE A 1 412 ? -8.678 39.875 10.179 1.00 58.53 412 PHE A N 1
ATOM 3085 C CA . PHE A 1 412 ? -8.470 41.065 9.362 1.00 58.53 412 PHE A CA 1
ATOM 3086 C C . PHE A 1 412 ? -8.186 42.272 10.264 1.00 58.53 412 PHE A C 1
ATOM 3088 O O . PHE A 1 412 ? -9.030 43.167 10.380 1.00 58.53 412 PHE A O 1
ATOM 3095 N N . PRO A 1 413 ? -7.007 42.328 10.910 1.00 55.03 413 PRO A N 1
ATOM 3096 C CA . PRO A 1 413 ? -6.677 43.433 11.797 1.00 55.03 413 PRO A CA 1
ATOM 3097 C C . PRO A 1 413 ? -6.756 44.751 11.022 1.00 55.03 413 PRO A C 1
ATOM 3099 O O . PRO A 1 413 ? -6.110 44.915 9.982 1.00 55.03 413 PRO A O 1
ATOM 3102 N N . ARG A 1 414 ? -7.569 45.697 11.514 1.00 49.75 414 ARG A N 1
ATOM 3103 C CA . ARG A 1 414 ? -7.706 47.028 10.907 1.00 49.75 414 ARG A CA 1
ATOM 3104 C C . ARG A 1 414 ? -6.324 47.675 10.843 1.00 49.75 414 ARG A C 1
ATOM 3106 O O . ARG A 1 414 ? -5.732 47.983 11.876 1.00 49.75 414 ARG A O 1
ATOM 3113 N N . GLN A 1 415 ? -5.809 47.906 9.637 1.00 51.31 415 GLN A N 1
ATOM 3114 C CA . GLN A 1 415 ? -4.634 48.758 9.491 1.00 51.31 415 GLN A CA 1
ATOM 3115 C C . GLN A 1 415 ? -5.001 50.176 9.952 1.00 51.31 415 GLN A C 1
ATOM 3117 O O . GLN A 1 415 ? -6.060 50.680 9.565 1.00 51.31 415 GLN A O 1
ATOM 3122 N N . PRO A 1 416 ? -4.164 50.843 10.766 1.00 44.59 416 PRO A N 1
ATOM 3123 C CA . PRO A 1 416 ? -4.407 52.232 11.118 1.00 44.59 416 PRO A CA 1
ATOM 3124 C C . PRO A 1 416 ? -4.462 53.078 9.839 1.00 44.59 416 PRO A C 1
ATOM 3126 O O . PRO A 1 416 ? -3.633 52.920 8.940 1.00 44.59 416 PRO A O 1
ATOM 3129 N N . ALA A 1 417 ? -5.423 54.004 9.777 1.00 45.91 417 ALA A N 1
ATOM 3130 C CA . ALA A 1 417 ? -5.722 54.858 8.620 1.00 45.91 417 ALA A CA 1
ATOM 3131 C C . ALA A 1 417 ? -4.529 55.692 8.091 1.00 45.91 417 ALA A C 1
ATOM 3133 O O . ALA A 1 417 ? -4.631 56.315 7.039 1.00 45.91 417 ALA A O 1
ATOM 3134 N N . ALA A 1 418 ? -3.384 55.681 8.777 1.00 45.31 418 ALA A N 1
ATOM 3135 C CA . ALA A 1 418 ? -2.148 56.324 8.344 1.00 45.31 418 ALA A CA 1
ATOM 3136 C C . ALA A 1 418 ? -1.345 55.534 7.284 1.00 45.31 418 ALA A C 1
ATOM 3138 O O . ALA A 1 418 ? -0.411 56.091 6.717 1.00 45.31 418 ALA A O 1
ATOM 3139 N N . ALA A 1 419 ? -1.677 54.268 6.990 1.00 47.19 419 ALA A N 1
ATOM 3140 C CA . ALA A 1 419 ? -0.867 53.423 6.095 1.00 47.19 419 ALA A CA 1
ATOM 3141 C C . ALA A 1 419 ? -1.398 53.271 4.651 1.00 47.19 419 AL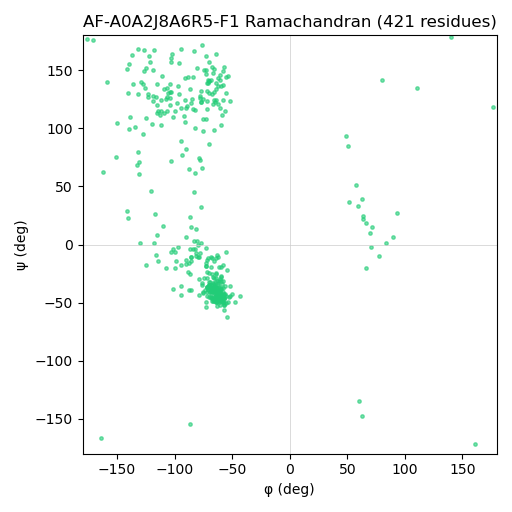A A C 1
ATOM 3143 O O . ALA A 1 419 ? -0.723 52.664 3.824 1.00 47.19 419 ALA A O 1
ATOM 3144 N N . VAL A 1 420 ? -2.566 53.833 4.314 1.00 43.19 420 VAL A N 1
ATOM 3145 C CA . VAL A 1 420 ? -3.188 53.678 2.975 1.00 43.19 420 VAL A CA 1
ATOM 3146 C C . VAL A 1 420 ? -2.886 54.859 2.032 1.00 43.19 420 VAL A C 1
ATOM 3148 O O . VAL A 1 420 ? -3.230 54.823 0.858 1.00 43.19 420 VAL A O 1
ATOM 3151 N N . ALA A 1 421 ? -2.166 55.891 2.488 1.00 43.00 421 ALA A N 1
ATOM 3152 C CA . ALA A 1 421 ? -1.777 57.027 1.639 1.00 43.00 421 ALA A CA 1
ATOM 3153 C C . ALA A 1 421 ? -0.419 56.858 0.921 1.00 43.00 421 ALA A C 1
ATOM 3155 O O . ALA A 1 421 ? 0.052 57.792 0.276 1.00 43.00 421 ALA A O 1
ATOM 3156 N N . SER A 1 422 ? 0.224 55.688 0.999 1.00 43.81 422 SER A N 1
ATOM 3157 C CA . SER A 1 422 ? 1.427 55.403 0.209 1.00 43.81 422 SER A CA 1
ATOM 3158 C C . SER A 1 422 ? 1.571 53.910 -0.096 1.00 43.81 422 SER A C 1
ATOM 3160 O O . SER A 1 422 ? 2.388 53.227 0.527 1.00 43.81 422 SER A O 1
ATOM 3162 N N . LYS A 1 423 ? 0.780 53.394 -1.039 1.00 34.03 423 LYS A N 1
ATOM 3163 C CA . LYS A 1 423 ? 1.136 52.214 -1.839 1.00 34.03 423 LYS A CA 1
ATOM 3164 C C . LYS A 1 423 ? 0.247 52.061 -3.060 1.00 34.03 423 LYS A C 1
ATOM 3166 O O . LYS A 1 423 ? -0.987 52.143 -2.887 1.00 34.03 423 LYS A O 1
#

Secondary structure (DSSP, 8-state):
---PPPP----S--------TTSPPP-------GGGG---HHHHHHHHHHHHHHHHTT---SHHHHHHHHHHHHHHHHHGGG--SS----STTEEEEEEE-TTS-HHHHHHHHHHHHHHTT--EEEEEE-TT-HHHHHHHHHHHHHHT-EEPPP-TTS-HHHHHHHHHHHHHHHHHH-TT---SEEEEEE---GGGHHHHHHHHHHHHHHHHHHSTT--SEEEEEEETTSTTHHHHHHHHHHHHH--SEEEEE-TTSS--HHHHHHHHHHH-PPEEEEE-SSSTT-EEE--HHHHHHHHS----HHHHHHHHHHHHHHHHHHHHTTSSS--S--EEEEETTSTHHHHHHHHHHHHHH--SEEEEE--SSSS-HHHHHHHHHHH-PPEEEEE-SSSGGGEEE--HHHHHHHHS----TTSSS--

Solvent-accessible surface area (backbone atoms only — not comparable to full-atom values): 23236 Å² total; per-residue (Å²): 136,89,82,88,77,85,79,84,81,75,73,91,85,76,76,93,70,97,81,72,93,81,74,81,77,81,82,79,90,72,98,69,60,75,73,74,24,29,49,38,71,74,50,45,47,57,49,51,51,52,49,52,50,32,39,76,71,68,72,32,87,50,39,60,42,48,50,51,49,49,36,52,45,48,30,46,44,54,47,48,89,79,45,66,32,65,84,68,72,82,51,81,52,17,34,38,38,44,40,44,46,70,90,24,47,53,60,60,46,53,27,26,53,41,31,55,42,23,73,74,68,42,44,34,38,37,38,52,21,28,20,86,37,64,68,54,41,54,54,41,49,55,28,20,63,75,14,74,30,49,69,47,74,71,54,76,76,44,61,38,32,55,46,47,34,52,43,44,52,53,51,50,53,47,27,72,76,34,79,83,59,64,46,46,35,35,41,35,40,47,60,24,66,60,97,47,50,69,64,42,41,54,49,49,34,45,34,50,48,28,43,26,75,62,34,83,85,34,53,51,34,32,32,37,30,38,46,29,66,57,28,57,60,51,42,60,52,52,48,56,51,32,73,50,61,55,59,61,26,31,30,39,19,56,50,60,55,77,49,20,57,30,16,55,50,28,35,20,56,74,72,60,44,20,48,30,32,36,22,57,57,87,57,67,78,28,61,37,76,47,49,51,64,63,52,35,46,67,75,59,65,93,63,72,49,71,64,52,27,53,52,49,52,52,51,48,46,51,52,45,45,64,51,42,51,59,50,88,55,79,58,96,68,38,74,47,82,41,60,30,67,54,34,72,58,44,39,56,52,53,48,58,47,34,77,72,69,57,59,60,25,31,31,40,28,46,54,62,84,75,30,43,64,70,34,55,52,50,35,34,69,75,68,71,39,49,66,53,30,37,17,61,52,95,51,84,85,36,55,39,75,55,51,71,67,64,51,47,44,71,77,53,64,81,73,66,86,84,64,74,85,74,124

Organism: NCBI:txid47790

InterPro domains:
  IPR000897 Signal recognition particle, SRP54 subunit, GTPase domain [PF00448] (94-300)
  IPR000897 Signal recognition particle, SRP54 subunit, GTPase domain [PF00448] (309-412)
  IPR000897 Signal recognition particle, SRP54 subunit, GTPase domain [PS00300] (274-287)
  IPR000897 Signal recognition particle, SRP54 subunit, GTPase domain [PS00300] (386-399)
  IPR000897 Signal recognition particle, SRP54 subunit, GTPase domain [SM00962] (93-301)
  IPR000897 Signal recognition particle, SRP54 subunit, GTPase domain [SM00962] (302-413)
  IPR003593 AAA+ ATPase domain [SM00382] (92-275)
  IPR027417 P-loop containing nucleoside triphosphate hydrolase [G3DSA:3.40.50.300] (88-305)
  IPR027417 P-loop containing nucleoside triphosphate hydrolase [G3DSA:3.40.50.300] (306-417)
  IPR027417 P-loop containing nucleoside triphosphate hydrolase [SSF52540] (90-300)
  IPR027417 P-loop containing nucleoside triphosphate hydrolase [SSF52540] (320-412)
  IPR036225 SRP/SRP receptor, N-terminal [SSF47364] (36-79)
  IPR042101 Signal recognition particle SRP54, N-terminal domain superfamily [G3DSA:1.20.120.140] (35-84)

Sequence (423 aa):
MLPYTHSSTRPLWGGSSPALARRGWPSSPSNRSWWSADFGPKTALKIVDRIREGVKKGRVKSADDIRDTLKASIVELLTARGRSSELKLQGRPAAILIVGVNGAGKTTTVGKIAYKYGKEGAKVYLIPGDTFRAAAAEQLTEWARRANATIGTFREGARPQVVIATNLDELRQRTCKDPTDVFDLVLVDTAGRLHAAYKLMEELTLCKAAVSNALPGQPDETLLVLDGTTGLNMLNQAREFNDAVRLTGLILTKLDGTARGGAVVSVVDQLGLPVKFIGVGETAEDLQPFDAEAFAEALFPRQPAAAVASKLMEELTLCKAAVSNALPGQPDETLLVLDGTTGLNMLNQAREFNDAVRLTGLILTKLDGTARGGAVVSVVDQLGLPVKFIGVGETAEDLQPFDAEAFAEALFPRQPAAAVASK

Foldseek 3Di:
DDDDDDDDDDPPPDDPDPPPPPDAAQDDDDPDDCVLLQADLVLLVQLLVQLVVCVVVVNQDFLVSSLVSSLVSLLCLQCPPVQDLAQQADDQQAEEEEAAAPPLCQLVVLLLVLQVVLVVVFAEEEQALALADPVSLVSNVVSCVNSVYHYADHHHPDQSLVSLLVRLVVLVVVCVVPVVSTGHYYYYGHYHHCPCVVVRLVSVLSNQVSQCVSDPPDNSFYEYRGEQVPRLVVQVRLVSNCVRRNGQAYEYAPCLPPGSLSSVSNNCNPVVHHHNWYQNDNDSPRIDGDDSSSSSCSSPPDDPSPVSRVSVVVVSVVSCCLVPCLPPPHDPFDEEEFEQQPALVRLVVLVVVCVVRNGQAYEYEQPQVNGDVVSVVVNCVVNVHYHQWYANDDDPVRIDGDDPVVSVCVVPPDDPPVPPPPD

Mean predicted aligned error: 15.62 Å

pLDDT: mean 73.75, std 21.26, range [21.67, 98.38]

Nearest PDB structures (foldseek):
  2og2-assembly1_A  TM=9.517E-01  e=2.676E-27  Arabidopsis thaliana
  7o9h-assembly1_A  TM=9.262E-01  e=6.766E-23  Escherichia coli DH5[alpha]
  2q9b-assembly2_B  TM=9.118E-01  e=5.725E-23  Thermus aquaticus
  2j7p-assembly1_D  TM=8.677E-01  e=2.625E-23  Thermus aquaticus
  1rj9-assembly1_A  TM=8.729E-01  e=3.044E-22  Thermus aquaticus

Radius of gyration: 25.72 Å; Cα contacts (8 Å, |Δi|>4): 675; chains: 1; bounding box: 56×96×68 Å